Protein AF-A0A2E6DUR4-F1 (afdb_monomer_lite)

Radius of gyration: 25.76 Å; chains: 1; bounding box: 60×38×91 Å

Sequence (386 aa):
MEIESEPWFPSVAAKSVTESSESCPSGFTTHILHVRWDSLPMLLPDGDISSQDWWDSQSATWGDWVEGKPKSVQSNASGWLVDFEHHEAQVLPVDEDGHGRRLANLGCEELHTAIGGVQFEGRDVILVFEKLKMVPIEMDAEHLKMAGESLGRFHTLCGRNIATPNDERAWNQRLDILEPRTRSATKWRAPHSADTQGTITHRNFRLNQCYVREGKILLGGCMGGILNALNPESSPSPALRDVASAVIGLSAEQKRNFCEAWASSAPAHWSSNKALDGHRGGLLIWEYEQYLQSRLYHQSWGKSEPESVTHFLSNVSTLQNGMYRARTIAAGGMICLYIPVVAILYWGFYPEASTPSNVELIGVAIAAGVGWFLRKVYRSLAPTAW

pLDDT: mean 93.43, std 4.22, range [59.94, 98.56]

Foldseek 3Di:
DPVCPFLQALNQQFDDKAFDPDDDFFQWGWIWTDGPPDIFIWIDGPDDPQDPVSLVRGDPKFFDGADDGFPDWDGDNFGIWTDGDFKIKGFFGGFDAQQLVVLVVLVQPQAQGFRMADDDPRGGGMGMGGDDPFAADDLDLVSLLLLLQSLQQVQQSFCVVDWAWDDLPLVLVLQVVLCVLLVFPDRDRAAAFRLFTFTSELQQWESRQWTDDPNHIHRYPSGGGPLCSVRPRPTGGGSLLNLLRHCQPPDPVSNCSNNVSNCVRHDVSCSDPRRQFLRRCHNLVSNVVNLSSQSSSCSSNVHDRDPSSVVSSVCVVVVVVLLVVLVVLLVQLVVLQVVLVVVCCCCVPPPPDDDDDPVRVVSNVVSNVSSVVSVVVSSVSTPGSD

Secondary structure (DSSP, 8-state):
--GGGSTTS-TTTEEEEEE--S---TTEEEEEEEESS-EEEEEEESS-TT-HHHHHT--SEEES---S---EEEE-SSSEEEE-SSEEEEE-S--SS-HHHHHHTTT-TTB---SEEEEETTEEEEEEEE---PEEPPSSHHHHHHHHHHHHHHHHHHHHH--BPP-HHHHHHHHHHHHHHTT-S--------TT--B----SS--GGGEEEETTEEEE-----HHHHHTS--SSPPBTHHHHHHHTTT--HHHHHHHHHHHHHHS-TTTTSTTTS-GGGT-HHHHHHHHHHHHHHHHHHHTPPPPHHHHHHHHHHHHHHHHHHHHHHHHHHHHHHHHHHHHHHHHHHH-TTPPPPPHHHHHHHHHHHHHHHHHHHHHHHTSPP--

Structure (mmCIF, N/CA/C/O backbone):
data_AF-A0A2E6DUR4-F1
#
_entry.id   AF-A0A2E6DUR4-F1
#
loop_
_atom_site.group_PDB
_atom_site.id
_atom_site.type_symbol
_atom_site.label_atom_id
_atom_site.label_alt_id
_atom_site.label_comp_id
_atom_site.label_asym_id
_atom_site.label_entity_id
_atom_site.label_seq_id
_atom_site.pdbx_PDB_ins_code
_atom_site.Cartn_x
_atom_site.Cartn_y
_atom_site.Cartn_z
_atom_site.occupancy
_atom_site.B_iso_or_equiv
_atom_site.auth_seq_id
_atom_site.auth_comp_id
_atom_site.auth_asym_id
_atom_site.auth_atom_id
_atom_site.pdbx_PDB_model_num
ATOM 1 N N . MET A 1 1 ? -18.273 11.984 23.508 1.00 59.94 1 MET A N 1
ATOM 2 C CA . MET A 1 1 ? -16.917 11.773 22.967 1.00 59.94 1 MET A CA 1
ATOM 3 C C . MET A 1 1 ? -16.657 12.892 21.976 1.00 59.94 1 MET A C 1
ATOM 5 O O . MET A 1 1 ? -17.484 13.087 21.094 1.00 59.94 1 MET A O 1
ATOM 9 N N . GLU A 1 2 ? -15.613 13.695 22.170 1.00 82.44 2 GLU A N 1
ATOM 10 C CA . GLU A 1 2 ? -15.270 14.773 21.233 1.00 82.44 2 GLU A CA 1
ATOM 11 C C . GLU A 1 2 ? -14.470 14.166 20.076 1.00 82.44 2 GLU A C 1
ATOM 13 O O . GLU A 1 2 ? -13.243 14.104 20.118 1.00 82.44 2 GLU A O 1
ATOM 18 N N . ILE A 1 3 ? -15.181 13.651 19.069 1.00 90.31 3 ILE A N 1
ATOM 19 C CA . ILE A 1 3 ? -14.592 12.895 17.950 1.00 90.31 3 ILE A CA 1
ATOM 20 C C . ILE A 1 3 ? -13.507 13.679 17.199 1.00 90.31 3 ILE A C 1
ATOM 22 O O . ILE A 1 3 ? -12.587 13.085 16.655 1.00 90.31 3 ILE A O 1
ATOM 26 N N . GLU A 1 4 ? -13.573 15.012 17.206 1.00 90.94 4 GLU A N 1
ATOM 27 C CA . GLU A 1 4 ? -12.606 15.886 16.530 1.00 90.94 4 GLU A CA 1
ATOM 28 C C . GLU A 1 4 ? -11.212 15.857 17.175 1.00 90.94 4 GLU A C 1
ATOM 30 O O . GLU A 1 4 ? -10.221 16.194 16.525 1.00 90.94 4 GLU A O 1
ATOM 35 N N . SER A 1 5 ? -11.135 15.429 18.439 1.00 91.19 5 SER A N 1
ATOM 36 C CA . SER A 1 5 ? -9.884 15.260 19.185 1.00 91.19 5 SER A CA 1
ATOM 37 C C . SER A 1 5 ? -9.220 13.896 18.960 1.00 91.19 5 SER A C 1
ATOM 39 O O . SER A 1 5 ? -8.078 13.685 19.374 1.00 91.19 5 SER A O 1
ATOM 41 N N . GLU A 1 6 ? -9.916 12.966 18.300 1.00 95.81 6 GLU A N 1
ATOM 42 C CA . GLU A 1 6 ? -9.452 11.596 18.130 1.00 95.81 6 GLU A CA 1
ATOM 43 C C . GLU A 1 6 ? -8.286 11.503 17.122 1.00 95.81 6 GLU A C 1
ATOM 45 O O . GLU A 1 6 ? -8.362 12.061 16.024 1.00 95.81 6 GLU A O 1
ATOM 50 N N . PRO A 1 7 ? -7.209 10.751 17.421 1.00 95.56 7 PRO A N 1
ATOM 51 C CA . PRO A 1 7 ? -6.061 10.578 16.529 1.00 95.56 7 PRO A CA 1
ATOM 52 C C . PRO A 1 7 ? -6.374 10.036 15.128 1.00 95.56 7 PRO A C 1
ATOM 54 O O . PRO A 1 7 ? -5.604 10.297 14.201 1.00 95.56 7 PRO A O 1
ATOM 57 N N . TRP A 1 8 ? -7.459 9.278 14.957 1.00 95.12 8 TRP A N 1
ATOM 58 C CA . TRP A 1 8 ? -7.928 8.766 13.664 1.00 95.12 8 TRP A CA 1
ATOM 59 C C . TRP A 1 8 ? -8.834 9.753 12.920 1.00 95.12 8 TRP A C 1
ATOM 61 O O . TRP A 1 8 ? -9.103 9.554 11.737 1.00 95.12 8 TRP A O 1
ATOM 71 N N . PHE A 1 9 ? -9.310 10.819 13.565 1.00 96.94 9 PHE A N 1
ATOM 72 C CA . PHE A 1 9 ? -10.202 11.775 12.923 1.00 96.94 9 PHE A CA 1
ATOM 73 C C . PHE A 1 9 ? -9.397 12.749 12.047 1.00 96.94 9 PHE A C 1
ATOM 75 O O . PHE A 1 9 ? -8.486 13.416 12.547 1.00 96.94 9 PHE A O 1
ATOM 82 N N . PRO A 1 10 ? -9.696 12.870 10.739 1.00 96.81 10 PRO A N 1
ATOM 83 C CA . PRO A 1 10 ? -8.927 13.710 9.826 1.00 96.81 10 PRO A CA 1
ATOM 84 C C . PRO A 1 10 ? -9.324 15.187 9.979 1.00 96.81 10 PRO A C 1
ATOM 86 O O . PRO A 1 10 ? -9.943 15.773 9.090 1.00 96.81 10 PRO A O 1
ATOM 89 N N . SER A 1 11 ? -8.967 15.792 11.113 1.00 95.19 11 SER A N 1
ATOM 90 C CA . SER A 1 11 ? -9.450 17.099 11.591 1.00 95.19 11 SER A CA 1
ATOM 91 C C . SER A 1 11 ? -9.310 18.257 10.599 1.00 95.19 11 SER A C 1
ATOM 93 O O . SER A 1 11 ? -10.122 19.176 10.597 1.00 95.19 11 SER A O 1
ATOM 95 N N . VAL A 1 12 ? -8.311 18.220 9.715 1.00 95.81 12 VAL A N 1
ATOM 96 C CA . VAL A 1 12 ? -8.090 19.270 8.713 1.00 95.81 12 VAL A CA 1
ATOM 97 C C . VAL A 1 12 ? -8.879 19.002 7.431 1.00 95.81 12 VAL A C 1
ATOM 99 O O . VAL A 1 12 ? -9.325 19.949 6.772 1.00 95.81 12 VAL A O 1
ATOM 102 N N . ALA A 1 13 ? -9.052 17.739 7.039 1.00 95.94 13 ALA A N 1
ATOM 103 C CA . ALA A 1 13 ? -9.841 17.376 5.861 1.00 95.94 13 ALA A CA 1
ATOM 104 C C . ALA A 1 13 ? -11.349 17.320 6.137 1.00 95.94 13 ALA A C 1
ATOM 106 O O . ALA A 1 13 ? -12.122 17.532 5.199 1.00 95.94 13 ALA A O 1
ATOM 107 N N . ALA A 1 14 ? -11.759 17.048 7.375 1.00 97.12 14 ALA A N 1
ATOM 108 C CA . ALA A 1 14 ? -13.150 17.031 7.797 1.00 97.12 14 ALA A CA 1
ATOM 109 C C . ALA A 1 14 ? -13.783 18.429 7.677 1.00 97.12 14 ALA A C 1
ATOM 111 O O . ALA A 1 14 ? -13.159 19.449 7.963 1.00 97.12 14 ALA A O 1
ATOM 112 N N . LYS A 1 15 ? -15.030 18.468 7.204 1.00 96.50 15 LYS A N 1
ATOM 113 C CA . LYS A 1 15 ? -15.875 19.669 7.131 1.00 96.50 15 LYS A CA 1
ATOM 114 C C . LYS A 1 15 ? -17.007 19.610 8.149 1.00 96.50 15 LYS A C 1
ATOM 116 O O . LYS A 1 15 ? -17.330 20.627 8.751 1.00 96.50 15 LYS A O 1
ATOM 121 N N . SER A 1 16 ? -17.625 18.442 8.286 1.00 95.69 16 SER A N 1
ATOM 122 C CA . SER A 1 16 ? -18.707 18.186 9.230 1.00 95.69 16 SER A CA 1
ATOM 123 C C . SER A 1 16 ? -18.945 16.686 9.374 1.00 95.69 16 SER A C 1
ATOM 125 O O . SER A 1 16 ? -18.551 15.892 8.515 1.00 95.69 16 SER A O 1
ATOM 127 N N . VAL A 1 17 ? -19.631 16.320 10.452 1.00 97.06 17 VAL A N 1
ATOM 128 C CA . VAL A 1 17 ? -20.234 15.002 10.648 1.00 97.06 17 VAL A CA 1
ATOM 129 C C . VAL A 1 17 ? -21.738 15.201 10.771 1.00 97.06 17 VAL A C 1
ATOM 131 O O . VAL A 1 17 ? -22.178 16.092 11.498 1.00 97.06 17 VAL A O 1
ATOM 134 N N . THR A 1 18 ? -22.518 14.423 10.028 1.00 96.62 18 THR A N 1
ATOM 135 C CA . THR A 1 18 ? -23.985 14.464 10.075 1.00 96.62 18 THR A CA 1
ATOM 136 C C . THR A 1 18 ? -24.544 13.099 10.446 1.00 96.62 18 THR A C 1
ATOM 138 O O . THR A 1 18 ? -23.960 12.075 10.102 1.00 96.62 18 THR A O 1
ATOM 141 N N . GLU A 1 19 ? -25.667 13.079 11.159 1.00 94.69 19 GLU A N 1
ATOM 142 C CA . GLU A 1 19 ? -26.388 11.837 11.437 1.00 94.69 19 GLU A CA 1
ATOM 143 C C . GLU A 1 19 ? -27.011 11.295 10.145 1.00 94.69 19 GLU A C 1
ATOM 145 O O . GLU A 1 19 ? -27.520 12.051 9.313 1.00 94.69 19 GLU A O 1
ATOM 150 N N . SER A 1 20 ? -26.986 9.975 9.991 1.00 93.38 20 SER A N 1
ATOM 151 C CA . SER A 1 20 ? -27.687 9.260 8.926 1.00 93.38 20 SER A CA 1
ATOM 152 C C . SER A 1 20 ? -28.798 8.409 9.532 1.00 93.38 20 SER A C 1
ATOM 154 O O . SER A 1 20 ? -28.677 7.947 10.663 1.00 93.38 20 SER A O 1
ATOM 156 N N . SER A 1 21 ? -29.876 8.190 8.780 1.00 88.44 21 SER A N 1
ATOM 157 C CA . SER A 1 21 ? -30.978 7.292 9.156 1.00 88.44 21 SER A CA 1
ATOM 158 C C . SER A 1 21 ? -30.848 5.897 8.533 1.00 88.44 21 SER A C 1
ATOM 160 O O . SER A 1 21 ? -31.832 5.159 8.465 1.00 88.44 21 SER A O 1
ATOM 162 N N . GLU A 1 22 ? -29.680 5.574 7.981 1.00 90.19 22 GLU A N 1
ATOM 163 C CA . GLU A 1 22 ? -29.369 4.237 7.480 1.00 90.19 22 GLU A CA 1
ATOM 164 C C . GLU A 1 22 ? -29.344 3.214 8.625 1.00 90.19 22 GLU A C 1
ATOM 166 O O . GLU A 1 22 ? -29.237 3.556 9.801 1.00 90.19 22 GLU A O 1
ATOM 171 N N . SER A 1 23 ? -29.479 1.931 8.291 1.00 91.50 23 SER A N 1
ATOM 172 C CA . SER A 1 23 ? -29.328 0.867 9.284 1.00 91.50 23 SER A CA 1
ATOM 173 C C . SER A 1 23 ? -27.894 0.806 9.817 1.00 91.50 23 SER A C 1
ATOM 175 O O . SER A 1 23 ? -26.945 1.052 9.079 1.00 91.50 23 SER A O 1
ATOM 177 N N . CYS A 1 24 ? -27.737 0.401 11.075 1.00 91.94 24 CYS A N 1
ATOM 178 C CA . CYS A 1 24 ? -26.453 0.131 11.723 1.00 91.94 24 CYS A CA 1
ATOM 179 C C . CYS A 1 24 ? -26.454 -1.260 12.380 1.00 91.94 24 CYS A C 1
ATOM 181 O O . CYS A 1 24 ? -27.524 -1.812 12.664 1.00 91.94 24 CYS A O 1
ATOM 183 N N . PRO A 1 25 ? -25.269 -1.835 12.650 1.00 94.31 25 PRO A N 1
ATOM 184 C CA . PRO A 1 25 ? -25.159 -2.990 13.532 1.00 94.31 25 PRO A CA 1
ATOM 185 C C . PRO A 1 25 ? -25.502 -2.606 14.984 1.00 94.31 25 PRO A C 1
ATOM 187 O O . PRO A 1 25 ? -25.448 -1.434 15.361 1.00 94.31 25 PRO A O 1
ATOM 190 N N . SER A 1 26 ? -25.852 -3.603 15.804 1.00 93.75 26 SER A N 1
ATOM 191 C CA . SER A 1 26 ? -26.118 -3.418 17.239 1.00 93.75 26 SER A CA 1
ATOM 192 C C . SER A 1 26 ? -24.950 -2.714 17.934 1.00 93.75 26 SER A C 1
ATOM 194 O O . SER A 1 26 ? -23.806 -3.081 17.699 1.00 93.75 26 SER A O 1
ATOM 196 N N . GLY A 1 27 ? -25.228 -1.730 18.791 1.00 94.75 27 GLY A N 1
ATOM 197 C CA . GLY A 1 27 ? -24.196 -1.001 19.534 1.00 94.75 27 GLY A CA 1
ATOM 198 C C . GLY A 1 27 ? -23.536 0.156 18.771 1.00 94.75 27 GLY A C 1
ATOM 199 O O . GLY A 1 27 ? -22.524 0.694 19.229 1.00 94.75 27 GLY A O 1
ATOM 200 N N . PHE A 1 28 ? -24.073 0.539 17.607 1.00 96.31 28 PHE A N 1
ATOM 201 C CA . PHE A 1 28 ? -23.551 1.624 16.776 1.00 96.31 28 PHE A CA 1
ATOM 202 C C . PHE A 1 28 ? -24.645 2.590 16.320 1.00 96.31 28 PHE A C 1
ATOM 204 O O . PHE A 1 28 ? -25.813 2.236 16.198 1.00 96.31 28 PHE A O 1
ATOM 211 N N . THR A 1 29 ? -24.229 3.810 15.986 1.00 96.25 29 THR A N 1
ATOM 212 C CA . THR A 1 29 ? -25.031 4.820 15.283 1.00 96.25 29 THR A CA 1
ATOM 213 C C . THR A 1 29 ? -24.413 5.144 13.925 1.00 96.25 29 THR A C 1
ATOM 215 O O . THR A 1 29 ? -23.190 5.109 13.762 1.00 96.25 29 THR A O 1
ATOM 218 N N . THR A 1 30 ? -25.258 5.453 12.940 1.00 97.12 30 THR A N 1
ATOM 219 C CA . THR A 1 30 ? -24.854 5.815 11.576 1.00 97.12 30 THR A CA 1
ATOM 220 C C . THR A 1 30 ? -24.615 7.309 11.419 1.00 97.12 30 THR A C 1
ATOM 222 O O . THR A 1 30 ? -25.470 8.136 11.734 1.00 97.12 30 THR A O 1
ATOM 225 N N . HIS A 1 31 ? -23.472 7.653 10.835 1.00 97.38 31 HIS A N 1
ATOM 226 C CA . HIS A 1 31 ? -23.060 9.023 10.546 1.00 97.38 31 HIS A CA 1
ATOM 227 C C . HIS A 1 31 ? -22.457 9.122 9.145 1.00 97.38 31 HIS A C 1
ATOM 229 O O . HIS A 1 31 ? -22.041 8.129 8.551 1.00 97.38 31 HIS A O 1
ATOM 235 N N . ILE A 1 32 ? -22.358 10.340 8.625 1.00 97.56 32 ILE A N 1
ATOM 236 C CA . ILE A 1 32 ? -21.629 10.653 7.398 1.00 97.56 32 ILE A CA 1
ATOM 237 C C . ILE A 1 32 ? -20.531 11.653 7.742 1.00 97.56 32 ILE A C 1
ATOM 239 O O . ILE A 1 32 ? -20.796 12.770 8.191 1.00 97.56 32 ILE A O 1
ATOM 243 N N . LEU A 1 33 ? -19.282 11.255 7.508 1.00 97.56 33 LEU A N 1
ATOM 244 C CA . LEU A 1 33 ? -18.118 12.125 7.593 1.00 97.56 33 LEU A CA 1
ATOM 245 C C . LEU A 1 33 ? -17.934 12.848 6.256 1.00 97.56 33 LEU A C 1
ATOM 247 O O . LEU A 1 33 ? -17.478 12.264 5.271 1.00 97.56 33 LEU A O 1
ATOM 251 N N . HIS A 1 34 ? -18.247 14.140 6.218 1.00 97.56 34 HIS A N 1
ATOM 252 C CA . HIS A 1 34 ? -17.992 14.969 5.046 1.00 97.56 34 HIS A CA 1
ATOM 253 C C . HIS A 1 34 ? -16.555 15.482 5.083 1.00 97.56 34 HIS A C 1
ATOM 255 O O . HIS A 1 34 ? -16.188 16.279 5.950 1.00 97.56 34 HIS A O 1
ATOM 261 N N . VAL A 1 35 ? -15.741 15.075 4.111 1.00 96.19 35 VAL A N 1
ATOM 262 C CA . VAL A 1 35 ? -14.388 15.604 3.907 1.00 96.19 35 VAL A CA 1
ATOM 263 C C . VAL A 1 35 ? -14.365 16.591 2.741 1.00 96.19 35 VAL A C 1
ATOM 265 O O . VAL A 1 35 ? -15.353 16.826 2.044 1.00 96.19 35 VAL A O 1
ATOM 268 N N . ARG A 1 36 ? -13.221 17.235 2.504 1.00 94.19 36 ARG A N 1
ATOM 269 C CA . ARG A 1 36 ? -13.094 18.265 1.459 1.00 94.19 36 ARG A CA 1
ATOM 270 C C . ARG A 1 36 ? -13.521 17.810 0.062 1.00 94.19 36 ARG A C 1
ATOM 272 O O . ARG A 1 36 ? -14.004 18.660 -0.688 1.00 94.19 36 ARG A O 1
ATOM 279 N N . TRP A 1 37 ? -13.346 16.531 -0.256 1.00 93.19 37 TRP A N 1
ATOM 280 C CA . TRP A 1 37 ? -13.525 15.952 -1.590 1.00 93.19 37 TRP A CA 1
ATOM 281 C C . TRP A 1 37 ? -14.505 14.773 -1.646 1.00 93.19 37 TRP A C 1
ATOM 283 O O . TRP A 1 37 ? -14.681 14.231 -2.732 1.00 93.19 37 TRP A O 1
ATOM 293 N N . ASP A 1 38 ? -15.092 14.352 -0.523 1.00 94.19 38 ASP A N 1
ATOM 294 C CA . ASP A 1 38 ? -15.972 13.178 -0.471 1.00 94.19 38 ASP A CA 1
ATOM 295 C C . ASP A 1 38 ? -16.893 13.181 0.755 1.00 94.19 38 ASP A C 1
ATOM 297 O O . ASP A 1 38 ? -16.766 14.036 1.635 1.00 94.19 38 ASP A O 1
ATOM 301 N N . SER A 1 39 ? -17.802 12.210 0.820 1.00 95.81 39 SER A N 1
ATOM 302 C CA . SER A 1 39 ? -18.608 11.893 2.003 1.00 95.81 39 SER A CA 1
ATOM 303 C C . SER A 1 39 ? -18.487 10.406 2.316 1.00 95.81 39 SER A C 1
ATOM 305 O O . SER A 1 39 ? -18.821 9.571 1.482 1.00 95.81 39 SER A O 1
ATOM 307 N N . LEU A 1 40 ? -17.986 10.084 3.507 1.00 96.00 40 LEU A N 1
ATOM 308 C CA . LEU A 1 40 ? -17.667 8.719 3.912 1.00 96.00 40 LEU A CA 1
ATOM 309 C C . LEU A 1 40 ? -18.684 8.232 4.947 1.00 96.00 40 LEU A C 1
ATOM 311 O O . LEU A 1 40 ? -18.904 8.933 5.939 1.00 96.00 40 LEU A O 1
ATOM 315 N N . PRO A 1 41 ? -19.292 7.052 4.762 1.00 95.94 41 PRO A N 1
ATOM 316 C CA . PRO A 1 41 ? -20.170 6.493 5.773 1.00 95.94 41 PRO A CA 1
ATOM 317 C C . PRO A 1 41 ? -19.342 6.062 6.991 1.00 95.94 41 PRO A C 1
ATOM 319 O O . PRO A 1 41 ? -18.295 5.425 6.865 1.00 95.94 41 PRO A O 1
ATOM 322 N N . MET A 1 42 ? -19.818 6.434 8.174 1.00 96.88 42 MET A N 1
ATOM 323 C CA . MET A 1 42 ? -19.118 6.305 9.449 1.00 96.88 42 MET A CA 1
ATOM 324 C C . MET A 1 42 ? -20.037 5.654 10.484 1.00 96.88 42 MET A C 1
ATOM 326 O O . MET A 1 42 ? -21.229 5.951 10.545 1.00 96.88 42 MET A O 1
ATOM 330 N N . LEU A 1 43 ? -19.482 4.771 11.306 1.00 96.69 43 LEU A N 1
ATOM 331 C CA . LEU A 1 43 ? -20.180 4.107 12.401 1.00 96.69 43 LEU A CA 1
ATOM 332 C C . LEU A 1 43 ? -19.497 4.477 13.713 1.00 96.69 43 LEU A C 1
ATOM 334 O O . LEU A 1 43 ? -18.294 4.293 13.863 1.00 96.69 43 LEU A O 1
ATOM 338 N N . LEU A 1 44 ? -20.258 5.005 14.667 1.00 96.75 44 LEU A N 1
ATOM 339 C CA . LEU A 1 44 ? -19.739 5.360 15.989 1.00 96.75 44 LEU A CA 1
ATOM 340 C C . LEU A 1 44 ? -20.403 4.491 17.060 1.00 96.75 44 LEU A C 1
ATOM 342 O O . LEU A 1 44 ? -21.619 4.295 16.971 1.00 96.75 44 LEU A O 1
ATOM 346 N N . PRO A 1 45 ? -19.653 3.990 18.061 1.00 96.31 45 PRO A N 1
ATOM 347 C CA . PRO A 1 45 ? -20.245 3.281 19.189 1.00 96.31 45 PRO A CA 1
ATOM 348 C C . PRO A 1 45 ? -21.333 4.123 19.867 1.00 96.31 45 PRO A C 1
ATOM 350 O O . PRO A 1 45 ? -21.143 5.320 20.094 1.00 96.31 45 PRO A O 1
ATOM 353 N N . ASP A 1 46 ? -22.467 3.506 20.189 1.00 94.75 46 ASP A N 1
ATOM 354 C CA . ASP A 1 46 ? -23.605 4.157 20.861 1.00 94.75 46 ASP A CA 1
ATOM 355 C C . ASP A 1 46 ? -23.524 4.112 22.401 1.00 94.75 46 ASP A C 1
ATOM 357 O O . ASP A 1 46 ? -24.349 4.711 23.094 1.00 94.75 46 ASP A O 1
ATOM 361 N N . GLY A 1 47 ? -22.506 3.431 22.933 1.00 93.88 47 GLY A N 1
ATOM 362 C CA . GLY A 1 47 ? -22.292 3.197 24.355 1.00 93.88 47 GLY A CA 1
ATOM 363 C C . GLY A 1 47 ? -20.812 3.172 24.741 1.00 93.88 47 GLY A C 1
ATOM 364 O O . GLY A 1 47 ? -19.933 3.583 23.983 1.00 93.88 47 GLY A O 1
ATOM 365 N N . ASP A 1 48 ? -20.533 2.715 25.963 1.00 94.81 48 ASP A N 1
ATOM 366 C CA . ASP A 1 48 ? -19.171 2.637 26.494 1.00 94.81 48 ASP A CA 1
ATOM 367 C C . ASP A 1 48 ? -18.474 1.347 26.042 1.00 94.81 48 ASP A C 1
ATOM 369 O O . ASP A 1 48 ? -18.743 0.267 26.566 1.00 94.81 48 ASP A O 1
ATOM 373 N N . ILE A 1 49 ? -17.522 1.476 25.117 1.00 95.81 49 ILE A N 1
ATOM 374 C CA . ILE A 1 49 ? -16.686 0.366 24.629 1.00 95.81 49 ILE A CA 1
ATOM 375 C C . ILE A 1 49 ? -15.730 -0.205 25.695 1.00 95.81 49 ILE A C 1
ATOM 377 O O . ILE A 1 49 ? -15.073 -1.216 25.454 1.00 95.81 49 ILE A O 1
ATOM 381 N N . SER A 1 50 ? -15.656 0.405 26.881 1.00 95.69 50 SER A N 1
ATOM 382 C CA . SER A 1 50 ? -14.974 -0.150 28.061 1.00 95.69 50 SER A CA 1
ATOM 383 C C . SER A 1 50 ? -15.879 -1.084 28.878 1.00 95.69 50 SER A C 1
ATOM 385 O O . SER A 1 50 ? -15.406 -1.746 29.803 1.00 95.69 50 SER A O 1
ATOM 387 N N . SER A 1 51 ? -17.178 -1.139 28.568 1.00 95.62 51 SER A N 1
ATOM 388 C CA . SER A 1 51 ? -18.169 -1.941 29.286 1.00 95.62 51 SER A CA 1
ATOM 389 C C . SER A 1 51 ? -18.338 -3.323 28.666 1.00 95.62 51 SER A C 1
ATOM 391 O O . SER A 1 51 ? -18.561 -3.441 27.463 1.00 95.62 51 SER A O 1
ATOM 393 N N . GLN A 1 52 ? -18.334 -4.369 29.499 1.00 95.19 52 GLN A N 1
ATOM 394 C CA . GLN A 1 52 ? -18.672 -5.731 29.068 1.00 95.19 52 GLN A CA 1
ATOM 395 C C . GLN A 1 52 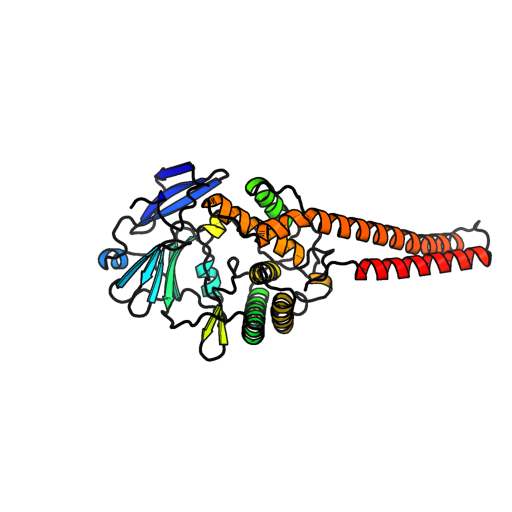? -20.056 -5.792 28.411 1.00 95.19 52 GLN A C 1
ATOM 397 O O . GLN A 1 52 ? -20.205 -6.430 27.376 1.00 95.19 52 GLN A O 1
ATOM 402 N N . ASP A 1 53 ? -21.044 -5.089 28.973 1.00 94.81 53 ASP A N 1
ATOM 403 C CA . ASP A 1 53 ? -22.427 -5.142 28.491 1.00 94.81 53 ASP A CA 1
ATOM 404 C C . ASP A 1 53 ? -22.538 -4.660 27.035 1.00 94.81 53 ASP A C 1
ATOM 406 O O . ASP A 1 53 ? -23.343 -5.179 26.262 1.00 94.81 53 ASP A O 1
ATOM 410 N N . TRP A 1 54 ? -21.703 -3.691 26.634 1.00 96.38 54 TRP A N 1
ATOM 411 C CA . TRP A 1 54 ? -21.662 -3.220 25.250 1.00 96.38 54 TRP A CA 1
ATOM 412 C C . TRP A 1 54 ? -21.118 -4.303 24.310 1.00 96.38 54 TRP A C 1
ATOM 414 O O . TRP A 1 54 ? -21.700 -4.537 23.249 1.00 96.38 54 TRP A O 1
ATOM 424 N N . TRP A 1 55 ? -20.062 -5.015 24.716 1.00 96.69 55 TRP A N 1
ATOM 425 C CA . TRP A 1 55 ? -19.481 -6.125 23.950 1.00 96.69 55 TRP A CA 1
ATOM 426 C C . TRP A 1 55 ? -20.409 -7.340 23.862 1.00 96.69 55 TRP A C 1
ATOM 428 O O . TRP A 1 55 ? -20.492 -7.959 22.802 1.00 96.69 55 TRP A O 1
ATOM 438 N N . ASP A 1 56 ? -21.151 -7.639 24.929 1.00 93.88 56 ASP A N 1
ATOM 439 C CA . ASP A 1 56 ? -22.143 -8.722 24.963 1.00 93.88 56 ASP A CA 1
ATOM 440 C C . ASP A 1 56 ? -23.375 -8.413 24.097 1.00 93.88 56 ASP A C 1
ATOM 442 O O . ASP A 1 56 ? -24.065 -9.324 23.641 1.00 93.88 56 ASP A O 1
ATOM 446 N N . SER A 1 57 ? -23.655 -7.129 23.847 1.00 92.88 57 SER A N 1
ATOM 447 C CA . SER A 1 57 ? -24.762 -6.698 22.983 1.00 92.88 57 SER A CA 1
ATOM 448 C C . SER A 1 57 ? -24.461 -6.796 21.481 1.00 92.88 57 SER A C 1
ATOM 450 O O . SER A 1 57 ? -25.379 -6.672 20.662 1.00 92.88 57 SER A O 1
ATOM 452 N N . GLN A 1 58 ? -23.196 -7.015 21.103 1.00 94.81 58 GLN A N 1
ATOM 453 C CA . GLN A 1 58 ? -22.792 -7.114 19.702 1.00 94.81 58 GLN A CA 1
ATOM 454 C C . GLN A 1 58 ? -23.377 -8.375 19.061 1.00 94.81 58 GLN A C 1
ATOM 456 O O . GLN A 1 58 ? -23.369 -9.462 19.637 1.00 94.81 58 GLN A O 1
ATOM 461 N N . SER A 1 59 ? -23.882 -8.236 17.837 1.00 89.19 59 SER A N 1
ATOM 462 C CA . SER A 1 59 ? -24.500 -9.327 17.082 1.00 89.19 59 SER A CA 1
ATOM 463 C C . SER A 1 59 ? -23.867 -9.472 15.696 1.00 89.19 59 SER A C 1
ATOM 465 O O . SER A 1 59 ? -23.120 -8.604 15.250 1.00 89.19 59 SER A O 1
ATOM 467 N N . ALA A 1 60 ? -24.145 -10.591 15.016 1.00 88.19 60 ALA A N 1
ATOM 468 C CA . ALA A 1 60 ? -23.582 -10.913 13.698 1.00 88.19 60 ALA A CA 1
ATOM 469 C C . ALA A 1 60 ? -22.038 -10.937 13.660 1.00 88.19 60 ALA A C 1
ATOM 471 O O . ALA A 1 60 ? -21.413 -10.536 12.673 1.00 88.19 60 ALA A O 1
ATOM 472 N N . THR A 1 61 ? -21.428 -11.436 14.736 1.00 95.06 61 THR A N 1
ATOM 473 C CA . THR A 1 61 ? -19.986 -11.660 14.808 1.00 95.06 61 THR A CA 1
ATOM 474 C C . THR A 1 61 ? -19.560 -12.793 13.866 1.00 95.06 61 THR A C 1
ATOM 476 O O . THR A 1 61 ? -20.339 -13.689 13.526 1.00 95.06 61 THR A O 1
ATOM 479 N N . TRP A 1 62 ? -18.312 -12.751 13.410 1.00 96.88 62 TRP A N 1
ATOM 480 C CA . TRP A 1 62 ? -17.672 -13.818 12.645 1.00 96.88 62 TRP A CA 1
ATOM 481 C C . TRP A 1 62 ? -16.373 -14.239 13.329 1.00 96.88 62 TRP A C 1
ATOM 483 O O . TRP A 1 62 ? -15.745 -13.416 13.988 1.00 96.88 62 TRP A O 1
ATOM 493 N N . GLY A 1 63 ? -15.961 -15.494 13.130 1.00 96.75 63 GLY A N 1
ATOM 494 C CA . GLY A 1 63 ? -14.728 -16.028 13.712 1.00 96.75 63 GLY A CA 1
ATOM 495 C C . GLY A 1 63 ? -14.758 -16.081 15.241 1.00 96.75 63 GLY A C 1
ATOM 496 O O . GLY A 1 63 ? -15.828 -16.225 15.835 1.00 96.75 63 GLY A O 1
ATOM 497 N N . ASP A 1 64 ? -13.581 -15.969 15.850 1.00 96.12 64 ASP A N 1
ATOM 498 C CA . ASP A 1 64 ? -13.416 -15.976 17.303 1.00 96.12 64 ASP A CA 1
ATOM 499 C C . ASP A 1 64 ? -13.749 -14.602 17.898 1.00 96.12 64 ASP A C 1
ATOM 501 O O . ASP A 1 64 ? -13.406 -13.553 17.348 1.00 96.12 64 ASP A O 1
ATOM 505 N N . TRP A 1 65 ? -14.437 -14.596 19.038 1.00 96.25 65 TRP A N 1
ATOM 506 C CA . TRP A 1 65 ? -14.861 -13.368 19.706 1.00 96.25 65 TRP A CA 1
ATOM 507 C C . TRP A 1 65 ? -14.050 -13.099 20.971 1.00 96.25 65 TRP A C 1
ATOM 509 O O . TRP A 1 65 ? -13.377 -13.980 21.501 1.00 96.25 65 TRP A O 1
ATOM 519 N N . VAL A 1 66 ? -14.116 -11.862 21.459 1.00 95.00 66 VAL A N 1
ATOM 520 C CA . VAL A 1 66 ? -13.424 -11.465 22.685 1.00 95.00 66 VAL A CA 1
ATOM 521 C C . VAL A 1 66 ? -13.974 -12.217 23.898 1.00 95.00 66 VAL A C 1
ATOM 523 O O . VAL A 1 66 ? -15.180 -12.410 24.046 1.00 95.00 66 VAL A O 1
ATOM 526 N N . GLU A 1 67 ? -13.068 -12.603 24.793 1.00 89.31 67 GLU A N 1
ATOM 527 C CA . GLU A 1 67 ? -13.384 -13.237 26.070 1.00 89.31 67 GLU A CA 1
ATOM 528 C C . GLU A 1 67 ? -12.958 -12.342 27.236 1.00 89.31 67 GLU A C 1
ATOM 530 O O . GLU A 1 67 ? -11.874 -11.747 27.234 1.00 89.31 67 GLU A O 1
ATOM 535 N N . GLY A 1 68 ? -13.801 -12.301 28.267 1.00 89.50 68 GLY A N 1
ATOM 536 C CA . GLY A 1 68 ? -13.555 -11.516 29.470 1.00 89.50 68 GLY A CA 1
ATOM 537 C C . GLY A 1 68 ? -13.762 -10.013 29.274 1.00 89.50 68 GLY A C 1
ATOM 538 O O . GLY A 1 68 ? -14.211 -9.548 28.231 1.00 89.50 68 GLY A O 1
ATOM 539 N N . LYS A 1 69 ? -13.436 -9.257 30.328 1.00 94.50 69 LYS A N 1
ATOM 540 C CA . LYS A 1 69 ? -13.711 -7.818 30.409 1.00 94.50 69 LYS A CA 1
ATOM 541 C C . LYS A 1 69 ? -12.682 -6.982 29.651 1.00 94.50 69 LYS A C 1
ATOM 543 O O . LYS A 1 69 ? -11.488 -7.275 29.783 1.00 94.50 69 LYS A O 1
ATOM 548 N N . PRO A 1 70 ? -13.110 -5.901 28.968 1.00 97.38 70 PRO A N 1
ATOM 549 C CA . PRO A 1 70 ? -12.192 -4.884 28.471 1.00 97.38 70 PRO A CA 1
ATOM 550 C C . PRO A 1 70 ? -11.287 -4.382 29.602 1.00 97.38 70 PRO A C 1
ATOM 552 O O . PRO A 1 70 ? -11.757 -4.002 30.676 1.00 97.38 70 PRO A O 1
ATOM 555 N N . LYS A 1 71 ? -9.974 -4.403 29.378 1.00 97.38 71 LYS A N 1
ATOM 556 C CA . LYS A 1 71 ? -8.953 -3.964 30.340 1.00 97.38 71 LYS A CA 1
ATOM 557 C C . LYS A 1 71 ? -8.590 -2.501 30.152 1.00 97.38 71 LYS A C 1
ATOM 559 O O . LYS A 1 71 ? -8.371 -1.789 31.130 1.00 97.38 71 LYS A O 1
ATOM 564 N N . SER A 1 72 ? -8.491 -2.057 28.903 1.00 97.00 72 SER A N 1
ATOM 565 C CA . SER A 1 72 ? -8.213 -0.662 28.573 1.00 97.00 72 SER A CA 1
ATOM 566 C C . SER A 1 72 ? -8.699 -0.322 27.171 1.00 97.00 72 SER A C 1
ATOM 568 O O . SER A 1 72 ? -8.830 -1.203 26.326 1.00 97.00 72 SER A O 1
ATOM 570 N N . VAL A 1 73 ? -8.945 0.963 26.936 1.00 97.44 73 VAL A N 1
ATOM 571 C CA . VAL A 1 73 ? -9.321 1.512 25.633 1.00 97.44 73 VAL A CA 1
ATOM 572 C C . VAL A 1 73 ? -8.323 2.609 25.293 1.00 97.44 73 VAL A C 1
ATOM 574 O O . VAL A 1 73 ? -8.086 3.509 26.101 1.00 97.44 73 VAL A O 1
ATOM 577 N N . GLN A 1 74 ? -7.726 2.534 24.109 1.00 96.69 74 GLN A N 1
ATOM 578 C CA . GLN A 1 74 ? -6.799 3.537 23.595 1.00 96.69 74 GLN A CA 1
ATOM 579 C C . GLN A 1 74 ? -7.211 3.947 22.191 1.00 96.69 74 GLN A C 1
ATOM 581 O O . GLN A 1 74 ? -7.549 3.107 21.365 1.00 96.69 74 GLN A O 1
ATOM 586 N N . SER A 1 75 ? -7.149 5.239 21.894 1.00 96.00 75 SER A N 1
ATOM 587 C CA . SER A 1 75 ? -7.352 5.708 20.528 1.00 96.00 75 SER A CA 1
ATOM 588 C C . SER A 1 75 ? -6.043 5.696 19.746 1.00 96.00 75 SER A C 1
ATOM 590 O O . SER A 1 75 ? -4.983 6.041 20.276 1.00 96.00 75 SER A O 1
ATOM 592 N N . ASN A 1 76 ? -6.104 5.299 18.479 1.00 94.75 76 ASN A N 1
ATOM 593 C CA . ASN A 1 76 ? -4.962 5.230 17.575 1.00 94.75 76 ASN A CA 1
ATOM 594 C C . ASN A 1 76 ? -5.300 5.855 16.211 1.00 94.75 76 ASN A C 1
ATOM 596 O O . ASN A 1 76 ? -6.328 6.499 16.045 1.00 94.75 76 ASN A O 1
ATOM 600 N N . ALA A 1 77 ? -4.411 5.713 15.224 1.00 92.69 77 ALA A N 1
ATOM 601 C CA . ALA A 1 77 ? -4.577 6.336 13.907 1.00 92.69 77 ALA A CA 1
ATOM 602 C C . ALA A 1 77 ? -5.720 5.746 13.055 1.00 92.69 77 ALA A C 1
ATOM 604 O O . ALA A 1 77 ? -6.028 6.303 12.001 1.00 92.69 77 ALA A O 1
ATOM 605 N N . SER A 1 78 ? -6.329 4.643 13.487 1.00 94.12 78 SER A N 1
ATOM 606 C CA . SER A 1 78 ? -7.354 3.921 12.733 1.00 94.12 78 SER A CA 1
ATOM 607 C C . SER A 1 78 ? -8.705 3.825 13.442 1.00 94.12 78 SER A C 1
ATOM 609 O O . SER A 1 78 ? -9.696 3.521 12.783 1.00 94.12 78 SER A O 1
ATOM 611 N N . GLY A 1 79 ? -8.757 4.078 14.750 1.00 96.69 79 GLY A N 1
ATOM 612 C CA . GLY A 1 79 ? -9.961 3.961 15.562 1.00 96.69 79 GLY A CA 1
ATOM 613 C C . GLY A 1 79 ? -9.614 3.770 17.035 1.00 96.69 79 GLY A C 1
ATOM 614 O O . GLY A 1 79 ? -8.634 4.338 17.520 1.00 96.69 79 GLY A O 1
ATOM 615 N N . TRP A 1 80 ? -10.366 2.913 17.723 1.00 97.88 80 TRP A N 1
ATOM 616 C CA . TRP A 1 80 ? -10.090 2.543 19.113 1.00 97.88 80 TRP A CA 1
ATOM 617 C C . TRP A 1 80 ? -9.583 1.109 19.212 1.00 97.88 80 TRP A C 1
ATOM 619 O O . TRP A 1 80 ? -10.188 0.190 18.666 1.00 97.88 80 TRP A O 1
ATOM 629 N N . LEU A 1 81 ? -8.477 0.932 19.926 1.00 97.56 81 LEU A N 1
ATOM 630 C CA . LEU A 1 81 ? -7.934 -0.355 20.324 1.00 97.56 81 LEU A CA 1
ATOM 631 C C . LEU A 1 81 ? -8.412 -0.672 21.740 1.00 97.56 81 LEU A C 1
ATOM 633 O O . LEU A 1 81 ? -8.157 0.092 22.675 1.00 97.56 81 LEU A O 1
ATOM 637 N N . VAL A 1 82 ? -9.100 -1.795 21.888 1.00 98.19 82 VAL A N 1
ATOM 638 C CA . VAL A 1 82 ? -9.608 -2.292 23.164 1.00 98.19 82 VAL A CA 1
ATOM 639 C C . VAL A 1 82 ? -8.826 -3.535 23.550 1.00 98.19 82 VAL A C 1
ATOM 641 O O . VAL A 1 82 ? -8.787 -4.521 22.816 1.00 98.19 82 VAL A O 1
ATOM 644 N N . ASP A 1 83 ? -8.179 -3.462 24.706 1.00 97.56 83 ASP A N 1
ATOM 645 C CA . ASP A 1 83 ? -7.350 -4.533 25.234 1.00 97.56 83 ASP A CA 1
ATOM 646 C C . ASP A 1 83 ? -8.183 -5.526 26.047 1.00 97.56 83 ASP A C 1
ATOM 648 O O . ASP A 1 83 ? -8.933 -5.116 26.934 1.00 97.56 83 ASP A O 1
ATOM 652 N N . PHE A 1 84 ? -7.997 -6.821 25.808 1.00 97.25 84 PHE A N 1
ATOM 653 C CA . PHE A 1 84 ? -8.572 -7.911 26.597 1.00 97.25 84 PHE A CA 1
ATOM 654 C C . PHE A 1 84 ? -7.460 -8.780 27.197 1.00 97.25 84 PHE A C 1
ATOM 656 O O . PHE A 1 84 ? -6.265 -8.483 27.129 1.00 97.25 84 PHE A O 1
ATOM 663 N N . GLU A 1 85 ? -7.840 -9.864 27.872 1.00 94.31 85 GLU A N 1
ATOM 664 C CA . GLU A 1 85 ? -6.863 -10.771 28.469 1.00 94.31 85 GLU A CA 1
ATOM 665 C C . GLU A 1 85 ? -6.037 -11.535 27.434 1.00 94.31 85 GLU A C 1
ATOM 667 O O . GLU A 1 85 ? -4.809 -11.550 27.535 1.00 94.31 85 GLU A O 1
ATOM 672 N N . HIS A 1 86 ? -6.710 -12.103 26.436 1.00 95.19 86 HIS A N 1
ATOM 673 C CA . HIS A 1 86 ? -6.104 -12.916 25.378 1.00 95.19 86 HIS A CA 1
ATOM 674 C C . HIS A 1 86 ? -6.299 -12.328 23.978 1.00 95.19 86 HIS A C 1
ATOM 676 O O . HIS A 1 86 ? -5.784 -12.871 23.006 1.00 95.19 86 HIS A O 1
ATOM 682 N N . HIS A 1 87 ? -7.009 -11.206 23.880 1.00 97.06 87 HIS A N 1
ATOM 683 C CA . HIS A 1 87 ? -7.400 -10.602 22.615 1.00 97.06 87 HIS A CA 1
ATOM 684 C C . HIS A 1 87 ? -7.114 -9.106 22.605 1.00 97.06 87 HIS A C 1
ATOM 686 O O . HIS A 1 87 ? -7.029 -8.463 23.652 1.00 97.06 87 HIS A O 1
ATOM 692 N N . GLU A 1 88 ? -7.021 -8.556 21.406 1.00 96.94 88 GLU A N 1
ATOM 693 C CA . GLU A 1 88 ? -7.092 -7.123 21.152 1.00 96.94 88 GLU A CA 1
ATOM 694 C C . GLU A 1 88 ? -8.180 -6.893 20.105 1.00 96.94 88 GLU A C 1
ATOM 696 O O . GLU A 1 88 ? -8.235 -7.598 19.099 1.00 96.94 88 GLU A O 1
ATOM 701 N N . ALA A 1 89 ? -9.071 -5.931 20.334 1.00 98.25 89 ALA A N 1
ATOM 702 C CA . ALA A 1 89 ? -10.126 -5.599 19.388 1.00 98.25 89 ALA A CA 1
ATOM 703 C C . ALA A 1 89 ? -9.939 -4.182 18.852 1.00 98.25 89 ALA A C 1
ATOM 705 O O . ALA A 1 89 ? -9.878 -3.214 19.608 1.00 98.25 89 ALA A O 1
ATOM 706 N N . GLN A 1 90 ? -9.873 -4.053 17.534 1.00 98.00 90 GLN A N 1
ATOM 707 C CA . GLN A 1 90 ? -9.811 -2.783 16.836 1.00 98.00 90 GLN A CA 1
ATOM 708 C C . GLN A 1 90 ? -11.210 -2.405 16.342 1.00 98.00 90 GLN A C 1
ATOM 710 O O . GLN A 1 90 ? -11.744 -3.026 15.424 1.00 98.00 90 GLN A O 1
ATOM 715 N N . VAL A 1 91 ? -11.780 -1.352 16.921 1.00 98.25 91 VAL A N 1
ATOM 716 C CA . VAL A 1 91 ? -13.019 -0.722 16.454 1.00 98.25 91 VAL A CA 1
ATOM 717 C C . VAL A 1 91 ? -12.664 0.305 15.380 1.00 98.25 91 VAL A C 1
ATOM 719 O O . VAL A 1 91 ? -11.779 1.140 15.591 1.00 98.25 91 VAL A O 1
ATOM 722 N N . LEU A 1 92 ? -13.333 0.234 14.229 1.00 97.94 92 LEU A N 1
ATOM 723 C CA . LEU A 1 92 ? -13.094 1.060 13.047 1.00 97.94 92 LEU A CA 1
ATOM 724 C C . LEU A 1 92 ? -14.287 1.988 12.800 1.00 97.94 92 LEU A C 1
ATOM 726 O O . LEU A 1 92 ? -15.348 1.520 12.389 1.00 97.94 92 LEU A O 1
ATOM 730 N N . PRO A 1 93 ? -14.127 3.307 12.999 1.00 97.25 93 PRO A N 1
ATOM 731 C CA . PRO A 1 93 ? -15.196 4.259 12.718 1.00 97.25 93 PRO A CA 1
ATOM 732 C C . PRO A 1 93 ? -15.552 4.324 11.233 1.00 97.25 93 PRO A C 1
ATOM 734 O O . PRO A 1 93 ? -16.697 4.561 10.862 1.00 97.25 93 PRO A O 1
ATOM 737 N N . VAL A 1 94 ? -14.550 4.151 10.371 1.00 96.94 94 VAL A N 1
ATOM 738 C CA . VAL A 1 94 ? -14.677 4.239 8.918 1.00 96.94 94 VAL A CA 1
ATOM 739 C C . VAL A 1 94 ? -13.847 3.127 8.297 1.00 96.94 94 VAL A C 1
ATOM 741 O O . VAL A 1 94 ? -12.681 2.962 8.649 1.00 96.94 94 VAL A O 1
ATOM 744 N N . ASP A 1 95 ? -14.435 2.421 7.341 1.00 96.31 95 ASP A N 1
ATOM 745 C CA . ASP A 1 95 ? -13.785 1.427 6.493 1.00 96.31 95 ASP A CA 1
ATOM 746 C C . ASP A 1 95 ? -14.423 1.466 5.093 1.00 96.31 95 ASP A C 1
ATOM 748 O O . ASP A 1 95 ? -15.549 1.948 4.935 1.00 96.31 95 ASP A O 1
ATOM 752 N N . GLU A 1 96 ? -13.691 1.017 4.072 1.00 93.69 96 GLU A N 1
ATOM 753 C CA . GLU A 1 96 ? -14.141 1.094 2.675 1.00 93.69 96 GLU A CA 1
ATOM 754 C C . GLU A 1 96 ? -14.831 -0.186 2.177 1.00 93.69 96 GLU A C 1
ATOM 756 O O . GLU A 1 96 ? -15.831 -0.097 1.467 1.00 93.69 96 GLU A O 1
ATOM 761 N N . ASP A 1 97 ? -14.289 -1.368 2.494 1.00 94.56 97 ASP A N 1
ATOM 762 C CA . ASP A 1 97 ? -14.592 -2.599 1.746 1.00 94.56 97 ASP A CA 1
ATOM 763 C C . ASP A 1 97 ? -14.276 -3.915 2.486 1.00 94.56 97 ASP A C 1
ATOM 765 O O . ASP A 1 97 ? -14.207 -4.974 1.847 1.00 94.56 97 ASP A O 1
ATOM 769 N N . GLY A 1 98 ? -14.057 -3.871 3.804 1.00 95.88 98 GLY A N 1
ATOM 770 C CA . GLY A 1 98 ? -13.893 -5.067 4.631 1.00 95.88 98 GLY A CA 1
ATOM 771 C C . GLY A 1 98 ? -12.562 -5.783 4.420 1.00 95.88 98 GLY A C 1
ATOM 772 O O . GLY A 1 98 ? -12.491 -7.020 4.437 1.00 95.88 98 GLY A O 1
ATOM 773 N N . HIS A 1 99 ? -11.507 -5.018 4.123 1.00 96.31 99 HIS A N 1
ATOM 774 C CA . HIS A 1 99 ? -10.209 -5.566 3.735 1.00 96.31 99 HIS A CA 1
ATOM 775 C C . HIS A 1 99 ? -9.533 -6.388 4.838 1.00 96.31 99 HIS A C 1
ATOM 777 O O . HIS A 1 99 ? -8.844 -7.358 4.531 1.00 96.31 99 HIS A O 1
ATOM 783 N N . GLY A 1 100 ? -9.743 -6.056 6.112 1.00 97.06 100 GLY A N 1
ATOM 784 C CA . GLY A 1 100 ? -9.198 -6.805 7.244 1.00 97.06 100 GLY A CA 1
ATOM 785 C C . GLY A 1 100 ? -9.719 -8.240 7.283 1.00 97.06 100 GLY A C 1
ATOM 786 O O . GLY A 1 100 ? -8.923 -9.183 7.314 1.00 97.06 100 GLY A O 1
ATOM 787 N N . ARG A 1 101 ? -11.039 -8.440 7.151 1.00 97.25 101 ARG A N 1
ATOM 788 C CA . ARG A 1 101 ? -11.605 -9.797 7.017 1.00 97.25 101 ARG A CA 1
ATOM 789 C C . ARG A 1 101 ? -11.142 -10.491 5.737 1.00 97.25 101 ARG A C 1
ATOM 791 O O . ARG A 1 101 ? -10.923 -11.702 5.733 1.00 97.25 101 ARG A O 1
ATOM 798 N N . ARG A 1 102 ? -10.979 -9.750 4.634 1.00 96.12 102 ARG A N 1
ATOM 799 C CA . ARG A 1 102 ? -10.452 -10.312 3.379 1.00 96.12 102 ARG A CA 1
ATOM 800 C C . ARG A 1 102 ? -9.044 -10.879 3.566 1.00 96.12 102 ARG A C 1
ATOM 802 O O . ARG A 1 102 ? -8.782 -11.968 3.066 1.00 96.12 102 ARG A O 1
ATOM 809 N N . LEU A 1 103 ? -8.172 -10.175 4.291 1.00 97.31 103 LEU A N 1
ATOM 810 C CA . LEU A 1 103 ? -6.832 -10.659 4.632 1.00 97.31 103 LEU A CA 1
ATOM 811 C C . LEU A 1 103 ? -6.888 -11.867 5.576 1.00 97.31 103 LEU A C 1
ATOM 813 O O . LEU A 1 103 ? -6.169 -12.834 5.339 1.00 97.31 103 LEU A O 1
ATOM 817 N N . ALA A 1 104 ? -7.771 -11.861 6.579 1.00 97.50 104 ALA A N 1
ATOM 818 C CA . ALA A 1 104 ? -7.972 -13.004 7.478 1.00 97.50 104 ALA A CA 1
ATOM 819 C C . ALA A 1 104 ? -8.360 -14.286 6.721 1.00 97.50 104 ALA A C 1
ATOM 821 O O . ALA A 1 104 ? -7.769 -15.347 6.920 1.00 97.50 104 ALA A O 1
ATOM 822 N N . ASN A 1 105 ? -9.284 -14.172 5.763 1.00 96.69 105 ASN A N 1
ATOM 823 C CA . ASN A 1 105 ? -9.746 -15.299 4.951 1.00 96.69 105 ASN A CA 1
ATOM 824 C C . ASN A 1 105 ? -8.661 -15.903 4.039 1.00 96.69 105 ASN A C 1
ATOM 826 O O . ASN A 1 105 ? -8.868 -16.994 3.510 1.00 96.69 105 ASN A O 1
ATOM 830 N N . LEU A 1 106 ? -7.519 -15.231 3.839 1.00 96.38 106 LEU A N 1
ATOM 831 C CA . LEU A 1 106 ? -6.391 -15.816 3.106 1.00 96.38 106 LEU A CA 1
ATOM 832 C C . LEU A 1 106 ? -5.705 -16.942 3.884 1.00 96.38 106 LEU A C 1
ATOM 834 O O . LEU A 1 106 ? -5.039 -17.765 3.259 1.00 96.38 106 LEU A O 1
ATOM 838 N N . GLY A 1 107 ? -5.812 -16.955 5.220 1.00 94.94 107 GLY A N 1
ATOM 839 C CA . GLY A 1 107 ? -5.100 -17.915 6.068 1.00 94.94 107 GLY A CA 1
ATOM 840 C C . GLY A 1 107 ? -3.578 -17.839 5.902 1.00 94.94 107 GLY A C 1
ATOM 841 O O . GLY A 1 107 ? -2.905 -18.866 5.853 1.00 94.94 107 GLY A O 1
ATOM 842 N N . CYS A 1 108 ? -3.031 -16.632 5.726 1.00 95.81 108 CYS A N 1
ATOM 843 C CA . CYS A 1 108 ? -1.603 -16.440 5.486 1.00 95.81 108 CYS A CA 1
ATOM 844 C C . CYS A 1 108 ? -0.807 -16.457 6.795 1.00 95.81 108 CYS A C 1
ATOM 846 O O . CYS A 1 108 ? -0.951 -15.547 7.605 1.00 95.81 108 CYS A O 1
ATOM 848 N N . GLU A 1 109 ? 0.094 -17.428 6.955 1.00 94.81 109 GLU A N 1
ATOM 849 C CA . GLU A 1 109 ? 0.967 -17.539 8.139 1.00 94.81 109 GLU A CA 1
ATOM 850 C C . GLU A 1 109 ? 1.963 -16.377 8.295 1.00 94.81 109 GLU A C 1
ATOM 852 O O . GLU A 1 109 ? 2.509 -16.179 9.376 1.00 94.81 109 GLU A O 1
ATOM 857 N N . GLU A 1 110 ? 2.214 -15.609 7.231 1.00 96.44 110 GLU A N 1
ATOM 858 C CA . GLU A 1 110 ? 3.076 -14.420 7.285 1.00 96.44 110 GLU A CA 1
ATOM 859 C C . GLU A 1 110 ? 2.368 -13.223 7.932 1.00 96.44 110 GLU A C 1
ATOM 861 O O . GLU A 1 110 ? 3.025 -12.273 8.351 1.00 96.44 110 GLU A O 1
ATOM 866 N N . LEU A 1 111 ? 1.034 -13.232 7.997 1.00 96.88 111 LEU A N 1
ATOM 867 C CA . LEU A 1 111 ? 0.253 -12.098 8.471 1.00 96.88 111 LEU A CA 1
ATOM 868 C C . LEU A 1 111 ? -0.245 -12.302 9.902 1.00 96.88 111 LEU A C 1
ATOM 870 O O . LEU A 1 111 ? -0.741 -13.366 10.266 1.00 96.88 111 LEU A O 1
ATOM 874 N N . HIS A 1 112 ? -0.241 -11.225 10.681 1.00 96.25 112 HIS A N 1
ATOM 875 C CA . HIS A 1 112 ? -1.035 -11.126 11.897 1.00 96.25 112 HIS A CA 1
ATOM 876 C C . HIS A 1 112 ? -2.400 -10.508 11.559 1.00 96.25 112 HIS A C 1
ATOM 878 O O . HIS A 1 112 ? -2.572 -9.287 11.544 1.00 96.25 112 HIS A O 1
ATOM 884 N N . THR A 1 113 ? -3.351 -11.376 11.213 1.00 97.00 113 THR A N 1
ATOM 885 C CA . THR A 1 113 ? -4.714 -11.008 10.795 1.00 97.00 113 THR A CA 1
ATOM 886 C C . THR A 1 113 ? -5.723 -11.145 11.928 1.00 97.00 113 THR A C 1
ATOM 888 O O . THR A 1 113 ? -5.438 -11.734 12.970 1.00 97.00 113 THR A O 1
ATOM 891 N N . ALA A 1 114 ? -6.910 -10.581 11.710 1.00 98.00 114 ALA A N 1
ATOM 892 C CA . ALA A 1 114 ? -8.030 -10.737 12.620 1.00 98.00 114 ALA A CA 1
ATOM 893 C C . ALA A 1 114 ? -8.521 -12.195 12.632 1.00 98.00 114 ALA A C 1
ATOM 895 O O . ALA A 1 114 ? -8.673 -12.812 11.580 1.00 98.00 114 ALA A O 1
ATOM 896 N N . ILE A 1 115 ? -8.797 -12.724 13.819 1.00 97.81 115 ILE A N 1
ATOM 897 C CA . ILE A 1 115 ? -9.368 -14.060 14.047 1.00 97.81 115 ILE A CA 1
ATOM 898 C C . ILE A 1 115 ? -10.900 -14.034 14.089 1.00 97.81 115 ILE A C 1
ATOM 900 O O . ILE A 1 115 ? -11.546 -15.067 13.923 1.00 97.81 115 ILE A O 1
ATOM 904 N N . GLY A 1 116 ? -11.481 -12.848 14.260 1.00 98.19 116 GLY A N 1
ATOM 905 C CA . GLY A 1 116 ? -12.917 -12.620 14.232 1.00 98.19 116 GLY A CA 1
ATOM 906 C C . GLY A 1 116 ? -13.267 -11.142 14.166 1.00 98.19 116 GLY A C 1
ATOM 907 O O . GLY A 1 116 ? -12.396 -10.291 13.971 1.00 98.19 116 GLY A O 1
ATOM 908 N N . GLY A 1 117 ? -14.547 -10.807 14.297 1.00 97.94 117 GLY A N 1
ATOM 909 C CA . GLY A 1 117 ? -14.982 -9.420 14.176 1.00 97.94 117 GLY A CA 1
ATOM 910 C C . GLY A 1 117 ? -16.468 -9.222 13.913 1.00 97.94 117 GLY A C 1
ATOM 911 O O . GLY A 1 117 ? -17.264 -10.156 13.964 1.00 97.94 117 GLY A O 1
ATOM 912 N N . VAL A 1 118 ? -16.824 -7.984 13.577 1.00 97.94 118 VAL A N 1
ATOM 913 C CA . VAL A 1 118 ? -18.144 -7.571 13.084 1.00 97.94 118 VAL A CA 1
ATOM 914 C C . VAL A 1 118 ? -17.950 -6.865 11.750 1.00 97.94 118 VAL A C 1
ATOM 916 O O . VAL A 1 118 ? -17.111 -5.970 11.622 1.00 97.94 118 VAL A O 1
ATOM 919 N N . GLN A 1 119 ? -18.746 -7.266 10.760 1.00 96.62 119 GLN A N 1
ATOM 920 C CA . GLN A 1 119 ? -18.856 -6.566 9.488 1.00 96.62 119 GLN A CA 1
ATOM 921 C C . GLN A 1 119 ? -20.273 -6.062 9.279 1.00 96.62 119 GLN A C 1
ATOM 923 O O . GLN A 1 119 ? -21.241 -6.750 9.599 1.00 96.62 119 GLN A O 1
ATOM 928 N N . PHE A 1 120 ? -20.384 -4.896 8.658 1.00 96.31 120 PHE A N 1
ATOM 929 C CA . PHE A 1 120 ? -21.659 -4.317 8.279 1.00 96.31 120 PHE A CA 1
ATOM 930 C C . PHE A 1 120 ? -21.597 -3.828 6.835 1.00 96.31 120 PHE A C 1
ATOM 932 O O . PHE A 1 120 ? -20.707 -3.063 6.475 1.00 96.31 120 PHE A O 1
ATOM 939 N N . GLU A 1 121 ? -22.507 -4.320 5.988 1.00 94.12 121 GLU A N 1
ATOM 940 C CA . GLU A 1 121 ? -22.554 -3.996 4.549 1.00 94.12 121 GLU A CA 1
ATOM 941 C C . GLU A 1 121 ? -21.210 -4.189 3.823 1.00 94.12 121 GLU A C 1
ATOM 943 O O . GLU A 1 121 ? -20.837 -3.432 2.931 1.00 94.12 121 GLU A O 1
ATOM 948 N N . GLY A 1 122 ? -20.459 -5.215 4.226 1.00 94.25 122 GLY A N 1
ATOM 949 C CA . GLY A 1 122 ? -19.149 -5.520 3.656 1.00 94.25 122 GLY A CA 1
ATOM 950 C C . GLY A 1 122 ? -17.996 -4.659 4.176 1.00 94.25 122 GLY A C 1
ATOM 951 O O . GLY A 1 122 ? -16.882 -4.890 3.733 1.00 94.25 122 GLY A O 1
ATOM 952 N N . ARG A 1 123 ? -18.226 -3.730 5.114 1.00 96.25 123 ARG A N 1
ATOM 953 C CA . ARG A 1 123 ? -17.191 -2.930 5.792 1.00 96.25 123 ARG A CA 1
ATOM 954 C C . ARG A 1 123 ? -16.806 -3.550 7.130 1.00 96.25 123 ARG A C 1
ATOM 956 O O . ARG A 1 123 ? -17.671 -4.078 7.834 1.00 96.25 123 ARG A O 1
ATOM 963 N N . ASP A 1 124 ? -15.529 -3.471 7.492 1.00 97.56 124 ASP A N 1
ATOM 964 C CA . ASP A 1 124 ? -15.057 -3.885 8.816 1.00 97.56 124 ASP A CA 1
ATOM 965 C C . ASP A 1 124 ? -15.431 -2.831 9.865 1.00 97.56 124 ASP A C 1
ATOM 967 O O . ASP A 1 124 ? -15.114 -1.654 9.707 1.00 97.56 124 ASP A O 1
ATOM 971 N N . VAL A 1 125 ? -16.098 -3.259 10.941 1.00 97.69 125 VAL A N 1
ATOM 972 C CA . VAL A 1 125 ? -16.513 -2.383 12.056 1.00 97.69 125 VAL A CA 1
ATOM 973 C C . VAL A 1 125 ? -15.724 -2.712 13.316 1.00 97.69 125 VAL A C 1
ATOM 975 O O . VAL A 1 125 ? -15.251 -1.821 14.018 1.00 97.69 125 VAL A O 1
ATOM 978 N N . ILE A 1 126 ? -15.551 -4.004 13.590 1.00 98.44 126 ILE A N 1
ATOM 979 C CA . ILE A 1 126 ? -14.721 -4.515 14.679 1.00 98.44 126 ILE A CA 1
ATOM 980 C C . ILE A 1 126 ? -13.860 -5.637 14.111 1.00 98.44 126 ILE A C 1
ATOM 982 O O . ILE A 1 126 ? -14.381 -6.533 13.449 1.00 98.44 126 ILE A O 1
ATOM 986 N N . LEU A 1 127 ? -12.564 -5.606 14.397 1.00 98.56 127 LEU A N 1
ATOM 987 C CA . LEU A 1 127 ? -11.625 -6.683 14.101 1.00 98.56 127 LEU A CA 1
ATOM 988 C C . LEU A 1 127 ? -11.016 -7.183 15.410 1.00 98.56 127 LEU A C 1
ATOM 990 O O . LEU A 1 127 ? -10.465 -6.391 16.166 1.00 98.56 127 LEU A O 1
ATOM 994 N N . VAL A 1 128 ? -11.119 -8.480 15.675 1.00 98.50 128 VAL A N 1
ATOM 995 C CA . VAL A 1 128 ? -10.569 -9.141 16.864 1.00 98.50 128 VAL A CA 1
ATOM 996 C C . VAL A 1 128 ? -9.292 -9.864 16.471 1.00 98.50 128 VAL A C 1
ATOM 998 O O . VAL A 1 128 ? -9.284 -10.617 15.502 1.00 98.50 128 VAL A O 1
ATOM 1001 N N . PHE A 1 129 ? -8.222 -9.650 17.224 1.00 97.56 129 PHE A N 1
ATOM 1002 C CA . PHE A 1 129 ? -6.906 -10.246 17.030 1.00 97.56 129 PHE A CA 1
ATOM 1003 C C . PHE A 1 129 ? -6.517 -11.055 18.266 1.00 97.56 129 PHE A C 1
ATOM 1005 O O . PHE A 1 129 ? -6.857 -10.694 19.395 1.00 97.56 129 PHE A O 1
ATOM 1012 N N . GLU A 1 130 ? -5.764 -12.135 18.061 1.00 95.69 130 GLU A N 1
ATOM 1013 C CA . GLU A 1 130 ? -5.065 -12.807 19.157 1.00 95.69 130 GLU A CA 1
ATOM 1014 C C . GLU A 1 130 ? -4.025 -11.849 19.748 1.00 95.69 130 GLU A C 1
ATOM 1016 O O . GLU A 1 130 ? -3.225 -11.257 19.019 1.00 95.69 130 GLU A O 1
ATOM 1021 N N . LYS A 1 131 ? -3.997 -11.709 21.073 1.00 93.38 131 LYS A N 1
ATOM 1022 C CA . LYS A 1 131 ? -3.008 -10.859 21.728 1.00 93.38 131 LYS A CA 1
ATOM 1023 C C . LYS A 1 131 ? -1.652 -11.548 21.745 1.00 93.38 131 LYS A C 1
ATOM 1025 O O . LYS A 1 131 ? -1.428 -12.510 22.480 1.00 93.38 131 LYS A O 1
ATOM 1030 N N . LEU A 1 132 ? -0.713 -11.010 20.974 1.00 88.75 132 LEU A N 1
ATOM 1031 C CA . LEU A 1 132 ? 0.624 -11.573 20.833 1.00 88.75 132 LEU A CA 1
ATOM 1032 C C . LEU A 1 132 ? 1.687 -10.643 21.408 1.00 88.75 132 LEU A C 1
ATOM 1034 O O . LEU A 1 132 ? 1.659 -9.426 21.231 1.00 88.75 132 LEU A O 1
ATOM 1038 N N . LYS A 1 133 ? 2.691 -11.230 22.068 1.00 86.81 133 LYS A N 1
ATOM 1039 C CA . LYS A 1 133 ? 3.882 -10.487 22.483 1.00 86.81 133 LYS A CA 1
ATOM 1040 C C . LYS A 1 133 ? 4.774 -10.252 21.266 1.00 86.81 133 LYS A C 1
ATOM 1042 O O . LYS A 1 133 ? 5.668 -11.043 20.976 1.00 86.81 133 LYS A O 1
ATOM 1047 N N . MET A 1 134 ? 4.511 -9.156 20.574 1.00 84.06 134 MET A N 1
ATOM 1048 C CA . MET A 1 134 ? 5.211 -8.772 19.360 1.00 84.06 134 MET A CA 1
ATOM 1049 C C . MET A 1 134 ? 6.426 -7.889 19.664 1.00 84.06 134 MET A C 1
ATOM 1051 O O . MET A 1 134 ? 6.313 -6.884 20.367 1.00 84.06 134 MET A O 1
ATOM 1055 N N . VAL A 1 135 ? 7.596 -8.251 19.129 1.00 92.19 135 VAL A N 1
ATOM 1056 C CA . VAL A 1 135 ? 8.814 -7.427 19.209 1.00 92.19 135 VAL A CA 1
ATOM 1057 C C . VAL A 1 135 ? 8.999 -6.721 17.866 1.00 92.19 135 VAL A C 1
ATOM 1059 O O . VAL A 1 135 ? 9.133 -7.421 16.865 1.00 92.19 135 VAL A O 1
ATOM 1062 N N . PRO A 1 136 ? 8.977 -5.377 17.794 1.00 94.62 136 PRO A N 1
ATOM 1063 C CA . PRO A 1 136 ? 9.213 -4.660 16.542 1.00 94.62 136 PRO A CA 1
ATOM 1064 C C . PRO A 1 136 ? 10.558 -5.039 15.922 1.00 94.62 136 PRO A C 1
ATOM 1066 O O . PRO A 1 136 ? 11.526 -5.265 16.647 1.00 94.62 136 PRO A O 1
ATOM 1069 N N . ILE A 1 137 ? 10.622 -5.090 14.592 1.00 95.44 137 ILE A N 1
ATOM 1070 C CA . ILE A 1 137 ? 11.891 -5.339 13.903 1.00 95.44 137 ILE A CA 1
ATOM 1071 C C . ILE A 1 137 ? 12.881 -4.185 14.090 1.00 95.44 137 ILE A C 1
ATOM 1073 O O . ILE A 1 137 ? 12.492 -3.018 14.192 1.00 95.44 137 ILE A O 1
ATOM 1077 N N . GLU A 1 138 ? 14.171 -4.506 14.056 1.00 94.50 138 GLU A N 1
ATOM 1078 C CA . GLU A 1 138 ? 15.219 -3.506 13.870 1.00 94.50 138 GLU A CA 1
ATOM 1079 C C . GLU A 1 138 ? 15.371 -3.157 12.379 1.00 94.50 138 GLU A C 1
ATOM 1081 O O . GLU A 1 138 ? 14.996 -3.921 11.492 1.00 94.50 138 GLU A O 1
ATOM 1086 N N . MET A 1 139 ? 15.931 -1.983 12.077 1.00 94.75 139 MET A N 1
ATOM 1087 C CA . MET A 1 139 ? 16.135 -1.513 10.694 1.00 94.75 139 MET A CA 1
ATOM 1088 C C . MET A 1 139 ? 17.506 -1.926 10.129 1.00 94.75 139 MET A C 1
ATOM 1090 O O . MET A 1 139 ? 18.100 -1.204 9.319 1.00 94.75 139 MET A O 1
ATOM 1094 N N . ASP A 1 140 ? 18.025 -3.066 10.587 1.00 95.94 140 ASP A N 1
ATOM 1095 C CA . ASP A 1 140 ? 19.270 -3.664 10.109 1.00 95.94 140 ASP A CA 1
ATOM 1096 C C . ASP A 1 140 ? 19.058 -4.514 8.843 1.00 95.94 140 ASP A C 1
ATOM 1098 O O . ASP A 1 140 ? 17.941 -4.754 8.380 1.00 95.94 140 ASP A O 1
ATOM 1102 N N . ALA A 1 141 ? 20.159 -4.961 8.239 1.00 96.94 141 ALA A N 1
ATOM 1103 C CA . ALA A 1 141 ? 20.112 -5.711 6.990 1.00 96.94 141 ALA A CA 1
ATOM 1104 C C . ALA A 1 141 ? 19.453 -7.096 7.119 1.00 96.94 141 ALA A C 1
ATOM 1106 O O . ALA A 1 141 ? 18.915 -7.585 6.128 1.00 96.94 141 ALA A O 1
ATOM 1107 N N . GLU A 1 142 ? 19.516 -7.742 8.284 1.00 97.25 142 GLU A N 1
ATOM 1108 C CA . GLU A 1 142 ? 18.959 -9.080 8.498 1.00 97.25 142 GLU A CA 1
ATOM 1109 C C . GLU A 1 142 ? 17.434 -9.007 8.575 1.00 97.25 142 GLU A C 1
ATOM 1111 O O . GLU A 1 142 ? 16.739 -9.627 7.767 1.00 97.25 142 GLU A O 1
ATOM 1116 N N . HIS A 1 143 ? 16.912 -8.154 9.453 1.00 97.50 143 HIS A N 1
ATOM 1117 C CA . HIS A 1 143 ? 15.480 -7.956 9.636 1.00 97.50 143 HIS A CA 1
ATOM 1118 C C . HIS A 1 143 ? 14.797 -7.417 8.374 1.00 97.50 143 HIS A C 1
ATOM 1120 O O . HIS A 1 143 ? 13.707 -7.872 8.021 1.00 97.50 143 HIS A O 1
ATOM 1126 N N . LEU A 1 144 ? 15.445 -6.502 7.641 1.00 98.19 144 LEU A N 1
ATOM 1127 C CA . LEU A 1 144 ? 14.922 -6.009 6.362 1.00 98.19 144 LEU A CA 1
ATOM 1128 C C . LEU A 1 144 ? 14.829 -7.116 5.308 1.00 98.19 144 LEU A C 1
ATOM 1130 O O . LEU A 1 144 ? 13.853 -7.159 4.557 1.00 98.19 144 LEU A O 1
ATOM 1134 N N . LYS A 1 145 ? 15.808 -8.027 5.257 1.00 98.31 145 LYS A N 1
ATOM 1135 C CA . LYS A 1 145 ? 15.745 -9.183 4.355 1.00 98.31 145 LYS A CA 1
ATOM 1136 C C . LYS A 1 145 ? 14.613 -10.123 4.752 1.00 98.31 145 LYS A C 1
ATOM 1138 O O . LYS A 1 145 ? 13.808 -10.485 3.900 1.00 98.31 145 LYS A O 1
ATOM 1143 N N . MET A 1 146 ? 14.488 -10.445 6.039 1.00 98.12 146 MET A N 1
ATOM 1144 C CA . MET A 1 146 ? 13.410 -11.309 6.525 1.00 98.12 146 MET A CA 1
ATOM 1145 C C . MET A 1 146 ? 12.019 -10.706 6.268 1.00 98.12 146 MET A C 1
ATOM 1147 O O . MET A 1 146 ? 11.100 -11.427 5.882 1.00 98.12 146 MET A O 1
ATOM 1151 N N . ALA A 1 147 ? 11.861 -9.388 6.433 1.00 98.25 147 ALA A N 1
ATOM 1152 C CA . ALA A 1 147 ? 10.619 -8.681 6.127 1.00 98.25 147 ALA A CA 1
ATOM 1153 C C . ALA A 1 147 ? 10.312 -8.687 4.621 1.00 98.25 147 ALA A C 1
ATOM 1155 O O . ALA A 1 147 ? 9.171 -8.937 4.231 1.00 98.25 147 ALA A O 1
ATOM 1156 N N . GLY A 1 148 ? 11.325 -8.467 3.775 1.00 98.38 148 GLY A N 1
ATOM 1157 C CA . GLY A 1 148 ? 11.192 -8.574 2.322 1.00 98.38 148 GLY A CA 1
ATOM 1158 C C . GLY A 1 148 ? 10.741 -9.971 1.901 1.00 98.38 148 GLY A C 1
ATOM 1159 O O . GLY A 1 148 ? 9.773 -10.110 1.153 1.00 98.38 148 GLY A O 1
ATOM 1160 N N . GLU A 1 149 ? 11.377 -11.009 2.444 1.00 98.56 149 GLU A N 1
ATOM 1161 C CA . GLU A 1 149 ? 11.020 -12.400 2.165 1.00 98.56 149 GLU A CA 1
ATOM 1162 C C . GLU A 1 149 ? 9.610 -12.768 2.643 1.00 98.56 149 GLU A C 1
ATOM 1164 O O . GLU A 1 149 ? 8.869 -13.450 1.934 1.00 98.56 149 GLU A O 1
ATOM 1169 N N . SER A 1 150 ? 9.220 -12.306 3.833 1.00 98.38 150 SER A N 1
ATOM 1170 C CA . SER A 1 150 ? 7.871 -12.505 4.371 1.00 98.38 150 SER A CA 1
ATOM 1171 C C . SER A 1 150 ? 6.813 -11.862 3.470 1.00 98.38 150 SER A C 1
ATOM 1173 O O . SER A 1 150 ? 5.860 -12.528 3.055 1.00 98.38 150 SER A O 1
ATOM 1175 N N . LEU A 1 151 ? 7.041 -10.618 3.032 1.00 98.50 151 LEU A N 1
ATOM 1176 C CA . LEU A 1 151 ? 6.160 -9.941 2.080 1.00 98.50 151 LEU A CA 1
ATOM 1177 C C . LEU A 1 151 ? 6.109 -10.665 0.722 1.00 98.50 151 LEU A C 1
ATOM 1179 O O . LEU A 1 151 ? 5.050 -10.756 0.101 1.00 98.50 151 LEU A O 1
ATOM 1183 N N . GLY A 1 152 ? 7.231 -11.215 0.249 1.00 98.25 152 GLY A N 1
ATOM 1184 C CA . GLY A 1 152 ? 7.278 -11.979 -0.998 1.00 98.25 152 GLY A CA 1
ATOM 1185 C C . GLY A 1 152 ? 6.490 -13.290 -0.923 1.00 98.25 152 GLY A C 1
ATOM 1186 O O . GLY A 1 152 ? 5.739 -13.609 -1.851 1.00 98.25 1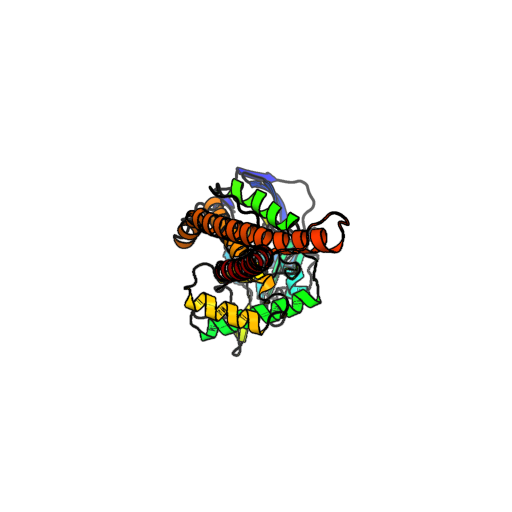52 GLY A O 1
ATOM 1187 N N . ARG A 1 153 ? 6.568 -14.013 0.202 1.00 98.19 153 ARG A N 1
ATOM 1188 C CA . ARG A 1 153 ? 5.752 -15.215 0.455 1.00 98.19 153 ARG A CA 1
ATOM 1189 C C . ARG A 1 153 ? 4.262 -14.888 0.574 1.00 98.19 153 ARG A C 1
ATOM 1191 O O . ARG A 1 153 ? 3.452 -15.586 -0.041 1.00 98.19 153 ARG A O 1
ATOM 1198 N N . PHE A 1 154 ? 3.907 -13.798 1.257 1.00 98.25 154 PHE A N 1
ATOM 1199 C CA . PHE A 1 154 ? 2.537 -13.274 1.282 1.00 98.25 154 PHE A CA 1
ATOM 1200 C C . PHE A 1 154 ? 2.019 -12.991 -0.138 1.00 98.25 154 PHE A C 1
ATOM 1202 O O . PHE A 1 154 ? 0.985 -13.519 -0.545 1.00 98.25 154 PHE A O 1
ATOM 1209 N N . HIS A 1 155 ? 2.780 -12.254 -0.948 1.00 98.00 155 HIS A N 1
ATOM 1210 C CA . HIS A 1 155 ? 2.414 -11.959 -2.336 1.00 98.00 155 HIS A CA 1
ATOM 1211 C C . HIS A 1 155 ? 2.300 -13.210 -3.215 1.00 98.00 155 HIS A C 1
ATOM 1213 O O . HIS A 1 155 ? 1.424 -13.274 -4.081 1.00 98.00 155 HIS A O 1
ATOM 1219 N N . THR A 1 156 ? 3.123 -14.233 -2.976 1.00 97.38 156 THR A N 1
ATOM 1220 C CA . THR A 1 156 ? 2.985 -15.534 -3.644 1.00 97.38 156 THR A CA 1
ATOM 1221 C C . THR A 1 156 ? 1.638 -16.191 -3.334 1.00 97.38 156 THR A C 1
ATOM 1223 O O . THR A 1 156 ? 1.006 -16.737 -4.242 1.00 97.38 156 THR A O 1
ATOM 1226 N N . LEU A 1 157 ? 1.163 -16.125 -2.087 1.00 97.56 157 LEU A N 1
ATOM 1227 C CA . LEU A 1 157 ? -0.166 -16.620 -1.721 1.00 97.56 157 LEU A CA 1
ATOM 1228 C C . LEU A 1 157 ? -1.279 -15.784 -2.369 1.00 97.56 157 LEU A C 1
ATOM 1230 O O . LEU A 1 157 ? -2.222 -16.351 -2.928 1.00 97.56 157 LEU A O 1
ATOM 1234 N N . CYS A 1 158 ? -1.161 -14.456 -2.358 1.00 96.69 158 CYS A N 1
ATOM 1235 C CA . CYS A 1 158 ? -2.141 -13.565 -2.982 1.00 96.69 158 CYS A CA 1
ATOM 1236 C C . CYS A 1 158 ? -2.290 -13.826 -4.480 1.00 96.69 158 CYS A C 1
ATOM 1238 O O . CYS A 1 158 ? -3.412 -13.979 -4.959 1.00 96.69 158 CYS A O 1
ATOM 1240 N N . GLY A 1 159 ? -1.179 -13.974 -5.208 1.00 94.31 159 GLY A N 1
ATOM 1241 C CA . GLY A 1 159 ? -1.194 -14.256 -6.645 1.00 94.31 159 GLY A CA 1
ATOM 1242 C C . GLY A 1 159 ? -1.834 -15.597 -7.015 1.00 94.31 159 GLY A C 1
ATOM 1243 O O . GLY A 1 159 ? -2.350 -15.739 -8.121 1.00 94.31 159 GLY A O 1
ATOM 1244 N N . ARG A 1 160 ? -1.845 -16.573 -6.094 1.00 94.25 160 ARG A N 1
ATOM 1245 C CA . ARG A 1 160 ? -2.576 -17.843 -6.262 1.00 94.25 160 ARG A CA 1
ATOM 1246 C C . ARG A 1 160 ? -4.081 -17.692 -6.045 1.00 94.25 160 ARG A C 1
ATOM 1248 O O . ARG A 1 160 ? -4.839 -18.457 -6.629 1.00 94.25 160 ARG A O 1
ATOM 1255 N N . ASN A 1 161 ? -4.501 -16.735 -5.217 1.00 93.62 161 ASN A N 1
ATOM 1256 C CA . ASN A 1 161 ? -5.911 -16.470 -4.939 1.00 93.62 161 ASN A CA 1
ATOM 1257 C C . ASN A 1 161 ? -6.534 -15.555 -5.997 1.00 93.62 161 ASN A C 1
ATOM 1259 O O . ASN A 1 161 ? -7.574 -15.876 -6.565 1.00 93.62 161 ASN A O 1
ATOM 1263 N N . ILE A 1 162 ? -5.899 -14.414 -6.271 1.00 92.88 162 ILE A N 1
ATOM 1264 C CA . ILE A 1 162 ? -6.360 -13.427 -7.245 1.00 92.88 162 ILE A CA 1
ATOM 1265 C C . ILE A 1 162 ? -5.153 -12.888 -8.009 1.00 92.88 162 ILE A C 1
ATOM 1267 O O . ILE A 1 162 ? -4.256 -12.274 -7.434 1.00 92.88 162 ILE A O 1
ATOM 1271 N N . ALA A 1 163 ? -5.177 -13.050 -9.328 1.00 92.38 163 ALA A N 1
ATOM 1272 C CA . ALA A 1 163 ? -4.276 -12.373 -10.249 1.00 92.38 163 ALA A CA 1
ATOM 1273 C C . ALA A 1 163 ? -5.102 -11.806 -11.403 1.00 92.38 163 ALA A C 1
ATOM 1275 O O . ALA A 1 163 ? -5.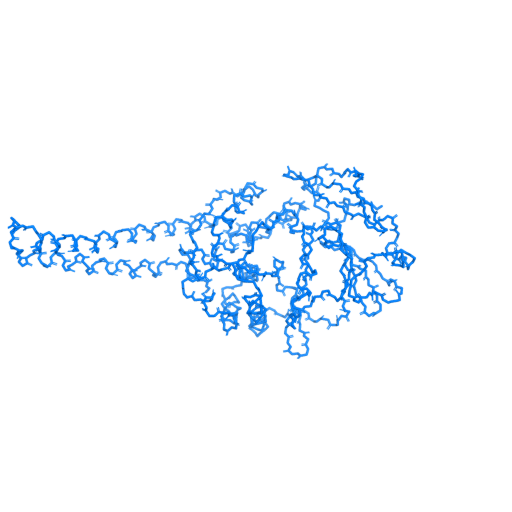644 -12.537 -12.232 1.00 92.38 163 ALA A O 1
ATOM 1276 N N . THR A 1 164 ? -5.222 -10.486 -11.432 1.00 93.31 164 THR A N 1
ATOM 1277 C CA . THR A 1 164 ? -5.886 -9.759 -12.514 1.00 93.31 164 THR A CA 1
ATOM 1278 C C . THR A 1 164 ? -4.873 -9.384 -13.595 1.00 93.31 164 THR A C 1
ATOM 1280 O O . THR A 1 164 ? -3.678 -9.255 -13.306 1.00 93.31 164 THR A O 1
ATOM 1283 N N . PRO A 1 165 ? -5.309 -9.209 -14.855 1.00 91.19 165 PRO A N 1
ATOM 1284 C CA . PRO A 1 165 ? -4.467 -8.613 -15.882 1.00 91.19 165 PRO A CA 1
ATOM 1285 C C . PRO A 1 165 ? -3.936 -7.236 -15.467 1.00 91.19 165 PRO A C 1
ATOM 1287 O O . PRO A 1 165 ? -4.400 -6.624 -14.507 1.00 91.19 165 PRO A O 1
ATOM 1290 N N . ASN A 1 166 ? -2.966 -6.738 -16.226 1.00 91.69 166 ASN A N 1
ATOM 1291 C CA . ASN A 1 166 ? -2.505 -5.369 -16.077 1.00 91.69 166 ASN A CA 1
ATOM 1292 C C . ASN A 1 166 ? -3.669 -4.371 -16.237 1.00 91.69 166 ASN A C 1
ATOM 1294 O O . ASN A 1 166 ? -4.354 -4.405 -17.260 1.00 91.69 166 ASN A O 1
ATOM 1298 N N . ASP A 1 167 ? -3.855 -3.483 -15.257 1.00 91.44 167 ASP A N 1
ATOM 1299 C CA . ASP A 1 167 ? -4.881 -2.433 -15.287 1.00 91.44 167 ASP A CA 1
ATOM 1300 C C . ASP A 1 167 ? -4.249 -1.044 -15.132 1.00 91.44 167 ASP A C 1
ATOM 1302 O O . ASP A 1 167 ? -4.547 -0.265 -14.224 1.00 91.44 167 ASP A O 1
ATOM 1306 N N . GLU A 1 168 ? -3.334 -0.719 -16.051 1.00 91.19 168 GLU A N 1
ATOM 1307 C CA . GLU A 1 168 ? -2.677 0.589 -16.074 1.00 91.19 168 GLU A CA 1
ATOM 1308 C C . GLU A 1 168 ? -3.665 1.759 -16.098 1.00 91.19 168 GLU A C 1
ATOM 1310 O O . GLU A 1 168 ? -3.345 2.845 -15.613 1.00 91.19 168 GLU A O 1
ATOM 1315 N N . ARG A 1 169 ? -4.868 1.564 -16.650 1.00 91.88 169 ARG A N 1
ATOM 1316 C CA . ARG A 1 169 ? -5.886 2.609 -16.720 1.00 91.88 169 ARG A CA 1
ATOM 1317 C C . ARG A 1 169 ? -6.412 2.939 -15.328 1.00 91.88 169 ARG A C 1
ATOM 1319 O O . ARG A 1 169 ? -6.414 4.117 -14.972 1.00 91.88 169 ARG A O 1
ATOM 1326 N N . ALA A 1 170 ? -6.834 1.939 -14.554 1.00 91.62 170 ALA A N 1
ATOM 1327 C CA . ALA A 1 170 ? -7.343 2.166 -13.205 1.00 91.62 170 ALA A CA 1
ATOM 1328 C C . ALA A 1 170 ? -6.258 2.734 -12.277 1.00 91.62 170 ALA A C 1
ATOM 1330 O O . ALA A 1 170 ? -6.508 3.676 -11.523 1.00 91.62 170 ALA A O 1
ATOM 1331 N N . TRP A 1 171 ? -5.021 2.244 -12.388 1.00 91.62 171 TRP A N 1
ATOM 1332 C CA . TRP A 1 171 ? -3.903 2.731 -11.574 1.00 91.62 171 TRP A CA 1
ATOM 1333 C C . TRP A 1 171 ? -3.522 4.180 -11.898 1.00 91.62 171 TRP A C 1
ATOM 1335 O O . TRP A 1 171 ? -3.311 4.991 -10.996 1.00 91.62 171 TRP A O 1
ATOM 1345 N N . ASN A 1 172 ? -3.512 4.553 -13.180 1.00 92.69 172 ASN A N 1
ATOM 1346 C CA . ASN A 1 172 ? -3.313 5.943 -13.585 1.00 92.69 172 ASN A CA 1
ATOM 1347 C C . ASN A 1 172 ? -4.483 6.848 -13.145 1.00 92.69 172 ASN A C 1
ATOM 1349 O O . ASN A 1 172 ? -4.245 7.976 -12.713 1.00 92.69 172 ASN A O 1
ATOM 1353 N N . GLN A 1 173 ? -5.725 6.350 -13.176 1.00 92.19 173 GLN A N 1
ATOM 1354 C CA . GLN A 1 173 ? -6.900 7.076 -12.678 1.00 92.19 173 GLN A CA 1
ATOM 1355 C C . GLN A 1 173 ? -6.831 7.318 -11.160 1.00 92.19 173 GLN A C 1
ATOM 1357 O O . GLN A 1 173 ? -7.257 8.365 -10.674 1.00 92.19 173 GLN A O 1
ATOM 1362 N N . ARG A 1 174 ? -6.241 6.396 -10.394 1.00 91.88 174 ARG A N 1
ATOM 1363 C CA . ARG A 1 174 ? -5.964 6.615 -8.967 1.00 91.88 174 ARG A CA 1
ATOM 1364 C C . ARG A 1 174 ? -5.008 7.793 -8.746 1.00 91.88 174 ARG A C 1
ATOM 1366 O O . ARG A 1 174 ? -5.227 8.596 -7.838 1.00 91.88 174 ARG A O 1
ATOM 1373 N N . LEU A 1 175 ? -3.986 7.951 -9.590 1.00 93.38 175 LEU A N 1
ATOM 1374 C CA . LEU A 1 175 ? -3.096 9.120 -9.547 1.00 93.38 175 LEU A CA 1
ATOM 1375 C C . LEU A 1 175 ? -3.820 10.415 -9.947 1.00 93.38 175 LEU A C 1
ATOM 1377 O O . LEU A 1 175 ? -3.597 11.441 -9.306 1.00 93.38 175 LEU A O 1
ATOM 1381 N N . ASP A 1 176 ? -4.740 10.366 -10.920 1.00 92.56 176 ASP A N 1
ATOM 1382 C CA . ASP A 1 176 ? -5.609 11.505 -11.274 1.00 92.56 176 ASP A CA 1
ATOM 1383 C C . ASP A 1 176 ? -6.429 12.025 -10.077 1.00 92.56 176 ASP A C 1
ATOM 1385 O O . ASP A 1 176 ? -6.770 13.208 -10.036 1.00 92.56 176 ASP A O 1
ATOM 1389 N N . ILE A 1 177 ? -6.720 11.169 -9.091 1.00 92.12 177 ILE A N 1
ATOM 1390 C CA . ILE A 1 177 ? -7.413 11.531 -7.847 1.00 92.12 177 ILE A CA 1
ATOM 1391 C C . ILE A 1 177 ? -6.431 12.075 -6.796 1.00 92.12 177 ILE A C 1
ATOM 1393 O O . ILE A 1 177 ? -6.689 13.113 -6.178 1.00 92.12 177 ILE A O 1
ATOM 1397 N N . LEU A 1 178 ? -5.299 11.397 -6.580 1.00 93.62 178 LEU A N 1
ATOM 1398 C CA . LEU A 1 178 ? -4.324 11.755 -5.541 1.00 93.62 178 LEU A CA 1
ATOM 1399 C C . LEU A 1 178 ? -3.610 13.085 -5.811 1.00 93.62 178 LEU A C 1
ATOM 1401 O O . LEU A 1 178 ? -3.429 13.892 -4.896 1.00 93.62 178 LEU A O 1
ATOM 1405 N N . GLU A 1 179 ? -3.208 13.337 -7.053 1.00 94.88 179 GLU A N 1
ATOM 1406 C CA . GLU A 1 179 ? -2.459 14.535 -7.446 1.00 94.88 179 GLU A CA 1
ATOM 1407 C C . GLU A 1 179 ? -3.183 15.854 -7.095 1.00 94.88 179 GLU A C 1
ATOM 1409 O O . GLU A 1 179 ? -2.575 16.698 -6.427 1.00 94.88 179 GLU A O 1
ATOM 1414 N N . PRO A 1 180 ? -4.469 16.069 -7.453 1.00 92.31 180 PRO A N 1
ATOM 1415 C CA . PRO A 1 180 ? -5.181 17.288 -7.070 1.00 92.31 180 PRO A CA 1
ATOM 1416 C C . PRO A 1 180 ? -5.481 17.358 -5.568 1.00 92.31 180 PRO A C 1
ATOM 1418 O O . PRO A 1 180 ? -5.378 18.443 -4.991 1.00 92.31 180 PRO A O 1
ATOM 1421 N N . ARG A 1 181 ? -5.800 16.230 -4.909 1.00 92.81 181 ARG A N 1
ATOM 1422 C CA . ARG A 1 181 ? -6.072 16.193 -3.456 1.00 92.81 181 ARG A CA 1
ATOM 1423 C C . ARG A 1 181 ? -4.853 16.614 -2.632 1.00 92.81 181 ARG A C 1
ATOM 1425 O O . ARG A 1 181 ? -5.004 17.294 -1.624 1.00 92.81 181 ARG A O 1
ATOM 1432 N N . THR A 1 182 ? -3.657 16.270 -3.105 1.00 92.62 182 THR A N 1
ATOM 1433 C CA . THR A 1 182 ? -2.371 16.583 -2.458 1.00 92.62 182 THR A CA 1
ATOM 1434 C C . THR A 1 182 ? -1.734 17.890 -2.932 1.00 92.62 182 THR A C 1
ATOM 1436 O O . THR A 1 182 ? -0.695 18.294 -2.399 1.00 92.62 182 THR A O 1
ATOM 1439 N N . ARG A 1 183 ? -2.333 18.555 -3.933 1.00 88.06 183 ARG A N 1
ATOM 1440 C CA . ARG A 1 183 ? -1.767 19.716 -4.645 1.00 88.06 183 ARG A CA 1
ATOM 1441 C C . ARG A 1 183 ? -0.371 19.431 -5.210 1.00 88.06 183 ARG A C 1
ATOM 1443 O O . ARG A 1 183 ? 0.522 20.276 -5.146 1.00 88.06 183 ARG A O 1
ATOM 1450 N N . SER A 1 184 ? -0.174 18.226 -5.741 1.00 87.56 184 SER A N 1
ATOM 1451 C CA . SER A 1 184 ? 1.056 17.862 -6.441 1.00 87.56 184 SER A CA 1
ATOM 1452 C C . SER A 1 184 ? 1.301 18.808 -7.621 1.00 87.56 184 SER A C 1
ATOM 1454 O O . SER A 1 184 ? 0.402 19.074 -8.417 1.00 87.56 184 SER A O 1
ATOM 1456 N N . ALA A 1 185 ? 2.536 19.297 -7.756 1.00 84.94 185 ALA A N 1
ATOM 1457 C CA . ALA A 1 185 ? 2.964 20.090 -8.911 1.00 84.94 185 ALA A CA 1
ATOM 1458 C C . ALA A 1 185 ? 3.279 19.221 -10.143 1.00 84.94 185 ALA A C 1
ATOM 1460 O O . ALA A 1 185 ? 3.506 19.740 -11.235 1.00 84.94 185 ALA A O 1
ATOM 1461 N N . THR A 1 186 ? 3.322 17.900 -9.968 1.00 86.94 186 THR A N 1
ATOM 1462 C CA . THR A 1 186 ? 3.649 16.929 -11.010 1.00 86.94 186 THR A CA 1
ATOM 1463 C C . THR A 1 186 ? 2.448 16.045 -11.308 1.00 86.94 186 THR A C 1
ATOM 1465 O O . THR A 1 186 ? 1.644 15.756 -10.420 1.00 86.94 186 THR A O 1
ATOM 1468 N N . LYS A 1 187 ? 2.349 15.625 -12.573 1.00 90.75 187 LYS A N 1
ATOM 1469 C CA . LYS A 1 187 ? 1.449 14.562 -13.016 1.00 90.75 187 LYS A CA 1
ATOM 1470 C C . LYS A 1 187 ? 2.271 13.429 -13.588 1.00 90.75 187 LYS A C 1
ATOM 1472 O O . LYS A 1 187 ? 3.087 13.684 -14.476 1.00 90.75 187 LYS A O 1
ATOM 1477 N N . TRP A 1 188 ? 2.076 12.201 -13.125 1.00 90.06 188 TRP A N 1
ATOM 1478 C CA . TRP A 1 188 ? 2.825 11.054 -13.638 1.00 90.06 188 TRP A CA 1
ATOM 1479 C C . TRP A 1 188 ? 1.906 9.959 -14.153 1.00 90.06 188 TRP A C 1
ATOM 1481 O O . TRP A 1 188 ? 1.180 9.325 -13.400 1.00 90.06 188 TRP A O 1
ATOM 1491 N N . ARG A 1 189 ? 1.971 9.707 -15.461 1.00 88.94 189 ARG A N 1
ATOM 1492 C CA . ARG A 1 189 ? 1.361 8.531 -16.085 1.00 88.94 189 ARG A CA 1
ATOM 1493 C C . ARG A 1 189 ? 2.449 7.593 -16.586 1.00 88.94 189 ARG A C 1
ATOM 1495 O O . ARG A 1 189 ? 3.389 8.039 -17.257 1.00 88.94 189 ARG A O 1
ATOM 1502 N N . ALA A 1 190 ? 2.358 6.322 -16.223 1.00 83.12 190 ALA A N 1
ATOM 1503 C CA . ALA A 1 190 ? 3.307 5.303 -16.646 1.00 83.12 190 ALA A CA 1
ATOM 1504 C C . ALA A 1 190 ? 2.569 4.217 -17.440 1.00 83.12 190 ALA A C 1
ATOM 1506 O O . ALA A 1 190 ? 1.484 3.810 -17.021 1.00 83.12 190 ALA A O 1
ATOM 1507 N N . PRO A 1 191 ? 3.123 3.754 -18.577 1.00 85.81 191 PRO A N 1
ATOM 1508 C CA . PRO A 1 191 ? 2.704 2.470 -19.122 1.00 85.81 191 PRO A CA 1
ATOM 1509 C C . PRO A 1 191 ? 3.156 1.383 -18.151 1.00 85.81 191 PRO A C 1
ATOM 1511 O O . PRO A 1 191 ? 4.226 1.533 -17.558 1.00 85.81 191 PRO A O 1
ATOM 1514 N N . HIS A 1 192 ? 2.408 0.296 -18.015 1.00 87.94 192 HIS A N 1
ATOM 1515 C CA . HIS A 1 192 ? 2.823 -0.812 -17.155 1.00 87.94 192 HIS A CA 1
ATOM 1516 C C . HIS A 1 192 ? 3.182 -2.068 -17.957 1.00 87.94 192 HIS A C 1
ATOM 1518 O O . HIS A 1 192 ? 2.697 -2.298 -19.065 1.00 87.94 192 HIS A O 1
ATOM 1524 N N . SER A 1 193 ? 4.088 -2.891 -17.424 1.00 88.06 193 SER A N 1
ATOM 1525 C CA . SER A 1 193 ? 4.385 -4.195 -18.026 1.00 88.06 193 SER A CA 1
ATOM 1526 C C . SER A 1 193 ? 3.170 -5.120 -17.929 1.00 88.06 193 SER A C 1
ATOM 1528 O O . SER A 1 193 ? 2.480 -5.133 -16.915 1.00 88.06 193 SER A O 1
ATOM 1530 N N . ALA A 1 194 ? 2.967 -5.983 -18.928 1.00 86.50 194 ALA A N 1
ATOM 1531 C CA . ALA A 1 194 ? 1.980 -7.067 -18.837 1.00 86.50 194 ALA A CA 1
ATOM 1532 C C . ALA A 1 194 ? 2.271 -8.030 -17.667 1.00 86.50 194 ALA A C 1
ATOM 1534 O O . ALA A 1 194 ? 1.362 -8.685 -17.166 1.00 86.50 194 ALA A O 1
ATOM 1535 N N . ASP A 1 195 ? 3.530 -8.081 -17.220 1.00 88.88 195 ASP A N 1
ATOM 1536 C CA . ASP A 1 195 ? 3.960 -8.868 -16.061 1.00 88.88 195 ASP A CA 1
ATOM 1537 C C . ASP A 1 195 ? 3.574 -8.203 -14.720 1.00 88.88 195 ASP A C 1
ATOM 1539 O O . ASP A 1 195 ? 3.652 -8.836 -13.669 1.00 88.88 195 ASP A O 1
ATOM 1543 N N . THR A 1 196 ? 3.139 -6.938 -14.743 1.00 89.62 196 THR A N 1
ATOM 1544 C CA . THR A 1 196 ? 2.563 -6.241 -13.590 1.00 89.62 196 THR A CA 1
ATOM 1545 C C . THR A 1 196 ? 1.075 -6.578 -13.519 1.00 89.62 196 THR A C 1
ATOM 1547 O O . THR A 1 196 ? 0.289 -6.102 -14.338 1.00 89.62 196 THR A O 1
ATOM 1550 N N . GLN A 1 197 ? 0.699 -7.399 -12.542 1.00 92.00 197 GLN A N 1
ATOM 1551 C CA . GLN A 1 197 ? -0.663 -7.894 -12.333 1.00 92.00 197 GLN A CA 1
ATOM 1552 C C . GLN A 1 197 ? -1.233 -7.351 -11.025 1.00 92.00 197 GLN A C 1
ATOM 1554 O O . GLN A 1 197 ? -0.510 -7.278 -10.031 1.00 92.00 197 GLN A O 1
ATOM 1559 N N . GLY A 1 198 ? -2.518 -6.996 -11.017 1.00 94.75 198 GLY A N 1
ATOM 1560 C CA . GLY A 1 198 ? -3.213 -6.636 -9.782 1.00 94.75 198 GLY A CA 1
ATOM 1561 C C . GLY A 1 198 ? -3.533 -7.881 -8.954 1.00 94.75 198 GLY A C 1
ATOM 1562 O O . GLY A 1 198 ? -3.918 -8.913 -9.507 1.00 94.75 198 GLY A O 1
ATOM 1563 N N . THR A 1 199 ? -3.397 -7.798 -7.636 1.00 96.19 199 THR A N 1
ATOM 1564 C CA . THR A 1 199 ? -3.657 -8.903 -6.701 1.00 96.19 199 THR A CA 1
ATOM 1565 C C . THR A 1 199 ? -4.204 -8.362 -5.376 1.00 96.19 199 THR A C 1
ATOM 1567 O O . THR A 1 199 ? -4.436 -7.161 -5.233 1.00 96.19 199 THR A O 1
ATOM 1570 N N . ILE A 1 200 ? -4.425 -9.241 -4.401 1.00 95.69 200 ILE A N 1
ATOM 1571 C CA . ILE A 1 200 ? -4.667 -8.820 -3.023 1.00 95.69 200 ILE A CA 1
ATOM 1572 C C . ILE A 1 200 ? -3.341 -8.318 -2.444 1.00 95.69 200 ILE A C 1
ATOM 1574 O O . ILE A 1 200 ? -2.333 -9.021 -2.471 1.00 95.69 200 ILE A O 1
ATOM 1578 N N . THR A 1 201 ? -3.349 -7.099 -1.923 1.00 96.31 201 THR A N 1
ATOM 1579 C CA . THR A 1 201 ? -2.207 -6.459 -1.266 1.00 96.31 201 THR A CA 1
ATOM 1580 C C . THR A 1 201 ? -2.528 -6.223 0.206 1.00 96.31 201 THR A C 1
ATOM 1582 O O . THR A 1 201 ? -3.688 -6.242 0.622 1.00 96.31 201 THR A O 1
ATOM 1585 N N . HIS A 1 202 ? -1.507 -5.984 1.013 1.00 96.12 202 HIS A N 1
ATOM 1586 C CA . HIS A 1 202 ? -1.635 -5.541 2.394 1.00 96.12 202 HIS A CA 1
ATOM 1587 C C . HIS A 1 202 ? -2.261 -4.137 2.479 1.00 96.12 202 HIS A C 1
ATOM 1589 O O . HIS A 1 202 ? -2.944 -3.814 3.448 1.00 96.12 202 HIS A O 1
ATOM 1595 N N . ARG A 1 203 ? -2.067 -3.307 1.442 1.00 91.50 203 ARG A N 1
ATOM 1596 C CA . ARG A 1 203 ? -2.514 -1.909 1.289 1.00 91.50 203 ARG A CA 1
ATOM 1597 C C . ARG A 1 203 ? -1.835 -0.906 2.218 1.00 91.50 203 ARG A C 1
ATOM 1599 O O . ARG A 1 203 ? -1.350 0.116 1.744 1.00 91.50 203 ARG A O 1
ATOM 1606 N N . ASN A 1 204 ? -1.778 -1.213 3.509 1.00 82.56 204 ASN A N 1
ATOM 1607 C CA . ASN A 1 204 ? -1.204 -0.363 4.553 1.00 82.56 204 ASN A CA 1
ATOM 1608 C C . ASN A 1 204 ? 0.171 -0.853 5.025 1.00 82.56 204 ASN A C 1
ATOM 1610 O O . ASN A 1 204 ? 0.518 -0.670 6.184 1.00 82.56 204 ASN A O 1
ATOM 1614 N N . PHE A 1 205 ? 0.937 -1.530 4.163 1.00 94.94 205 PHE A N 1
ATOM 1615 C CA . PHE A 1 205 ? 2.193 -2.157 4.576 1.00 94.94 205 PHE A CA 1
ATOM 1616 C C . PHE A 1 205 ? 3.207 -1.130 5.082 1.00 94.94 205 PHE A C 1
ATOM 1618 O O . PHE A 1 205 ? 3.579 -0.211 4.356 1.00 94.94 205 PHE A O 1
ATOM 1625 N N . ARG A 1 206 ? 3.715 -1.312 6.302 1.00 92.50 206 ARG A N 1
ATOM 1626 C CA . ARG A 1 206 ? 4.828 -0.518 6.830 1.00 92.50 206 ARG A CA 1
ATOM 1627 C C . ARG A 1 206 ? 5.767 -1.389 7.642 1.00 92.50 206 ARG A C 1
ATOM 1629 O O . ARG A 1 206 ? 5.332 -2.222 8.427 1.00 92.50 206 ARG A O 1
ATOM 1636 N N . LEU A 1 207 ? 7.066 -1.120 7.532 1.00 95.50 207 LEU A N 1
ATOM 1637 C CA . LEU A 1 207 ? 8.088 -1.857 8.283 1.00 95.50 207 LEU A CA 1
ATOM 1638 C C . LEU A 1 207 ? 7.937 -1.718 9.805 1.00 95.50 207 LEU A C 1
ATOM 1640 O O . LEU A 1 207 ? 8.282 -2.635 10.538 1.00 95.50 207 LEU A O 1
ATOM 1644 N N . ASN A 1 208 ? 7.363 -0.613 10.291 1.00 92.56 208 ASN A N 1
ATOM 1645 C CA . ASN A 1 208 ? 7.079 -0.432 11.718 1.00 92.56 208 ASN A CA 1
ATOM 1646 C C . ASN A 1 208 ? 5.883 -1.261 12.231 1.00 92.56 208 ASN A C 1
ATOM 1648 O O . ASN A 1 208 ? 5.585 -1.208 13.421 1.00 92.56 208 ASN A O 1
ATOM 1652 N N . GLN A 1 209 ? 5.203 -1.996 11.348 1.00 92.94 209 GLN A N 1
ATOM 1653 C CA . GLN A 1 209 ? 4.169 -2.980 11.675 1.00 92.94 209 GLN A CA 1
ATOM 1654 C C . GLN A 1 209 ? 4.671 -4.418 11.475 1.00 92.94 209 GLN A C 1
ATOM 1656 O O . GLN A 1 209 ? 3.884 -5.357 11.544 1.00 92.94 209 GLN A O 1
ATOM 1661 N N . CYS A 1 210 ? 5.967 -4.606 11.221 1.00 96.69 210 CYS A N 1
ATOM 1662 C CA . CYS A 1 210 ? 6.591 -5.920 11.197 1.00 96.69 210 CYS A CA 1
ATOM 1663 C C . CYS A 1 210 ? 7.099 -6.287 12.591 1.00 96.69 210 CYS A C 1
ATOM 1665 O O . CYS A 1 210 ? 7.706 -5.464 13.285 1.00 96.69 210 CYS A O 1
ATOM 1667 N N . TYR A 1 211 ? 6.916 -7.550 12.964 1.00 95.94 211 TYR A N 1
ATOM 1668 C CA . TYR A 1 211 ? 7.282 -8.052 14.281 1.00 95.94 211 TYR A CA 1
ATOM 1669 C C . TYR A 1 211 ? 8.041 -9.369 14.198 1.00 95.94 211 TYR A C 1
ATOM 1671 O O . TYR A 1 211 ? 7.729 -10.218 13.369 1.00 95.94 211 TYR A O 1
ATOM 1679 N N . VAL A 1 212 ? 9.005 -9.562 15.092 1.00 94.75 212 VAL A N 1
ATOM 1680 C CA . VAL A 1 212 ? 9.711 -10.829 15.265 1.00 94.75 212 VAL A CA 1
ATOM 1681 C C . VAL A 1 212 ? 8.905 -11.740 16.189 1.00 94.75 212 VAL A C 1
ATOM 1683 O O . VAL A 1 212 ? 8.615 -11.380 17.333 1.00 94.75 212 VAL A O 1
ATOM 1686 N N . ARG A 1 213 ? 8.598 -12.952 15.719 1.00 88.69 213 ARG A N 1
ATOM 1687 C CA . ARG A 1 213 ? 8.016 -14.043 16.511 1.00 88.69 213 ARG A CA 1
ATOM 1688 C C . ARG A 1 213 ? 8.693 -15.354 16.140 1.00 88.69 213 ARG A C 1
ATOM 1690 O O . ARG A 1 213 ? 8.707 -15.729 14.974 1.00 88.69 213 ARG A O 1
ATOM 1697 N N . GLU A 1 214 ? 9.247 -16.050 17.132 1.00 87.38 214 GLU A N 1
ATOM 1698 C CA . GLU A 1 214 ? 9.834 -17.393 16.953 1.00 87.38 214 GLU A CA 1
ATOM 1699 C C . GLU A 1 214 ? 10.858 -17.467 15.797 1.00 87.38 214 GLU A C 1
ATOM 1701 O O . GLU A 1 214 ? 10.921 -18.442 15.052 1.00 87.38 214 GLU A O 1
ATOM 1706 N N . GLY A 1 215 ? 11.658 -16.406 15.624 1.00 87.62 215 GLY A N 1
ATOM 1707 C CA . GLY A 1 215 ? 12.662 -16.312 14.557 1.00 87.62 215 GLY A CA 1
ATOM 1708 C C . GLY A 1 215 ? 12.098 -16.029 13.159 1.00 87.62 215 GLY A C 1
ATOM 1709 O O . GLY A 1 215 ? 12.829 -16.140 12.179 1.00 87.62 215 GLY A O 1
ATOM 1710 N N . LYS A 1 216 ? 10.817 -15.663 13.045 1.00 92.19 216 LYS A N 1
ATOM 1711 C CA . LYS A 1 216 ? 10.158 -15.244 11.801 1.00 92.19 216 LYS A CA 1
ATOM 1712 C C . LYS A 1 216 ? 9.639 -13.814 11.913 1.00 92.19 216 LYS A C 1
ATOM 1714 O O . LYS A 1 216 ? 9.443 -13.307 13.016 1.00 92.19 216 LYS A O 1
ATOM 1719 N N . ILE A 1 217 ? 9.391 -13.191 10.763 1.00 95.56 217 ILE A N 1
ATOM 1720 C CA . ILE A 1 217 ? 8.681 -11.915 10.685 1.00 95.56 217 ILE A CA 1
ATOM 1721 C C . ILE A 1 217 ? 7.192 -12.174 10.474 1.00 95.56 217 ILE A C 1
ATOM 1723 O O . ILE A 1 217 ? 6.825 -12.952 9.600 1.00 95.56 217 ILE A O 1
ATOM 1727 N N . LEU A 1 218 ? 6.361 -11.504 11.270 1.00 96.25 218 LEU A N 1
ATOM 1728 C CA . LEU A 1 218 ? 4.924 -11.378 11.065 1.00 96.25 218 LEU A CA 1
ATOM 1729 C C . LEU A 1 218 ? 4.585 -9.956 10.629 1.00 96.25 218 LEU A C 1
ATOM 1731 O O . LEU A 1 218 ? 5.066 -8.986 11.221 1.00 96.25 218 LEU A O 1
ATOM 1735 N N . LEU A 1 219 ? 3.737 -9.841 9.611 1.00 97.38 219 LEU A N 1
ATOM 1736 C CA . LEU A 1 219 ? 3.262 -8.571 9.070 1.00 97.38 219 LEU A CA 1
ATOM 1737 C C . LEU A 1 219 ? 1.944 -8.205 9.765 1.00 97.38 219 LEU A C 1
ATOM 1739 O O . LEU A 1 219 ? 0.934 -8.887 9.591 1.00 97.38 219 LEU A O 1
ATOM 1743 N N . GLY A 1 220 ? 1.959 -7.167 10.597 1.00 95.69 220 GLY A N 1
ATOM 1744 C CA . GLY A 1 220 ? 0.778 -6.641 11.280 1.00 95.69 220 GLY A CA 1
ATOM 1745 C C . GLY A 1 220 ? 0.132 -5.471 10.541 1.00 95.69 220 GLY A C 1
ATOM 1746 O O . GLY A 1 220 ? 0.559 -5.076 9.463 1.00 95.69 220 GLY A O 1
ATOM 1747 N N . GLY A 1 221 ? -0.907 -4.881 11.138 1.00 93.62 221 GLY A N 1
ATOM 1748 C CA . GLY A 1 221 ? -1.645 -3.781 10.504 1.00 93.62 221 GLY A CA 1
ATOM 1749 C C . GLY A 1 221 ? -2.563 -4.235 9.364 1.00 93.62 221 GLY A C 1
ATOM 1750 O O . GLY A 1 221 ? -2.851 -3.455 8.458 1.00 93.62 221 GLY A O 1
ATOM 1751 N N . CYS A 1 222 ? -3.023 -5.488 9.409 1.00 95.75 222 CYS A N 1
ATOM 1752 C CA . CYS A 1 222 ? -3.895 -6.119 8.417 1.00 95.75 222 CYS A CA 1
ATOM 1753 C C . CYS A 1 222 ? -5.343 -5.596 8.486 1.00 95.75 222 CYS A C 1
ATOM 1755 O O . CYS A 1 222 ? -6.266 -6.319 8.855 1.00 95.75 222 CYS A O 1
ATOM 1757 N N . MET A 1 223 ? -5.539 -4.322 8.154 1.00 94.56 223 MET A N 1
ATOM 1758 C CA . MET A 1 223 ? -6.821 -3.618 8.240 1.00 94.56 223 MET A CA 1
ATOM 1759 C C . MET A 1 223 ? -6.860 -2.418 7.285 1.00 94.56 223 MET A C 1
ATOM 1761 O O . MET A 1 223 ? -5.818 -1.854 6.945 1.00 94.56 223 MET A O 1
ATOM 1765 N N . GLY A 1 224 ? -8.060 -2.033 6.839 1.00 91.44 224 GLY A N 1
ATOM 1766 C CA . GLY A 1 224 ? -8.265 -0.903 5.928 1.00 91.44 224 GLY A CA 1
ATOM 1767 C C . GLY A 1 224 ? -8.377 0.429 6.666 1.00 91.44 224 GLY A C 1
ATOM 1768 O O . GLY A 1 224 ? -7.428 1.216 6.709 1.00 91.44 224 GLY A O 1
ATOM 1769 N N . GLY A 1 225 ? -9.541 0.661 7.271 1.00 94.00 225 GLY A N 1
ATOM 1770 C CA . GLY A 1 225 ? -9.790 1.825 8.115 1.00 94.00 225 GLY A CA 1
ATOM 1771 C C . GLY A 1 225 ? -9.853 3.156 7.348 1.00 94.00 225 GLY A C 1
ATOM 1772 O O . GLY A 1 225 ? -9.906 3.208 6.115 1.00 94.00 225 GLY A O 1
ATOM 1773 N N . ILE A 1 226 ? -9.783 4.266 8.092 1.00 94.94 226 ILE A N 1
ATOM 1774 C CA . ILE A 1 226 ? -9.926 5.628 7.548 1.00 94.94 226 ILE A CA 1
ATOM 1775 C C . ILE A 1 226 ? -8.891 5.980 6.467 1.00 94.94 226 ILE A C 1
ATOM 1777 O O . ILE A 1 226 ? -9.208 6.707 5.526 1.00 94.94 226 ILE A O 1
ATOM 1781 N N . LEU A 1 227 ? -7.659 5.466 6.566 1.00 91.06 227 LEU A N 1
ATOM 1782 C CA . LEU A 1 227 ? -6.598 5.768 5.599 1.00 91.06 227 LEU A CA 1
ATOM 1783 C C . LEU A 1 227 ? -6.975 5.309 4.191 1.00 91.06 227 LEU A C 1
ATOM 1785 O O . LEU A 1 227 ? -6.805 6.058 3.228 1.00 91.06 227 LEU A O 1
ATOM 1789 N N . ASN A 1 228 ? -7.536 4.107 4.098 1.00 93.19 228 ASN A N 1
ATOM 1790 C CA . ASN A 1 228 ? -7.996 3.557 2.838 1.00 93.19 228 ASN A CA 1
ATOM 1791 C C . ASN A 1 228 ? -9.296 4.224 2.386 1.00 93.19 228 ASN A C 1
ATOM 1793 O O . ASN A 1 228 ? -9.410 4.608 1.226 1.00 93.19 228 ASN A O 1
ATOM 1797 N N . ALA A 1 229 ? -10.228 4.473 3.310 1.00 94.81 229 ALA A N 1
ATOM 1798 C CA . ALA A 1 229 ? -11.497 5.124 2.992 1.00 94.81 229 ALA A CA 1
ATOM 1799 C C . ALA A 1 229 ? -11.343 6.552 2.438 1.00 94.81 229 ALA A C 1
ATOM 1801 O O . ALA A 1 229 ? -12.144 6.984 1.613 1.00 94.81 229 ALA A O 1
ATOM 1802 N N . LEU A 1 230 ? -10.296 7.293 2.822 1.00 93.44 230 LEU A N 1
ATOM 1803 C CA . LEU A 1 230 ? -10.013 8.616 2.245 1.00 93.44 230 LEU A CA 1
ATOM 1804 C C . LEU A 1 230 ? -9.609 8.558 0.765 1.00 93.44 230 LEU A C 1
ATOM 1806 O O . LEU A 1 230 ? -9.756 9.559 0.051 1.00 93.44 230 LEU A O 1
ATOM 1810 N N . ASN A 1 231 ? -9.071 7.428 0.303 1.00 90.94 231 ASN A N 1
ATOM 1811 C CA . ASN A 1 231 ? -8.690 7.217 -1.088 1.00 90.94 231 ASN A CA 1
ATOM 1812 C C . ASN A 1 231 ? -8.871 5.747 -1.504 1.00 90.94 231 ASN A C 1
ATOM 1814 O O . ASN A 1 231 ? -7.874 5.015 -1.631 1.00 90.94 231 ASN A O 1
ATOM 1818 N N . PRO A 1 232 ? -10.124 5.333 -1.745 1.00 90.31 232 PRO A N 1
ATOM 1819 C CA . PRO A 1 232 ? -10.458 3.929 -1.858 1.00 90.31 232 PRO A CA 1
ATOM 1820 C C . PRO A 1 232 ? -9.859 3.262 -3.093 1.00 90.31 232 PRO A C 1
ATOM 1822 O O . PRO A 1 232 ? -9.579 3.918 -4.105 1.00 90.31 232 PRO A O 1
ATOM 1825 N N . GLU A 1 233 ? -9.617 1.956 -3.017 1.00 87.56 233 GLU A N 1
ATOM 1826 C CA . GLU A 1 233 ? -9.109 1.172 -4.149 1.00 87.56 233 GLU A CA 1
ATOM 1827 C C . GLU A 1 233 ? -10.251 0.623 -5.009 1.00 87.56 233 GLU A C 1
ATOM 1829 O O . GLU A 1 233 ? -10.963 -0.296 -4.620 1.00 87.56 233 GLU A O 1
ATOM 1834 N N . SER A 1 234 ? -10.393 1.148 -6.229 1.00 85.06 234 SER A N 1
ATOM 1835 C CA . SER A 1 234 ? -11.408 0.698 -7.193 1.00 85.06 234 SER A CA 1
ATOM 1836 C C . SER A 1 234 ? -11.010 -0.551 -7.989 1.00 85.06 234 SER A C 1
ATOM 1838 O O . SER A 1 234 ? -11.840 -1.126 -8.689 1.00 85.06 234 SER A O 1
ATOM 1840 N N . SER A 1 235 ? -9.742 -0.956 -7.920 1.00 90.06 235 SER A N 1
ATOM 1841 C CA . SER A 1 235 ? -9.184 -2.104 -8.639 1.00 90.06 235 SER A CA 1
ATOM 1842 C C . SER A 1 235 ? -8.029 -2.714 -7.841 1.00 90.06 235 SER A C 1
ATOM 1844 O O . SER A 1 235 ? -7.298 -1.949 -7.205 1.00 90.06 235 SER A O 1
ATOM 1846 N N . PRO A 1 236 ? -7.782 -4.034 -7.929 1.00 93.62 236 PRO A N 1
ATOM 1847 C CA . PRO A 1 236 ? -6.608 -4.657 -7.326 1.00 93.62 236 PRO A CA 1
ATOM 1848 C C . PRO A 1 236 ? -5.297 -3.976 -7.745 1.00 93.62 236 PRO A C 1
ATOM 1850 O O . PRO A 1 236 ? -4.990 -3.835 -8.932 1.00 93.62 236 PRO A O 1
ATOM 1853 N N . SER A 1 237 ? -4.514 -3.560 -6.754 1.00 94.25 237 SER A N 1
ATOM 1854 C CA . SER A 1 237 ? -3.182 -2.990 -6.960 1.00 94.25 237 SER A CA 1
ATOM 1855 C C . SER A 1 237 ? -2.146 -4.102 -7.179 1.00 94.25 237 SER A C 1
ATOM 1857 O O . SER A 1 237 ? -2.346 -5.229 -6.716 1.00 94.25 237 SER A O 1
ATOM 1859 N N . PRO A 1 238 ? -1.020 -3.847 -7.863 1.00 95.00 238 PRO A N 1
ATOM 1860 C CA . PRO A 1 238 ? 0.050 -4.828 -7.936 1.00 95.00 238 PRO A CA 1
ATOM 1861 C C . PRO A 1 238 ? 0.821 -4.911 -6.619 1.00 95.00 238 PRO A C 1
ATOM 1863 O O . PRO A 1 238 ? 0.936 -3.933 -5.884 1.00 95.00 238 PRO A O 1
ATOM 1866 N N . ALA A 1 239 ? 1.454 -6.062 -6.389 1.00 95.88 239 ALA A N 1
ATOM 1867 C CA . ALA A 1 239 ? 2.353 -6.319 -5.260 1.00 95.88 239 ALA A CA 1
ATOM 1868 C C . ALA A 1 239 ? 3.440 -5.241 -5.065 1.00 95.88 239 ALA A C 1
ATOM 1870 O O . ALA A 1 239 ? 3.846 -4.952 -3.941 1.00 95.88 239 ALA A O 1
ATOM 1871 N N . LEU A 1 240 ? 3.892 -4.604 -6.156 1.00 95.69 240 LEU A N 1
ATOM 1872 C CA . LEU A 1 240 ? 4.864 -3.506 -6.103 1.00 95.69 240 LEU A CA 1
ATOM 1873 C C . LEU A 1 240 ? 4.381 -2.303 -5.285 1.00 95.69 240 LEU A C 1
ATOM 1875 O O . LEU A 1 240 ? 5.215 -1.528 -4.827 1.00 95.69 240 LEU A O 1
ATOM 1879 N N . ARG A 1 241 ? 3.071 -2.147 -5.072 1.00 95.31 241 ARG A N 1
ATOM 1880 C CA . ARG A 1 241 ? 2.523 -1.091 -4.221 1.00 95.31 241 ARG A CA 1
ATOM 1881 C C . ARG A 1 241 ? 2.906 -1.267 -2.751 1.00 95.31 241 ARG A C 1
ATOM 1883 O O . ARG A 1 241 ? 3.328 -0.299 -2.126 1.00 95.31 241 ARG A O 1
ATOM 1890 N N . ASP A 1 242 ? 2.833 -2.486 -2.221 1.00 97.50 242 ASP A N 1
ATOM 1891 C CA . ASP A 1 242 ? 3.263 -2.760 -0.842 1.00 97.50 242 ASP A CA 1
ATOM 1892 C C . ASP A 1 242 ? 4.787 -2.652 -0.711 1.00 97.50 242 ASP A C 1
ATOM 1894 O O . ASP A 1 242 ? 5.286 -2.082 0.257 1.00 97.50 242 ASP A O 1
ATOM 1898 N N . VAL A 1 243 ? 5.534 -3.107 -1.729 1.00 97.56 243 VAL A N 1
ATOM 1899 C CA . VAL A 1 243 ? 6.998 -2.929 -1.794 1.00 97.56 243 VAL A CA 1
ATOM 1900 C C . VAL A 1 243 ? 7.360 -1.443 -1.782 1.00 97.56 243 VAL A C 1
ATOM 1902 O O . VAL A 1 243 ? 8.261 -1.033 -1.059 1.00 97.56 243 VAL A O 1
ATOM 1905 N N . ALA A 1 244 ? 6.641 -0.614 -2.540 1.00 96.62 244 ALA A N 1
ATOM 1906 C CA . ALA A 1 244 ? 6.839 0.830 -2.541 1.00 96.62 244 ALA A CA 1
ATOM 1907 C C . ALA A 1 244 ? 6.553 1.456 -1.173 1.00 96.62 244 ALA A C 1
ATOM 1909 O O . ALA A 1 244 ? 7.275 2.358 -0.758 1.00 96.62 244 ALA A O 1
ATOM 1910 N N . SER A 1 245 ? 5.534 0.966 -0.463 1.00 95.69 245 SER A N 1
ATOM 1911 C CA . SER A 1 245 ? 5.199 1.441 0.882 1.00 95.69 245 SER A CA 1
ATOM 1912 C C . SER A 1 245 ? 6.306 1.104 1.888 1.00 95.69 245 SER A C 1
ATOM 1914 O O . SER A 1 245 ? 6.694 1.943 2.701 1.00 95.69 245 SER A O 1
ATOM 1916 N N . ALA A 1 246 ? 6.897 -0.091 1.761 1.00 96.25 246 ALA A N 1
ATOM 1917 C CA . ALA A 1 246 ? 7.997 -0.566 2.597 1.00 96.25 246 ALA A CA 1
ATOM 1918 C C . ALA A 1 246 ? 9.253 0.308 2.516 1.00 96.25 246 ALA A C 1
ATOM 1920 O O . ALA A 1 246 ? 9.935 0.518 3.517 1.00 96.25 246 ALA A O 1
ATOM 1921 N N . VAL A 1 247 ? 9.586 0.781 1.312 1.00 95.00 247 VAL A N 1
ATOM 1922 C CA . VAL A 1 247 ? 10.878 1.426 1.043 1.00 95.00 247 VAL A CA 1
ATOM 1923 C C . VAL A 1 247 ? 10.880 2.930 1.309 1.00 95.00 247 VAL A C 1
ATOM 1925 O O . VAL A 1 247 ? 11.930 3.567 1.192 1.00 95.00 247 VAL A O 1
ATOM 1928 N N . ILE A 1 248 ? 9.738 3.511 1.694 1.00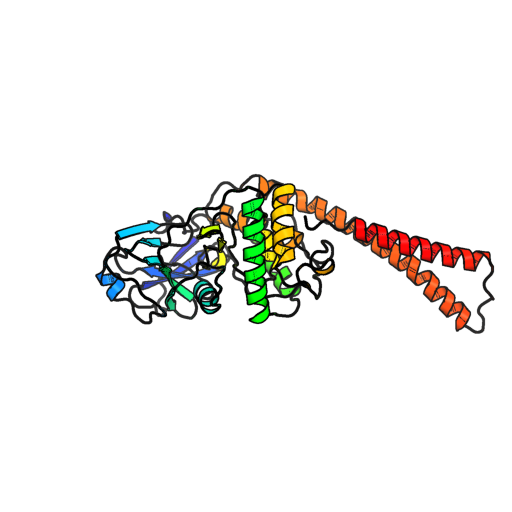 91.06 248 ILE A N 1
ATOM 1929 C CA . ILE A 1 248 ? 9.658 4.930 2.048 1.00 91.06 248 ILE A CA 1
ATOM 1930 C C . ILE A 1 248 ? 10.612 5.229 3.204 1.00 91.06 248 ILE A C 1
ATOM 1932 O O . ILE A 1 248 ? 10.485 4.702 4.306 1.00 91.06 248 ILE A O 1
ATOM 1936 N N . GLY A 1 249 ? 11.546 6.148 2.956 1.00 88.06 249 GLY A N 1
ATOM 1937 C CA . GLY A 1 249 ? 12.492 6.619 3.967 1.00 88.06 249 GLY A CA 1
ATOM 1938 C C . GLY A 1 249 ? 13.675 5.684 4.229 1.00 88.06 249 GLY A C 1
ATOM 1939 O O . GLY A 1 249 ? 14.513 6.028 5.058 1.00 88.06 249 GLY A O 1
ATOM 1940 N N . LEU A 1 250 ? 13.785 4.554 3.521 1.00 93.31 250 LEU A N 1
ATOM 1941 C CA . LEU A 1 250 ? 14.972 3.702 3.583 1.00 93.31 250 LEU A CA 1
ATOM 1942 C C . LEU A 1 250 ? 16.168 4.351 2.877 1.00 93.31 250 LEU A C 1
ATOM 1944 O O . LEU A 1 250 ? 16.021 5.044 1.867 1.00 93.31 250 LEU A O 1
ATOM 1948 N N . SER A 1 251 ? 17.375 4.067 3.372 1.00 94.06 251 SER A N 1
ATOM 1949 C CA . SER A 1 251 ? 18.601 4.337 2.619 1.00 94.06 251 SER A CA 1
ATOM 1950 C C . SER A 1 251 ? 18.670 3.465 1.356 1.00 94.06 251 SER A C 1
ATOM 1952 O O . SER A 1 251 ? 17.978 2.452 1.244 1.00 94.06 251 SER A O 1
ATOM 1954 N N . ALA A 1 252 ? 19.538 3.817 0.403 1.00 93.25 252 ALA A N 1
ATOM 1955 C CA . ALA A 1 252 ? 19.713 3.026 -0.819 1.00 93.25 252 ALA A CA 1
ATOM 1956 C C . ALA A 1 252 ? 20.115 1.566 -0.526 1.00 93.25 252 ALA A C 1
ATOM 1958 O O . ALA A 1 252 ? 19.605 0.642 -1.154 1.00 93.25 252 ALA A O 1
ATOM 1959 N N . GLU A 1 253 ? 20.982 1.348 0.466 1.00 95.50 253 GLU A N 1
ATOM 1960 C CA . GLU A 1 253 ? 21.411 0.007 0.878 1.00 95.50 253 GLU A CA 1
ATOM 1961 C C . GLU A 1 253 ? 20.273 -0.782 1.539 1.00 95.50 253 GLU A C 1
ATOM 1963 O O . GLU A 1 253 ? 20.049 -1.945 1.207 1.00 95.50 253 GLU A O 1
ATOM 1968 N N . GLN A 1 254 ? 19.507 -0.146 2.430 1.00 97.06 254 GLN A N 1
ATOM 1969 C CA . GLN A 1 254 ? 18.351 -0.767 3.083 1.00 97.06 254 GLN A CA 1
ATOM 1970 C C . GLN A 1 254 ? 17.263 -1.135 2.068 1.00 97.06 254 GLN A C 1
ATOM 1972 O O . GLN A 1 254 ? 16.754 -2.256 2.091 1.00 97.06 254 GLN A O 1
ATOM 1977 N N . LYS A 1 255 ? 16.958 -0.220 1.138 1.00 96.50 255 LYS A N 1
ATOM 1978 C CA . LYS A 1 255 ? 16.030 -0.451 0.026 1.00 96.50 255 LYS A CA 1
ATOM 1979 C C . LYS A 1 255 ? 16.470 -1.647 -0.813 1.00 96.50 255 LYS A C 1
ATOM 1981 O O . LYS A 1 255 ? 15.659 -2.527 -1.084 1.00 96.50 255 LYS A O 1
ATOM 1986 N N . ARG A 1 256 ? 17.753 -1.715 -1.181 1.00 96.62 256 ARG A N 1
ATOM 1987 C CA . ARG A 1 256 ? 18.308 -2.848 -1.928 1.00 96.62 256 ARG A CA 1
ATOM 1988 C C . ARG A 1 256 ? 18.168 -4.162 -1.158 1.00 96.62 256 ARG A C 1
ATOM 1990 O O . ARG A 1 256 ? 17.652 -5.120 -1.724 1.00 96.62 256 ARG A O 1
ATOM 1997 N N . ASN A 1 257 ? 18.572 -4.199 0.114 1.00 97.69 257 ASN A N 1
ATOM 1998 C CA . ASN A 1 257 ? 18.479 -5.400 0.950 1.00 97.69 257 ASN A CA 1
ATOM 1999 C C . ASN A 1 257 ? 17.038 -5.923 1.046 1.00 97.69 257 ASN A C 1
ATOM 2001 O O . ASN A 1 257 ? 16.810 -7.115 0.853 1.00 97.69 257 ASN A O 1
ATOM 2005 N N . PHE A 1 258 ? 16.071 -5.034 1.292 1.00 98.38 258 PHE A N 1
ATOM 2006 C CA . PHE A 1 258 ? 14.655 -5.392 1.353 1.00 98.38 258 PHE A CA 1
ATOM 2007 C C . PHE A 1 258 ? 14.133 -5.902 0.002 1.00 98.38 258 PHE A C 1
ATOM 2009 O O . PHE A 1 258 ? 13.538 -6.976 -0.074 1.00 98.38 258 PHE A O 1
ATOM 2016 N N . CYS A 1 259 ? 14.367 -5.157 -1.083 1.00 98.00 259 CYS A N 1
ATOM 2017 C CA . CYS A 1 259 ? 13.800 -5.488 -2.387 1.00 98.00 259 CYS A CA 1
ATOM 2018 C C . CYS A 1 259 ? 14.419 -6.741 -3.023 1.00 98.00 259 CYS A C 1
ATOM 2020 O O . CYS A 1 259 ? 13.701 -7.500 -3.672 1.00 98.00 259 CYS A O 1
ATOM 2022 N N . GLU A 1 260 ? 15.723 -6.986 -2.846 1.00 97.75 260 GLU A N 1
ATOM 2023 C CA . GLU A 1 260 ? 16.364 -8.230 -3.301 1.00 97.75 260 GLU A CA 1
ATOM 2024 C C . GLU A 1 260 ? 15.779 -9.453 -2.575 1.00 97.75 260 GLU A C 1
ATOM 2026 O O . GLU A 1 260 ? 15.520 -10.480 -3.203 1.00 97.75 260 GLU A O 1
ATOM 2031 N N . ALA A 1 261 ? 15.503 -9.323 -1.276 1.00 98.38 261 ALA A N 1
ATOM 2032 C CA . ALA A 1 261 ? 14.906 -10.375 -0.457 1.00 98.38 261 ALA A CA 1
ATOM 2033 C C . ALA A 1 261 ? 13.411 -10.594 -0.765 1.00 98.38 261 ALA A C 1
ATOM 2035 O O . ALA A 1 261 ? 12.920 -11.721 -0.819 1.00 98.38 261 ALA A O 1
ATOM 2036 N N . TRP A 1 262 ? 12.679 -9.523 -1.077 1.00 98.50 262 TRP A N 1
ATOM 2037 C CA . TRP A 1 262 ? 11.333 -9.641 -1.631 1.00 98.50 262 TRP A CA 1
ATOM 2038 C C . TRP A 1 262 ? 11.338 -10.372 -2.979 1.00 98.50 262 TRP A C 1
ATOM 2040 O O . TRP A 1 262 ? 10.585 -11.325 -3.185 1.00 98.50 262 TRP A O 1
ATOM 2050 N N . ALA A 1 263 ? 12.227 -9.976 -3.890 1.00 97.75 263 ALA A N 1
ATOM 2051 C CA . ALA A 1 263 ? 12.322 -10.564 -5.221 1.00 97.75 263 ALA A CA 1
ATOM 2052 C C . ALA A 1 263 ? 12.705 -12.054 -5.206 1.00 97.75 263 ALA A C 1
ATOM 2054 O O . ALA A 1 263 ? 12.327 -12.768 -6.137 1.00 97.75 263 ALA A O 1
ATOM 2055 N N . SER A 1 264 ? 13.424 -12.522 -4.175 1.00 98.00 264 SER A N 1
ATOM 2056 C CA . SER A 1 264 ? 13.844 -13.925 -4.027 1.00 98.00 264 SER A CA 1
ATOM 2057 C C . SER A 1 264 ? 12.698 -14.882 -3.667 1.00 98.00 264 SER A C 1
ATOM 2059 O O . SER A 1 264 ? 12.824 -16.089 -3.871 1.00 98.00 264 SER A O 1
ATOM 2061 N N . SER A 1 265 ? 11.584 -14.356 -3.151 1.00 97.94 265 SER A N 1
ATOM 2062 C CA . SER A 1 265 ? 10.460 -15.133 -2.606 1.00 97.94 265 SER A CA 1
ATOM 2063 C C . SER A 1 265 ? 9.101 -14.790 -3.230 1.00 97.94 265 SER A C 1
ATOM 2065 O O . SER A 1 265 ? 8.143 -15.553 -3.083 1.00 97.94 265 SER A O 1
ATOM 2067 N N . ALA A 1 266 ? 9.007 -13.665 -3.943 1.00 97.25 266 ALA A N 1
ATOM 2068 C CA . ALA A 1 266 ? 7.849 -13.286 -4.743 1.00 97.25 266 ALA A CA 1
ATOM 2069 C C . ALA A 1 266 ? 7.741 -14.118 -6.042 1.00 97.25 266 ALA A C 1
ATOM 2071 O O . ALA A 1 266 ? 8.726 -14.708 -6.497 1.00 97.25 266 ALA A O 1
ATOM 2072 N N . PRO A 1 267 ? 6.570 -14.135 -6.709 1.00 95.25 267 PRO A N 1
ATOM 2073 C CA . PRO A 1 267 ? 6.435 -14.758 -8.022 1.00 95.25 267 PRO A CA 1
ATOM 2074 C C . PRO A 1 267 ? 7.432 -14.177 -9.036 1.00 95.25 267 PRO A C 1
ATOM 2076 O O . PRO A 1 267 ? 7.505 -12.963 -9.228 1.00 95.25 267 PRO A O 1
ATOM 2079 N N . ALA A 1 268 ? 8.172 -15.048 -9.728 1.00 93.69 268 ALA A N 1
ATOM 2080 C CA . ALA A 1 268 ? 9.305 -14.652 -10.571 1.00 93.69 268 ALA A CA 1
ATOM 2081 C C . ALA A 1 268 ? 8.950 -13.662 -11.697 1.00 93.69 268 ALA A C 1
ATOM 2083 O O . ALA A 1 268 ? 9.792 -12.876 -12.131 1.00 93.69 268 ALA A O 1
ATOM 2084 N N . HIS A 1 269 ? 7.712 -13.682 -12.202 1.00 92.25 269 HIS A N 1
ATOM 2085 C CA . HIS A 1 269 ? 7.276 -12.723 -13.218 1.00 92.25 269 HIS A CA 1
ATOM 2086 C C . HIS A 1 269 ? 7.040 -11.321 -12.640 1.00 92.25 269 HIS A C 1
ATOM 2088 O O . HIS A 1 269 ? 7.330 -10.342 -13.329 1.00 92.25 269 HIS A O 1
ATOM 2094 N N . TRP A 1 270 ? 6.624 -11.206 -11.374 1.00 93.38 270 TRP A N 1
ATOM 2095 C CA . TRP A 1 270 ? 6.406 -9.924 -10.685 1.00 93.38 270 TRP A CA 1
ATOM 2096 C C . TRP A 1 270 ? 7.712 -9.220 -10.303 1.00 93.38 270 TRP A C 1
ATOM 2098 O O . TRP A 1 270 ? 7.751 -7.992 -10.260 1.00 93.38 270 TRP A O 1
ATOM 2108 N N . SER A 1 271 ? 8.788 -9.977 -10.080 1.00 93.38 271 SER A N 1
ATOM 2109 C CA . SER A 1 271 ? 10.145 -9.463 -9.842 1.00 93.38 271 SER A CA 1
ATOM 2110 C C . SER A 1 271 ? 11.033 -9.487 -11.096 1.00 93.38 271 SER A C 1
ATOM 2112 O O . SER A 1 271 ? 12.245 -9.289 -11.025 1.00 93.38 271 SER A O 1
ATOM 2114 N N . SER A 1 272 ? 10.447 -9.711 -12.276 1.00 92.75 272 SER A N 1
ATOM 2115 C CA . SER A 1 272 ? 11.197 -9.748 -13.530 1.00 92.75 272 SER A CA 1
ATOM 2116 C C . SER A 1 272 ? 11.742 -8.371 -13.922 1.00 92.75 272 SER A C 1
ATOM 2118 O O . SER A 1 272 ? 11.142 -7.333 -13.645 1.00 92.75 272 SER A O 1
ATOM 2120 N N . ASN A 1 273 ? 12.823 -8.357 -14.710 1.00 89.88 273 ASN A N 1
ATOM 2121 C CA . ASN A 1 273 ? 13.374 -7.120 -15.282 1.00 89.88 273 ASN A CA 1
ATOM 2122 C C . ASN A 1 273 ? 12.334 -6.284 -16.047 1.00 89.88 273 ASN A C 1
ATOM 2124 O O . ASN A 1 273 ? 12.498 -5.077 -16.166 1.00 89.88 273 ASN A O 1
ATOM 2128 N N . LYS A 1 274 ? 11.286 -6.911 -16.601 1.00 89.56 274 LYS A N 1
ATOM 2129 C CA . LYS A 1 274 ? 10.210 -6.201 -17.303 1.00 89.56 274 LYS A CA 1
ATOM 2130 C C . LYS A 1 274 ? 9.224 -5.557 -16.332 1.00 89.56 274 LYS A C 1
ATOM 2132 O O . LYS A 1 274 ? 8.813 -4.432 -16.584 1.00 89.56 274 LYS A O 1
ATOM 2137 N N . ALA A 1 275 ? 8.834 -6.264 -15.271 1.00 90.75 275 ALA A N 1
ATOM 2138 C CA . ALA A 1 275 ? 7.942 -5.741 -14.238 1.00 90.75 275 ALA A CA 1
ATOM 2139 C C . ALA A 1 275 ? 8.599 -4.614 -13.425 1.00 90.75 275 ALA A C 1
ATOM 2141 O O . ALA A 1 275 ? 7.921 -3.681 -13.011 1.00 90.75 275 ALA A O 1
ATOM 2142 N N . LEU A 1 276 ? 9.921 -4.680 -13.244 1.00 92.12 276 LEU A N 1
ATOM 2143 C CA . LEU A 1 276 ? 10.711 -3.696 -12.503 1.00 92.12 276 LEU A CA 1
ATOM 2144 C C . LEU A 1 276 ? 11.232 -2.530 -13.358 1.00 92.12 276 LEU A C 1
ATOM 2146 O O . LEU A 1 276 ? 11.802 -1.588 -12.813 1.00 92.12 276 LEU A O 1
ATOM 2150 N N . ASP A 1 277 ? 11.042 -2.569 -14.679 1.00 88.50 277 ASP A N 1
ATOM 2151 C CA . ASP A 1 277 ? 11.516 -1.529 -15.594 1.00 88.50 277 ASP A CA 1
ATOM 2152 C C . ASP A 1 277 ? 10.856 -0.178 -15.266 1.00 88.50 277 ASP A C 1
ATOM 2154 O O . ASP A 1 277 ? 9.644 0.005 -15.418 1.00 88.50 277 ASP A O 1
ATOM 2158 N N . GLY A 1 278 ? 11.663 0.804 -14.851 1.00 85.31 278 GLY A N 1
ATOM 2159 C CA . GLY A 1 278 ? 11.192 2.150 -14.525 1.00 85.31 278 GLY A CA 1
ATOM 2160 C C . GLY A 1 278 ? 10.542 2.883 -15.705 1.00 85.31 278 GLY A C 1
ATOM 2161 O O . GLY A 1 278 ? 9.718 3.773 -15.500 1.00 85.31 278 GLY A O 1
ATOM 2162 N N . HIS A 1 279 ? 10.834 2.501 -16.953 1.00 85.81 279 HIS A N 1
ATOM 2163 C CA . HIS A 1 279 ? 10.119 3.025 -18.120 1.00 85.81 279 HIS A CA 1
ATOM 2164 C C . HIS A 1 279 ? 8.726 2.415 -18.313 1.00 85.81 279 HIS A C 1
ATOM 2166 O O . HIS A 1 279 ? 7.933 2.984 -19.069 1.00 85.81 279 HIS A O 1
ATOM 2172 N N . ARG A 1 280 ? 8.437 1.289 -17.649 1.00 85.88 280 ARG A N 1
ATOM 2173 C CA . ARG A 1 280 ? 7.203 0.496 -17.748 1.00 85.88 280 ARG A CA 1
ATOM 2174 C C . ARG A 1 280 ? 6.492 0.353 -16.401 1.00 85.88 280 ARG A C 1
ATOM 2176 O O . ARG A 1 280 ? 5.968 -0.715 -16.085 1.00 85.88 280 ARG A O 1
ATOM 2183 N N . GLY A 1 281 ? 6.480 1.425 -15.610 1.00 81.50 281 GLY A N 1
ATOM 2184 C CA . GLY A 1 281 ? 5.658 1.478 -14.402 1.00 81.50 281 GLY A CA 1
ATOM 2185 C C . GLY A 1 281 ? 6.118 0.516 -13.305 1.00 81.50 281 GLY A C 1
ATOM 2186 O O . GLY A 1 281 ? 5.283 0.055 -12.523 1.00 81.50 281 GLY A O 1
ATOM 2187 N N . GLY A 1 282 ? 7.425 0.210 -13.268 1.00 91.50 282 GLY A N 1
ATOM 2188 C CA . GLY A 1 282 ? 8.085 -0.514 -12.179 1.00 91.50 282 GLY A CA 1
ATOM 2189 C C . GLY A 1 282 ? 8.026 0.230 -10.840 1.00 91.50 282 GLY A C 1
ATOM 2190 O O . GLY A 1 282 ? 7.250 1.165 -10.676 1.00 91.50 282 GLY A O 1
ATOM 2191 N N . LEU A 1 283 ? 8.847 -0.156 -9.861 1.00 93.94 283 LEU A N 1
ATOM 2192 C CA . LEU A 1 283 ? 8.686 0.271 -8.458 1.00 93.94 283 LEU A CA 1
ATOM 2193 C C . LEU A 1 283 ? 8.506 1.794 -8.255 1.00 93.94 283 LEU A C 1
ATOM 2195 O O . LEU A 1 283 ? 7.681 2.219 -7.453 1.00 93.94 283 LEU A O 1
ATOM 2199 N N . LEU A 1 284 ? 9.207 2.616 -9.036 1.00 92.44 284 LEU A N 1
ATOM 2200 C CA . LEU A 1 284 ? 9.261 4.067 -8.853 1.00 92.44 284 LEU A CA 1
ATOM 2201 C C . LEU A 1 284 ? 7.908 4.796 -9.004 1.00 92.44 284 LEU A C 1
ATOM 2203 O O . LEU A 1 284 ? 7.685 5.798 -8.324 1.00 92.44 284 LEU A O 1
ATOM 2207 N N . ILE A 1 285 ? 6.996 4.324 -9.870 1.00 93.31 285 ILE A N 1
ATOM 2208 C CA . ILE A 1 285 ? 5.654 4.940 -9.977 1.00 93.31 285 ILE A CA 1
ATOM 2209 C C . ILE A 1 285 ? 4.808 4.638 -8.738 1.00 93.31 285 ILE A C 1
ATOM 2211 O O . ILE A 1 285 ? 4.013 5.469 -8.305 1.00 93.31 285 ILE A O 1
ATOM 2215 N N . TRP A 1 286 ? 5.017 3.466 -8.142 1.00 94.69 286 TRP A N 1
ATOM 2216 C CA . TRP A 1 286 ? 4.354 3.072 -6.910 1.00 94.69 286 TRP A CA 1
ATOM 2217 C C . TRP A 1 286 ? 4.946 3.820 -5.720 1.00 94.69 286 TRP A C 1
ATOM 2219 O O . TRP A 1 286 ? 4.191 4.284 -4.879 1.00 94.69 286 TRP A O 1
ATOM 2229 N N . GLU A 1 287 ? 6.259 4.070 -5.688 1.00 95.00 287 GLU A N 1
ATOM 2230 C CA . GLU A 1 287 ? 6.854 4.978 -4.694 1.00 95.00 287 GLU A CA 1
ATOM 2231 C C . GLU A 1 287 ? 6.215 6.365 -4.780 1.00 95.00 287 GLU A C 1
ATOM 2233 O O . GLU A 1 287 ? 5.800 6.914 -3.763 1.00 95.00 287 GLU A O 1
ATOM 2238 N N . TYR A 1 288 ? 6.049 6.907 -5.992 1.00 95.44 288 TYR A N 1
ATOM 2239 C CA . TYR A 1 288 ? 5.344 8.172 -6.192 1.00 95.44 288 TYR A CA 1
ATOM 2240 C C . TYR A 1 288 ? 3.924 8.155 -5.619 1.00 95.44 288 TYR A C 1
ATOM 2242 O O . TYR A 1 288 ? 3.562 9.061 -4.867 1.00 95.44 288 TYR A O 1
ATOM 2250 N N . GLU A 1 289 ? 3.145 7.115 -5.913 1.00 95.12 289 GLU A N 1
ATOM 2251 C CA . GLU A 1 289 ? 1.804 6.939 -5.355 1.00 95.12 289 GLU A CA 1
ATOM 2252 C C . GLU A 1 289 ? 1.821 6.904 -3.816 1.00 95.12 289 GLU A C 1
ATOM 2254 O O . GLU A 1 289 ? 1.052 7.622 -3.176 1.00 95.12 289 GLU A O 1
ATOM 2259 N N . GLN A 1 290 ? 2.732 6.139 -3.211 1.00 95.38 290 GLN A N 1
ATOM 2260 C CA . GLN A 1 290 ? 2.849 6.014 -1.757 1.00 95.38 290 GLN A CA 1
ATOM 2261 C C . GLN A 1 290 ? 3.310 7.327 -1.093 1.00 95.38 290 GLN A C 1
ATOM 2263 O O . GLN A 1 290 ? 2.800 7.706 -0.035 1.00 95.38 290 GLN A O 1
ATOM 2268 N N . TYR A 1 291 ? 4.191 8.098 -1.739 1.00 95.94 291 TYR A N 1
ATOM 2269 C CA . TYR A 1 291 ? 4.562 9.442 -1.289 1.00 95.94 291 TYR A CA 1
ATOM 2270 C C . TYR A 1 291 ? 3.385 10.429 -1.358 1.00 95.94 291 TYR A C 1
ATOM 2272 O O . TYR A 1 291 ? 3.208 11.230 -0.436 1.00 95.94 291 TYR A O 1
ATOM 2280 N N . LEU A 1 292 ? 2.540 10.356 -2.395 1.00 96.19 292 LEU A N 1
ATOM 2281 C CA . LEU A 1 292 ? 1.303 11.142 -2.461 1.00 96.19 292 LEU A CA 1
ATOM 2282 C C . LEU A 1 292 ? 0.317 10.742 -1.356 1.00 96.19 292 LEU A C 1
ATOM 2284 O O . LEU A 1 292 ? -0.262 11.621 -0.719 1.00 96.19 292 LEU A O 1
ATOM 2288 N N . GLN A 1 293 ? 0.147 9.445 -1.081 1.00 95.31 293 GLN A N 1
ATOM 2289 C CA . GLN A 1 293 ? -0.696 8.986 0.029 1.00 95.31 293 GLN A CA 1
ATOM 2290 C C . GLN A 1 293 ? -0.178 9.486 1.384 1.00 95.31 293 GLN A C 1
ATOM 2292 O O . GLN A 1 293 ? -0.956 9.984 2.198 1.00 95.31 293 GLN A O 1
ATOM 2297 N N . SER A 1 294 ? 1.139 9.435 1.607 1.00 94.69 294 SER A N 1
ATOM 2298 C CA . SER A 1 294 ? 1.761 9.985 2.814 1.00 94.69 294 SER A CA 1
ATOM 2299 C C . SER A 1 294 ? 1.486 11.485 2.950 1.00 94.69 294 SER A C 1
ATOM 2301 O O . SER A 1 294 ? 1.047 11.940 4.006 1.00 94.69 294 SER A O 1
ATOM 2303 N N . ARG A 1 295 ? 1.643 12.269 1.877 1.00 96.00 295 ARG A N 1
ATOM 2304 C CA . ARG A 1 295 ? 1.273 13.693 1.872 1.00 96.00 295 ARG A CA 1
ATOM 2305 C C . ARG A 1 295 ? -0.207 13.910 2.189 1.00 96.00 295 ARG A C 1
ATOM 2307 O O . ARG A 1 295 ? -0.530 14.776 3.000 1.00 96.00 295 ARG A O 1
ATOM 2314 N N . LEU A 1 296 ? -1.101 13.130 1.576 1.00 95.75 296 LEU A N 1
ATOM 2315 C CA . LEU A 1 296 ? -2.542 13.221 1.820 1.00 95.75 296 LEU A CA 1
ATOM 2316 C C . LEU A 1 296 ? -2.861 13.001 3.301 1.00 95.75 296 LEU A C 1
ATOM 2318 O O . LEU A 1 296 ? -3.633 13.769 3.873 1.00 95.75 296 LEU A O 1
ATOM 2322 N N . TYR A 1 297 ? -2.228 12.010 3.932 1.00 94.75 297 TYR A N 1
ATOM 2323 C CA . TYR A 1 297 ? -2.347 11.769 5.368 1.00 94.75 297 TYR A CA 1
ATOM 2324 C C . TYR A 1 297 ? -1.908 12.989 6.189 1.00 94.75 297 TYR A C 1
ATOM 2326 O O . TYR A 1 297 ? -2.685 13.518 6.980 1.00 94.75 297 TYR A O 1
ATOM 2334 N N . HIS A 1 298 ? -0.699 13.509 5.969 1.00 95.25 298 HIS A N 1
ATOM 2335 C CA . HIS A 1 298 ? -0.203 14.652 6.744 1.00 95.25 298 HIS A CA 1
ATOM 2336 C C . HIS A 1 298 ? -1.093 15.893 6.577 1.00 95.25 298 HIS A C 1
ATOM 2338 O O . HIS A 1 298 ? -1.451 16.537 7.562 1.00 95.25 298 HIS A O 1
ATOM 2344 N N . GLN A 1 299 ? -1.548 16.175 5.354 1.00 95.62 299 GLN A N 1
ATOM 2345 C CA . GLN A 1 299 ? -2.463 17.285 5.076 1.00 95.62 299 GLN A CA 1
ATOM 2346 C C . GLN A 1 299 ? -3.851 17.096 5.701 1.00 95.62 299 GLN A C 1
ATOM 2348 O O . GLN A 1 299 ? -4.460 18.082 6.114 1.00 95.62 299 GLN A O 1
ATOM 2353 N N . SER A 1 300 ? -4.356 15.862 5.774 1.00 96.50 300 SER A N 1
ATOM 2354 C CA . SER A 1 300 ? -5.705 15.578 6.284 1.00 96.50 300 SER A CA 1
ATOM 2355 C C . SER A 1 300 ? -5.801 15.679 7.807 1.00 96.50 300 SER A C 1
ATOM 2357 O O . SER A 1 300 ? -6.858 16.038 8.317 1.00 96.50 300 SER A O 1
ATOM 2359 N N . TRP A 1 301 ? -4.696 15.446 8.520 1.00 95.94 301 TRP A N 1
ATOM 2360 C CA . TRP A 1 301 ? -4.600 15.587 9.981 1.00 95.94 301 TRP A CA 1
ATOM 2361 C C . TRP A 1 301 ? -3.867 16.858 10.438 1.00 95.94 301 TRP A C 1
ATOM 2363 O O . TRP A 1 301 ? -3.700 17.067 11.635 1.00 95.94 301 TRP A O 1
ATOM 2373 N N . GLY A 1 302 ? -3.371 17.691 9.517 1.00 94.56 302 GLY A N 1
ATOM 2374 C CA . GLY A 1 302 ? -2.581 18.879 9.871 1.00 94.56 302 GLY A CA 1
ATOM 2375 C C . GLY A 1 302 ? -1.223 18.563 10.502 1.00 94.56 302 GLY A C 1
ATOM 2376 O O . GLY A 1 302 ? -0.702 19.366 11.272 1.00 94.56 302 GLY A O 1
ATOM 2377 N N . LYS A 1 303 ? -0.655 17.392 10.202 1.00 94.75 303 LYS A N 1
ATOM 2378 C CA . LYS A 1 303 ? 0.653 16.959 10.709 1.00 94.75 303 LYS A CA 1
ATOM 2379 C C . LYS A 1 303 ? 1.779 17.495 9.828 1.00 94.75 303 LYS A C 1
ATOM 2381 O O . LYS A 1 303 ? 1.606 17.682 8.625 1.00 94.75 303 LYS A O 1
ATOM 2386 N N . SER A 1 304 ? 2.954 17.687 10.421 1.00 94.75 304 SER A N 1
ATOM 2387 C CA . SER A 1 304 ? 4.166 18.049 9.682 1.00 94.75 304 SER A CA 1
ATOM 2388 C C . SER A 1 304 ? 4.556 16.936 8.711 1.00 94.75 304 SER A C 1
ATOM 2390 O O . SER A 1 304 ? 4.734 15.792 9.123 1.00 94.75 304 SER A O 1
ATOM 2392 N N . GLU A 1 305 ? 4.691 17.269 7.427 1.00 93.50 305 GLU A N 1
ATOM 2393 C CA . GLU A 1 305 ? 5.144 16.327 6.400 1.00 93.50 305 GLU A CA 1
ATOM 2394 C C . GLU A 1 305 ? 6.639 15.992 6.597 1.00 93.50 305 GLU A C 1
ATOM 2396 O O . GLU A 1 305 ? 7.441 16.909 6.795 1.00 93.50 305 GLU A O 1
ATOM 2401 N N . PRO A 1 306 ? 7.045 14.708 6.528 1.00 92.56 306 PRO A N 1
ATOM 2402 C CA . PRO A 1 306 ? 8.449 14.321 6.585 1.00 92.56 306 PRO A CA 1
ATOM 2403 C C . PRO A 1 306 ? 9.254 14.892 5.415 1.00 92.56 306 PRO A C 1
ATOM 2405 O O . PRO A 1 306 ? 8.804 14.869 4.268 1.00 92.56 306 PRO A O 1
ATOM 2408 N N . GLU A 1 307 ? 10.496 15.303 5.680 1.00 92.50 307 GLU A N 1
ATOM 2409 C CA . GLU A 1 307 ? 11.390 15.868 4.659 1.00 92.50 307 GLU A CA 1
ATOM 2410 C C . GLU A 1 307 ? 11.594 14.919 3.470 1.00 92.50 307 GLU A C 1
ATOM 2412 O O . GLU A 1 307 ? 11.612 15.359 2.322 1.00 92.50 307 GLU A O 1
ATOM 2417 N N . SER A 1 308 ? 11.659 13.606 3.718 1.00 91.25 308 SER A N 1
ATOM 2418 C CA . SER A 1 308 ? 11.784 12.589 2.669 1.00 91.25 308 SER A CA 1
ATOM 2419 C C . SER A 1 308 ? 10.626 12.622 1.664 1.00 91.25 308 SER A C 1
ATOM 2421 O O . SER A 1 308 ? 10.854 12.436 0.468 1.00 91.25 308 SER A O 1
ATOM 2423 N N . VAL A 1 309 ? 9.400 12.911 2.119 1.00 93.44 309 VAL A N 1
ATOM 2424 C CA . VAL A 1 309 ? 8.208 13.034 1.264 1.00 93.44 309 VAL A CA 1
ATOM 2425 C C . VAL A 1 309 ? 8.307 14.277 0.391 1.00 93.44 309 VAL A C 1
ATOM 2427 O O . VAL A 1 309 ? 8.136 14.203 -0.829 1.00 93.44 309 VAL A O 1
ATOM 2430 N N . THR A 1 310 ? 8.650 15.416 0.995 1.00 92.62 310 THR A N 1
ATOM 2431 C CA . THR A 1 310 ? 8.824 16.675 0.268 1.00 92.62 310 THR A CA 1
ATOM 2432 C C . THR A 1 310 ? 9.956 16.577 -0.756 1.00 92.62 310 THR A C 1
ATOM 2434 O O . THR A 1 310 ? 9.773 16.969 -1.911 1.00 92.62 310 THR A O 1
ATOM 2437 N N . HIS A 1 311 ? 11.099 16.018 -0.356 1.00 93.06 311 HIS A N 1
ATOM 2438 C CA . HIS A 1 311 ? 12.281 15.848 -1.194 1.00 93.06 311 HIS A CA 1
ATOM 2439 C C . HIS A 1 311 ? 12.029 14.903 -2.373 1.00 93.06 311 HIS A C 1
ATOM 2441 O O . HIS A 1 311 ? 12.451 15.190 -3.492 1.00 93.06 311 HIS A O 1
ATOM 2447 N N . PHE A 1 312 ? 11.329 13.782 -2.171 1.00 93.44 312 PHE A N 1
ATOM 2448 C CA . PHE A 1 312 ? 10.996 12.895 -3.285 1.00 93.44 312 PHE A CA 1
ATOM 2449 C C . PHE A 1 312 ? 10.071 13.598 -4.286 1.00 93.44 312 PHE A C 1
ATOM 2451 O O . PHE A 1 312 ? 10.376 13.663 -5.477 1.00 93.44 312 PHE A O 1
ATOM 2458 N N . LEU A 1 313 ? 8.964 14.178 -3.806 1.00 94.31 313 LEU A N 1
ATOM 2459 C CA . LEU A 1 313 ? 7.936 14.764 -4.670 1.00 94.31 313 LEU A CA 1
ATOM 2460 C C . LEU A 1 313 ? 8.431 15.993 -5.450 1.00 94.31 313 LEU A C 1
ATOM 2462 O O . LEU A 1 313 ? 7.989 16.202 -6.581 1.00 94.31 313 LEU A O 1
ATOM 2466 N N . SER A 1 314 ? 9.371 16.775 -4.906 1.00 92.06 314 SER A N 1
ATOM 2467 C CA . SER A 1 314 ? 10.003 17.889 -5.631 1.00 92.06 314 SER A CA 1
ATOM 2468 C C . SER A 1 314 ? 10.926 17.413 -6.764 1.00 92.06 314 SER A C 1
ATOM 2470 O O . SER A 1 314 ? 11.003 18.052 -7.816 1.00 92.06 314 SER A O 1
ATOM 2472 N N . ASN A 1 315 ? 11.557 16.247 -6.599 1.00 92.06 315 ASN A N 1
ATOM 2473 C CA . ASN A 1 315 ? 12.476 15.655 -7.573 1.00 92.06 315 ASN A CA 1
ATOM 2474 C C . ASN A 1 315 ? 11.790 14.840 -8.682 1.00 92.06 315 ASN A C 1
ATOM 2476 O O . ASN A 1 315 ? 12.434 14.493 -9.675 1.00 92.06 315 ASN A O 1
ATOM 2480 N N . VAL A 1 316 ? 10.484 14.574 -8.573 1.00 92.31 316 VAL A N 1
ATOM 2481 C CA . VAL A 1 316 ? 9.717 13.825 -9.587 1.00 92.31 316 VAL A CA 1
ATOM 2482 C C . VAL A 1 316 ? 9.855 14.436 -10.983 1.00 92.31 316 VAL A C 1
ATOM 2484 O O . VAL A 1 316 ? 10.038 13.707 -11.955 1.00 92.31 316 VAL A O 1
ATOM 2487 N N . SER A 1 317 ? 9.840 15.766 -11.102 1.00 89.56 317 SER A N 1
ATOM 2488 C CA . SER A 1 317 ? 9.993 16.446 -12.398 1.00 89.56 317 SER A CA 1
ATOM 2489 C C . SER A 1 317 ? 11.341 16.132 -13.071 1.00 89.56 317 SER A C 1
ATOM 2491 O O . SER A 1 317 ? 11.404 15.887 -14.277 1.00 89.56 317 SER A O 1
ATOM 2493 N N . THR A 1 318 ? 12.420 16.050 -12.290 1.00 90.75 318 THR A N 1
ATOM 2494 C CA . THR A 1 318 ? 13.754 15.659 -12.761 1.00 90.75 318 THR A CA 1
ATOM 2495 C C . THR A 1 318 ? 13.770 14.209 -13.243 1.00 90.75 318 THR A C 1
ATOM 2497 O O . THR A 1 318 ? 14.299 13.931 -14.323 1.00 90.75 318 THR A O 1
ATOM 2500 N N . LEU A 1 319 ? 13.136 13.295 -12.500 1.00 89.25 319 LEU A N 1
ATOM 2501 C CA . LEU A 1 319 ? 12.997 11.886 -12.893 1.00 89.25 319 LEU A CA 1
ATOM 2502 C C . LEU A 1 319 ? 12.224 11.748 -14.214 1.00 89.25 319 LEU A C 1
ATOM 2504 O O . LEU A 1 319 ? 12.660 11.050 -15.134 1.00 89.25 319 LEU A O 1
ATOM 2508 N N . GLN A 1 320 ? 11.116 12.479 -14.348 1.00 89.19 320 GLN A N 1
ATOM 2509 C CA . GLN A 1 320 ? 10.310 12.544 -15.568 1.00 89.19 320 GLN A CA 1
ATOM 2510 C C . GLN A 1 320 ? 11.101 13.070 -16.766 1.00 89.19 320 GLN A C 1
ATOM 2512 O O . GLN A 1 320 ? 11.072 12.460 -17.838 1.00 89.19 320 GLN A O 1
ATOM 2517 N N . ASN A 1 321 ? 11.873 14.141 -16.578 1.00 88.88 321 ASN A N 1
ATOM 2518 C CA . ASN A 1 321 ? 12.742 14.689 -17.617 1.00 88.88 321 ASN A CA 1
ATOM 2519 C C . ASN A 1 321 ? 13.815 13.684 -18.064 1.00 88.88 321 ASN A C 1
ATOM 2521 O O . ASN A 1 321 ? 14.092 13.569 -19.261 1.00 88.88 321 ASN A O 1
ATOM 2525 N N . GLY A 1 322 ? 14.391 12.923 -17.128 1.00 87.62 322 GLY A N 1
ATOM 2526 C CA . GLY A 1 322 ? 15.325 11.836 -17.431 1.00 87.62 322 GLY A CA 1
ATOM 2527 C C . GLY A 1 322 ? 14.692 10.754 -18.310 1.00 87.62 322 GLY A C 1
ATOM 2528 O O . GLY A 1 322 ? 15.227 10.416 -19.368 1.00 87.62 322 GLY A O 1
ATOM 2529 N N . MET A 1 323 ? 13.502 10.274 -17.937 1.00 88.06 323 MET A N 1
ATOM 2530 C CA . MET A 1 323 ? 12.772 9.283 -18.735 1.00 88.06 323 MET A CA 1
ATOM 2531 C C . MET A 1 323 ? 12.345 9.816 -20.104 1.00 88.06 323 MET A C 1
ATOM 2533 O O . MET A 1 323 ? 12.381 9.072 -21.083 1.00 88.06 323 MET A O 1
ATOM 2537 N N . TYR A 1 324 ? 11.964 11.092 -20.206 1.00 87.44 324 TYR A N 1
ATOM 2538 C CA . TYR A 1 324 ? 11.630 11.712 -21.488 1.00 87.44 324 TYR A CA 1
ATOM 2539 C C . TYR A 1 324 ? 12.832 11.703 -22.442 1.00 87.44 324 TYR A C 1
ATOM 2541 O O . TYR A 1 324 ? 12.711 11.253 -23.581 1.00 87.44 324 TYR A O 1
ATOM 2549 N N . ARG A 1 325 ? 14.020 12.094 -21.960 1.00 87.81 325 ARG A N 1
ATOM 2550 C CA . ARG A 1 325 ? 15.268 12.022 -22.743 1.00 87.81 325 ARG A CA 1
ATOM 2551 C C . ARG A 1 325 ? 15.579 10.591 -23.190 1.00 87.81 325 ARG A C 1
ATOM 2553 O O . ARG A 1 325 ? 15.935 10.379 -24.349 1.00 87.81 325 ARG A O 1
ATOM 2560 N N . ALA A 1 326 ? 15.393 9.610 -22.307 1.00 88.44 326 ALA A N 1
ATOM 2561 C CA . ALA A 1 326 ? 15.576 8.199 -22.641 1.00 88.44 326 ALA A CA 1
ATOM 2562 C C . ALA A 1 326 ? 14.604 7.739 -23.747 1.00 88.44 326 ALA A C 1
ATOM 2564 O O . ALA A 1 326 ? 15.018 7.064 -24.690 1.00 88.44 326 ALA A O 1
ATOM 2565 N N . ARG A 1 327 ? 13.332 8.160 -23.705 1.00 87.50 327 ARG A N 1
ATOM 2566 C CA . ARG A 1 327 ? 12.352 7.864 -24.769 1.00 87.50 327 ARG A CA 1
ATOM 2567 C C . ARG A 1 327 ? 12.752 8.470 -26.117 1.00 87.50 327 ARG A C 1
ATOM 2569 O O . ARG A 1 327 ? 12.580 7.808 -27.137 1.00 87.50 327 ARG A O 1
ATOM 2576 N N . THR A 1 328 ? 13.343 9.665 -26.140 1.00 89.44 328 THR A N 1
ATOM 2577 C CA . THR A 1 328 ? 13.886 10.260 -27.376 1.00 89.44 328 THR A CA 1
ATOM 2578 C C . THR A 1 328 ? 15.013 9.409 -27.968 1.00 89.44 328 THR A C 1
ATOM 2580 O O . THR A 1 328 ? 15.042 9.180 -29.177 1.00 89.44 328 THR A O 1
ATOM 2583 N N . ILE A 1 329 ? 15.900 8.867 -27.126 1.00 90.50 329 ILE A N 1
ATOM 2584 C CA . ILE A 1 329 ? 16.954 7.930 -27.553 1.00 90.50 329 ILE A CA 1
ATOM 2585 C C . ILE A 1 329 ? 16.340 6.647 -28.127 1.00 90.50 329 ILE A C 1
ATOM 2587 O O . ILE A 1 329 ? 16.776 6.174 -29.177 1.00 90.50 329 ILE A O 1
ATOM 2591 N N . ALA A 1 330 ? 15.300 6.106 -27.484 1.00 89.88 330 ALA A N 1
ATOM 2592 C CA . ALA A 1 330 ? 14.583 4.938 -27.989 1.00 89.88 330 ALA A CA 1
ATOM 2593 C C . ALA A 1 330 ? 13.950 5.199 -29.365 1.00 89.88 330 ALA A C 1
ATOM 2595 O O . ALA A 1 330 ? 14.081 4.364 -30.258 1.00 89.88 330 ALA A O 1
ATOM 2596 N N . ALA A 1 331 ? 13.312 6.358 -29.557 1.00 91.19 331 ALA A N 1
ATOM 2597 C CA . ALA A 1 331 ? 12.714 6.746 -30.832 1.00 91.19 331 ALA A CA 1
ATOM 2598 C C . ALA A 1 331 ? 13.767 6.852 -31.949 1.00 91.19 331 ALA A C 1
ATOM 2600 O O . ALA A 1 331 ? 13.583 6.267 -33.016 1.00 91.19 331 ALA A O 1
ATOM 2601 N N . GLY A 1 332 ? 14.902 7.509 -31.680 1.00 91.88 332 GLY A N 1
ATOM 2602 C CA . GLY A 1 332 ? 16.031 7.559 -32.615 1.00 91.88 332 GLY A CA 1
ATOM 2603 C C . GLY A 1 332 ? 16.562 6.165 -32.959 1.00 91.88 332 GLY A C 1
ATOM 2604 O O . GLY A 1 332 ? 16.742 5.839 -34.130 1.00 91.88 332 GLY A O 1
ATOM 2605 N N . GLY A 1 333 ? 16.714 5.298 -31.951 1.00 92.38 333 GLY A N 1
ATOM 2606 C CA . GLY A 1 333 ? 17.109 3.905 -32.149 1.00 92.38 333 GLY A CA 1
ATOM 2607 C C . GLY A 1 333 ? 16.140 3.123 -33.041 1.00 92.38 333 GLY A C 1
ATOM 2608 O O . GLY A 1 333 ? 16.579 2.394 -33.927 1.00 92.38 333 GLY A O 1
ATOM 2609 N N . MET A 1 334 ? 14.828 3.307 -32.860 1.00 92.88 334 MET A N 1
ATOM 2610 C CA . MET A 1 334 ? 13.808 2.667 -33.698 1.00 92.88 334 MET A CA 1
ATOM 2611 C C . MET A 1 334 ? 13.866 3.150 -35.149 1.00 92.88 334 MET A C 1
ATOM 2613 O O . MET A 1 334 ? 13.816 2.317 -36.049 1.00 92.88 334 MET A O 1
ATOM 2617 N N . ILE A 1 335 ? 14.022 4.456 -35.393 1.00 93.94 335 ILE A N 1
ATOM 2618 C CA . ILE A 1 335 ? 14.177 5.006 -36.752 1.00 93.94 335 ILE A CA 1
ATOM 2619 C C . ILE A 1 335 ? 15.394 4.376 -37.443 1.00 93.94 335 ILE A C 1
ATOM 2621 O O . ILE A 1 335 ? 15.279 3.860 -38.555 1.00 93.94 335 ILE A O 1
ATOM 2625 N N . CYS A 1 336 ? 16.538 4.342 -36.755 1.00 94.81 336 CYS A N 1
ATOM 2626 C CA . CYS A 1 336 ? 17.772 3.747 -37.266 1.00 94.81 336 CYS A CA 1
ATOM 2627 C C . CYS A 1 336 ? 17.655 2.240 -37.555 1.00 94.81 336 CYS A C 1
ATOM 2629 O O . CYS A 1 336 ? 18.349 1.747 -38.437 1.00 94.81 336 CYS A O 1
ATOM 2631 N N . LEU A 1 337 ? 16.781 1.510 -36.850 1.00 94.31 337 LEU A N 1
ATOM 2632 C CA . LEU A 1 337 ? 16.505 0.092 -37.115 1.00 94.31 337 LEU A CA 1
ATOM 2633 C C . LEU A 1 337 ? 15.493 -0.123 -38.252 1.00 94.31 337 LEU A C 1
ATOM 2635 O O . LEU A 1 337 ? 15.610 -1.105 -38.982 1.00 94.31 337 LEU A O 1
ATOM 2639 N N . TYR A 1 338 ? 14.518 0.775 -38.424 1.00 94.56 338 TYR A N 1
ATOM 2640 C CA . TYR A 1 338 ? 13.489 0.652 -39.462 1.00 94.56 338 TYR A CA 1
ATOM 2641 C C . TYR A 1 338 ? 13.977 1.050 -40.857 1.00 94.56 338 TYR A C 1
ATOM 2643 O O . TYR A 1 338 ? 13.597 0.394 -41.824 1.00 94.56 338 TYR A O 1
ATOM 2651 N N . ILE A 1 339 ? 14.828 2.076 -40.977 1.00 93.31 339 ILE A N 1
ATOM 2652 C CA . ILE A 1 339 ? 15.387 2.510 -42.271 1.00 93.31 339 ILE A CA 1
ATOM 2653 C C . ILE A 1 339 ? 16.050 1.338 -43.028 1.00 93.31 339 ILE A C 1
ATOM 2655 O O . ILE A 1 339 ? 15.695 1.126 -44.187 1.00 93.31 339 ILE A O 1
ATOM 2659 N N . PRO A 1 340 ? 16.926 0.523 -42.402 1.00 93.75 340 PRO A N 1
ATOM 2660 C CA . PRO A 1 340 ? 17.469 -0.695 -43.001 1.00 93.75 340 PRO A CA 1
ATOM 2661 C C . PRO A 1 340 ? 16.421 -1.659 -43.550 1.00 93.75 340 PRO A C 1
ATOM 2663 O O . PRO A 1 340 ? 16.557 -2.141 -44.669 1.00 93.75 340 PRO A O 1
ATOM 2666 N N . VAL A 1 341 ? 15.367 -1.931 -42.775 1.00 93.31 341 VAL A N 1
ATOM 2667 C CA . VAL A 1 341 ? 14.305 -2.865 -43.173 1.00 93.31 341 VAL A CA 1
ATOM 2668 C C . VAL A 1 341 ? 13.570 -2.329 -44.397 1.00 93.31 341 VAL A C 1
ATOM 2670 O O . VAL A 1 341 ? 13.396 -3.058 -45.367 1.00 93.31 341 VAL A O 1
ATOM 2673 N N . VAL A 1 342 ? 13.190 -1.050 -44.385 1.00 93.56 342 VAL A N 1
ATOM 2674 C CA . VAL A 1 342 ? 12.510 -0.410 -45.519 1.00 93.56 342 VAL A CA 1
ATOM 2675 C C . VAL A 1 342 ? 13.404 -0.394 -46.761 1.00 93.56 342 VAL A C 1
ATOM 2677 O O . VAL A 1 342 ? 12.923 -0.710 -47.844 1.00 93.56 342 VAL A O 1
ATOM 2680 N N . 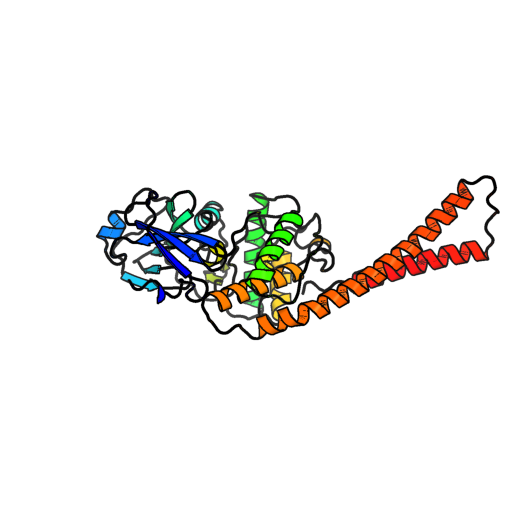ALA A 1 343 ? 14.699 -0.095 -46.616 1.00 91.94 343 ALA A N 1
ATOM 2681 C CA . ALA A 1 343 ? 15.653 -0.096 -47.725 1.00 91.94 343 ALA A CA 1
ATOM 2682 C C . ALA A 1 343 ? 15.819 -1.493 -48.350 1.00 91.94 343 ALA A C 1
ATOM 2684 O O . ALA A 1 343 ? 15.753 -1.636 -49.568 1.00 91.94 343 ALA A O 1
ATOM 2685 N N . ILE A 1 344 ? 15.956 -2.536 -47.522 1.00 90.12 344 ILE A N 1
ATOM 2686 C CA . ILE A 1 344 ? 16.048 -3.928 -47.988 1.00 90.12 344 ILE A CA 1
ATOM 2687 C C . ILE A 1 344 ? 14.757 -4.353 -48.696 1.00 90.12 344 ILE A C 1
ATOM 2689 O O . ILE A 1 344 ? 14.821 -4.979 -49.751 1.00 90.12 344 ILE A O 1
ATOM 2693 N N . LEU A 1 345 ? 13.588 -4.004 -48.147 1.00 92.19 345 LEU A N 1
ATOM 2694 C CA . LEU A 1 345 ? 12.302 -4.301 -48.781 1.00 92.19 345 LEU A CA 1
ATOM 2695 C C . LEU A 1 345 ? 12.145 -3.562 -50.116 1.00 92.19 345 LEU A C 1
ATOM 2697 O O . LEU A 1 345 ? 11.693 -4.161 -51.086 1.00 92.19 345 LEU A O 1
ATOM 2701 N N . TYR A 1 346 ? 12.553 -2.295 -50.188 1.00 91.75 346 TYR A N 1
ATOM 2702 C CA . TYR A 1 346 ? 12.543 -1.526 -51.430 1.00 91.75 346 TYR A CA 1
ATOM 2703 C C . TYR A 1 346 ? 13.408 -2.193 -52.508 1.00 91.75 346 TYR A C 1
ATOM 2705 O O . TYR A 1 346 ? 12.915 -2.459 -53.602 1.00 91.75 346 TYR A O 1
ATOM 2713 N N . TRP A 1 347 ? 14.654 -2.554 -52.187 1.00 92.06 347 TRP A N 1
ATOM 2714 C CA . TRP A 1 347 ? 15.543 -3.235 -53.134 1.00 92.06 347 TRP A CA 1
ATOM 2715 C C . TRP A 1 347 ? 15.089 -4.656 -53.490 1.00 92.06 347 TRP A C 1
ATOM 2717 O O . TRP A 1 347 ? 15.353 -5.120 -54.594 1.00 92.06 347 TRP A O 1
ATOM 2727 N N . GLY A 1 348 ? 14.424 -5.359 -52.569 1.00 89.56 348 GLY A N 1
ATOM 2728 C CA . GLY A 1 348 ? 13.976 -6.737 -52.777 1.00 89.56 348 GLY A CA 1
ATOM 2729 C C . GLY A 1 348 ? 12.664 -6.873 -53.552 1.00 89.56 348 GLY A C 1
ATOM 2730 O O . GLY A 1 348 ? 12.468 -7.882 -54.225 1.00 89.56 348 GLY A O 1
ATOM 2731 N N . PHE A 1 349 ? 11.763 -5.889 -53.456 1.00 90.38 349 PHE A N 1
ATOM 2732 C CA . PHE A 1 349 ? 10.400 -5.997 -53.990 1.00 90.38 349 PHE A CA 1
ATOM 2733 C C . PHE A 1 349 ? 10.051 -4.977 -55.075 1.00 90.38 349 PHE A C 1
ATOM 2735 O O . PHE A 1 349 ? 9.045 -5.176 -55.757 1.00 90.38 349 PHE A O 1
ATOM 2742 N N . TYR A 1 350 ? 10.827 -3.903 -55.257 1.00 89.56 350 TYR A N 1
ATOM 2743 C CA . TYR A 1 350 ? 10.520 -2.890 -56.266 1.00 89.56 350 TYR A CA 1
ATOM 2744 C C . TYR A 1 350 ? 11.291 -3.162 -57.572 1.00 89.56 350 TYR A C 1
ATOM 2746 O O . TYR A 1 350 ? 12.517 -3.063 -57.575 1.00 89.56 350 TYR A O 1
ATOM 2754 N N . PRO A 1 351 ? 10.616 -3.487 -58.696 1.00 80.56 351 PRO A N 1
ATOM 2755 C CA . PRO A 1 351 ? 11.282 -3.932 -59.929 1.00 80.56 351 PRO A CA 1
ATOM 2756 C C . PRO A 1 351 ? 12.214 -2.893 -60.566 1.00 80.56 351 PRO A C 1
ATOM 2758 O O . PRO A 1 351 ? 13.140 -3.254 -61.284 1.00 80.56 351 PRO A O 1
ATOM 2761 N N . GLU A 1 352 ? 11.963 -1.608 -60.309 1.00 87.81 352 GLU A N 1
ATOM 2762 C CA . GLU A 1 352 ? 12.763 -0.485 -60.815 1.00 87.81 352 GLU A CA 1
ATOM 2763 C C . GLU A 1 352 ? 13.849 -0.027 -59.828 1.00 87.81 352 GLU A C 1
ATOM 2765 O O . GLU A 1 352 ? 14.552 0.950 -60.087 1.00 87.81 352 GLU A O 1
ATOM 2770 N N . ALA A 1 353 ? 13.994 -0.696 -58.679 1.00 83.44 353 ALA A N 1
ATOM 2771 C CA . ALA A 1 353 ? 15.025 -0.337 -57.721 1.00 83.44 353 ALA A CA 1
ATOM 2772 C C . ALA A 1 353 ? 16.420 -0.610 -58.299 1.00 83.44 353 ALA A C 1
ATOM 2774 O O . ALA A 1 353 ? 16.730 -1.712 -58.756 1.00 83.44 353 ALA A O 1
ATOM 2775 N N . SER A 1 354 ? 17.293 0.394 -58.238 1.00 84.88 354 SER A N 1
ATOM 2776 C CA . SER A 1 354 ? 18.705 0.223 -58.565 1.00 84.88 354 SER A CA 1
ATOM 2777 C C . SER A 1 354 ? 19.365 -0.759 -57.598 1.00 84.88 354 SER A C 1
ATOM 2779 O O . SER A 1 354 ? 19.099 -0.727 -56.393 1.00 84.88 354 SER A O 1
ATOM 2781 N N . THR A 1 355 ? 20.276 -1.592 -58.106 1.00 85.25 355 THR A N 1
ATOM 2782 C CA . THR A 1 355 ? 21.116 -2.444 -57.257 1.00 85.25 355 THR A CA 1
ATOM 2783 C C . THR A 1 355 ? 21.903 -1.576 -56.277 1.00 85.25 355 THR A C 1
ATOM 2785 O O . THR A 1 355 ? 22.561 -0.632 -56.730 1.00 85.25 355 THR A O 1
ATOM 2788 N N . PRO A 1 356 ? 21.875 -1.878 -54.969 1.00 88.50 356 PRO A N 1
ATOM 2789 C CA . PRO A 1 356 ? 22.539 -1.045 -53.984 1.00 88.50 356 PRO A CA 1
ATOM 2790 C C . PRO A 1 356 ? 24.053 -1.062 -54.178 1.00 88.50 356 PRO A C 1
ATOM 2792 O O . PRO A 1 356 ? 24.677 -2.112 -54.344 1.00 88.50 356 PRO A O 1
ATOM 2795 N N . SER A 1 357 ? 24.652 0.119 -54.123 1.00 91.88 357 SER A N 1
ATOM 2796 C CA . SER A 1 357 ? 26.096 0.298 -54.074 1.00 91.88 357 SER A CA 1
ATOM 2797 C C . SER A 1 357 ? 26.668 -0.164 -52.727 1.00 91.88 357 SER A C 1
ATOM 2799 O O . SER A 1 357 ? 25.982 -0.204 -51.703 1.00 91.88 357 SER A O 1
ATOM 2801 N N . ASN A 1 358 ? 27.976 -0.439 -52.691 1.00 90.62 358 ASN A N 1
ATOM 2802 C CA . ASN A 1 358 ? 28.670 -0.780 -51.442 1.00 90.62 358 ASN A CA 1
ATOM 2803 C C . ASN A 1 358 ? 28.517 0.314 -50.371 1.00 90.62 358 ASN A C 1
ATOM 2805 O O . ASN A 1 358 ? 28.424 0.004 -49.188 1.00 90.62 358 ASN A O 1
ATOM 2809 N N . VAL A 1 359 ? 28.466 1.588 -50.777 1.00 91.44 359 VAL A N 1
ATOM 2810 C CA . VAL A 1 359 ? 28.285 2.723 -49.859 1.00 91.44 359 VAL A CA 1
ATOM 2811 C C . VAL A 1 359 ? 26.897 2.693 -49.219 1.00 91.44 359 VAL A C 1
ATOM 2813 O O . VAL A 1 359 ? 26.782 2.886 -48.011 1.00 91.44 359 VAL A O 1
ATOM 2816 N N . GLU A 1 360 ? 25.853 2.396 -49.993 1.00 90.69 360 GLU A N 1
ATOM 2817 C CA . GLU A 1 360 ? 24.481 2.283 -49.482 1.00 90.69 360 GLU A CA 1
ATOM 2818 C C . GLU A 1 360 ? 24.323 1.084 -48.542 1.00 90.69 360 GLU A C 1
ATOM 2820 O O . GLU A 1 360 ? 23.735 1.224 -47.469 1.00 90.69 360 GLU A O 1
ATOM 2825 N N . LEU A 1 361 ? 24.914 -0.069 -48.881 1.00 91.50 361 LEU A N 1
ATOM 2826 C CA . LEU A 1 361 ? 24.928 -1.248 -48.006 1.00 91.50 361 LEU A CA 1
ATOM 2827 C C . LEU A 1 361 ? 25.645 -0.968 -46.678 1.00 91.50 361 LEU A C 1
ATOM 2829 O O . LEU A 1 361 ? 25.140 -1.328 -45.613 1.00 91.50 361 LEU A O 1
ATOM 2833 N N . ILE A 1 362 ? 26.795 -0.285 -46.722 1.00 92.88 362 ILE A N 1
ATOM 2834 C CA . ILE A 1 362 ? 27.525 0.137 -45.520 1.00 92.88 362 ILE A CA 1
ATOM 2835 C C . ILE A 1 362 ? 26.687 1.130 -44.705 1.00 92.88 362 ILE A C 1
ATOM 2837 O O . ILE A 1 362 ? 26.586 0.980 -43.489 1.00 92.88 362 ILE A O 1
ATOM 2841 N N . GLY A 1 363 ? 26.045 2.107 -45.350 1.00 92.56 363 GLY A N 1
ATOM 2842 C CA . GLY A 1 363 ? 25.167 3.071 -44.683 1.00 92.56 363 GLY A CA 1
ATOM 2843 C C . GLY A 1 363 ? 24.003 2.399 -43.950 1.00 92.56 363 GLY A C 1
ATOM 2844 O O . GLY A 1 363 ? 23.737 2.713 -42.789 1.00 92.56 363 GLY A O 1
ATOM 2845 N N . VAL A 1 364 ? 23.366 1.412 -44.586 1.00 93.25 364 VAL A N 1
ATOM 2846 C CA . VAL A 1 364 ? 22.308 0.585 -43.987 1.00 93.25 364 VAL A CA 1
ATOM 2847 C C . VAL A 1 364 ? 22.829 -0.212 -42.785 1.00 93.25 364 VAL A C 1
ATOM 2849 O O . VAL A 1 364 ? 22.194 -0.217 -41.727 1.00 93.25 364 VAL A O 1
ATOM 2852 N N . ALA A 1 365 ? 24.001 -0.840 -42.901 1.00 93.44 365 ALA A N 1
ATOM 2853 C CA . ALA A 1 365 ? 24.610 -1.584 -41.800 1.00 93.44 365 ALA A CA 1
ATOM 2854 C C . ALA A 1 365 ? 24.979 -0.674 -40.612 1.00 93.44 365 ALA A C 1
ATOM 2856 O O . ALA A 1 365 ? 24.727 -1.030 -39.459 1.00 93.44 365 ALA A O 1
ATOM 2857 N N . ILE A 1 366 ? 25.519 0.520 -40.879 1.00 94.94 366 ILE A N 1
ATOM 2858 C CA . ILE A 1 366 ? 25.834 1.522 -39.851 1.00 94.94 366 ILE A CA 1
ATOM 2859 C C . ILE A 1 366 ? 24.557 1.983 -39.150 1.00 94.94 366 ILE A C 1
ATOM 2861 O O . ILE A 1 366 ? 24.527 2.009 -37.921 1.00 94.94 366 ILE A O 1
ATOM 2865 N N . ALA A 1 367 ? 23.494 2.299 -39.895 1.00 94.25 367 ALA A N 1
ATOM 2866 C CA . ALA A 1 367 ? 22.214 2.692 -39.310 1.00 94.25 367 ALA A CA 1
ATOM 2867 C C . ALA A 1 367 ? 21.670 1.598 -38.377 1.00 94.25 367 ALA A C 1
ATOM 2869 O O . ALA A 1 367 ? 21.327 1.887 -37.229 1.00 94.25 367 ALA A O 1
ATOM 2870 N N . ALA A 1 368 ? 21.697 0.331 -38.805 1.00 94.06 368 ALA A N 1
ATOM 2871 C CA . ALA A 1 368 ? 21.299 -0.793 -37.960 1.00 94.06 368 ALA A CA 1
ATOM 2872 C C . ALA A 1 368 ? 22.166 -0.906 -36.689 1.00 94.06 368 ALA A C 1
ATOM 2874 O O . ALA A 1 368 ? 21.636 -1.081 -35.588 1.00 94.06 368 ALA A O 1
ATOM 2875 N N . GLY A 1 369 ? 23.490 -0.756 -36.821 1.00 95.81 369 GLY A N 1
ATOM 2876 C CA . GLY A 1 369 ? 24.434 -0.787 -35.701 1.00 95.81 369 GLY A CA 1
ATOM 2877 C C . GLY A 1 369 ? 24.206 0.341 -34.690 1.00 95.81 369 GLY A C 1
ATOM 2878 O O . GLY A 1 369 ? 24.144 0.088 -33.484 1.00 95.81 369 GLY A O 1
ATOM 2879 N N . VAL A 1 370 ? 24.000 1.571 -35.171 1.00 95.06 370 VAL A N 1
ATOM 2880 C CA . VAL A 1 370 ? 23.640 2.732 -34.342 1.00 95.06 370 VAL A CA 1
ATOM 2881 C C . VAL A 1 370 ? 22.305 2.489 -33.645 1.00 95.06 370 VAL A C 1
ATOM 2883 O O . VAL A 1 370 ? 22.203 2.691 -32.437 1.00 95.06 370 VAL A O 1
ATOM 2886 N N . GLY A 1 371 ? 21.297 1.990 -34.360 1.00 93.69 371 GLY A N 1
ATOM 2887 C CA . GLY A 1 371 ? 19.989 1.682 -33.788 1.00 93.69 371 GLY A CA 1
ATOM 2888 C C . GLY A 1 371 ? 20.057 0.646 -32.661 1.00 93.69 371 GLY A C 1
ATOM 2889 O O . GLY A 1 371 ? 19.467 0.838 -31.593 1.00 93.69 371 GLY A O 1
ATOM 2890 N N . TRP A 1 372 ? 20.840 -0.419 -32.849 1.00 94.62 372 TRP A N 1
ATOM 2891 C CA . TRP A 1 372 ? 21.097 -1.419 -31.811 1.00 94.62 372 TRP A CA 1
ATOM 2892 C C . TRP A 1 372 ? 21.815 -0.820 -30.593 1.00 94.62 372 TRP A C 1
ATOM 2894 O O . TRP A 1 372 ? 21.402 -1.059 -29.453 1.00 94.62 372 TRP A O 1
ATOM 2904 N N . PHE A 1 373 ? 22.843 0.004 -30.821 1.00 95.12 373 PHE A N 1
ATOM 2905 C CA . PHE A 1 373 ? 23.575 0.686 -29.754 1.00 95.12 373 PHE A CA 1
ATOM 2906 C C . PH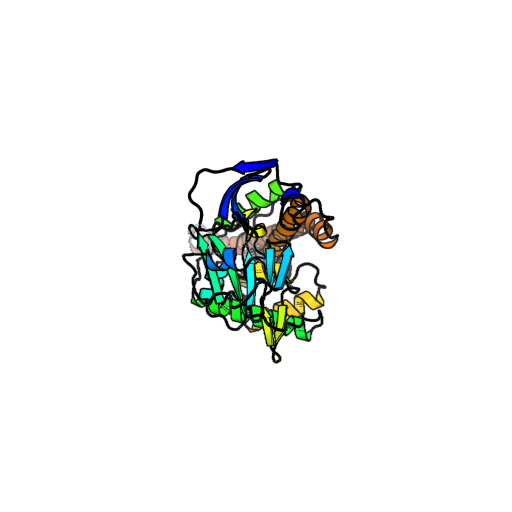E A 1 373 ? 22.669 1.631 -28.952 1.00 95.12 373 PHE A C 1
ATOM 2908 O O . PHE A 1 373 ? 22.616 1.533 -27.726 1.00 95.12 373 PHE A O 1
ATOM 2915 N N . LEU A 1 374 ? 21.882 2.478 -29.622 1.00 93.38 374 LEU A N 1
ATOM 2916 C CA . LEU A 1 374 ? 20.934 3.390 -28.975 1.00 93.38 374 LEU A CA 1
ATOM 2917 C C . LEU A 1 374 ? 19.887 2.635 -28.148 1.00 93.38 374 LEU A C 1
ATOM 2919 O O . LEU A 1 374 ? 19.537 3.068 -27.052 1.00 93.38 374 LEU A O 1
ATOM 2923 N N . ARG A 1 375 ? 19.432 1.462 -28.608 1.00 90.81 375 ARG A N 1
ATOM 2924 C CA . ARG A 1 375 ? 18.520 0.608 -27.831 1.00 90.81 375 ARG A CA 1
ATOM 2925 C C . ARG A 1 375 ? 19.170 0.068 -26.554 1.00 90.81 375 ARG A C 1
ATOM 2927 O O . ARG A 1 375 ? 18.488 -0.058 -25.535 1.00 90.81 375 ARG A O 1
ATOM 2934 N N . LYS A 1 376 ? 20.467 -0.252 -26.589 1.00 89.56 376 LYS A N 1
ATOM 2935 C CA . LYS A 1 376 ? 21.230 -0.658 -25.399 1.00 89.56 376 LYS A CA 1
ATOM 2936 C C . LYS A 1 376 ? 21.380 0.511 -24.421 1.00 89.56 376 LYS A C 1
ATOM 2938 O O . LYS A 1 376 ? 21.115 0.325 -23.237 1.00 89.56 376 LYS A O 1
ATOM 2943 N N . VAL A 1 377 ? 21.710 1.701 -24.928 1.00 90.38 377 VAL A N 1
ATOM 2944 C CA . VAL A 1 377 ? 21.794 2.939 -24.133 1.00 90.38 377 VAL A CA 1
ATOM 2945 C C . VAL A 1 377 ? 20.452 3.257 -23.472 1.00 90.38 377 VAL A C 1
ATOM 2947 O O . VAL A 1 377 ? 20.407 3.494 -22.271 1.00 90.38 377 VAL A O 1
ATOM 2950 N N . TYR A 1 378 ? 19.346 3.182 -24.216 1.00 88.88 378 TYR A N 1
ATOM 2951 C CA . TYR A 1 378 ? 18.000 3.379 -23.672 1.00 88.88 378 TYR A CA 1
ATOM 2952 C C . TYR A 1 378 ? 17.720 2.462 -22.474 1.00 88.88 378 TYR A C 1
ATOM 2954 O O . TYR A 1 378 ? 17.304 2.940 -21.426 1.00 88.88 378 TYR A O 1
ATOM 2962 N N . ARG A 1 379 ? 18.016 1.161 -22.592 1.00 83.81 379 ARG A N 1
ATOM 2963 C CA . ARG A 1 379 ? 17.815 0.207 -21.489 1.00 83.81 379 ARG A CA 1
ATOM 2964 C C . ARG A 1 379 ? 18.676 0.520 -20.266 1.00 83.81 379 ARG A C 1
ATOM 2966 O O . ARG A 1 379 ? 18.208 0.326 -19.155 1.00 83.81 379 ARG A O 1
ATOM 2973 N N . SER A 1 380 ? 19.904 1.007 -20.453 1.00 85.31 380 SER A N 1
ATOM 2974 C CA . SER A 1 380 ? 20.760 1.418 -19.329 1.00 85.31 380 SER A CA 1
ATOM 2975 C C . SER A 1 380 ? 20.338 2.734 -18.671 1.00 85.31 380 SER A C 1
ATOM 2977 O O . SER A 1 380 ? 20.796 3.026 -17.575 1.00 85.31 380 SER A O 1
ATOM 2979 N N . LEU A 1 381 ? 19.496 3.533 -19.336 1.00 86.06 381 LEU A N 1
ATOM 2980 C CA . LEU A 1 381 ? 18.953 4.786 -18.802 1.00 86.06 381 LEU A CA 1
ATOM 2981 C C . LEU A 1 381 ? 17.628 4.593 -18.053 1.00 86.06 381 LEU A C 1
ATOM 2983 O O . LEU A 1 381 ? 17.094 5.566 -17.514 1.00 86.06 381 LEU A O 1
ATOM 2987 N N . ALA A 1 382 ? 17.090 3.371 -18.023 1.00 81.50 382 ALA A N 1
ATOM 2988 C CA . ALA A 1 382 ? 15.943 3.053 -17.189 1.00 81.50 382 ALA A CA 1
ATOM 2989 C C . ALA A 1 382 ? 16.308 3.300 -15.717 1.00 81.50 382 ALA A C 1
ATOM 2991 O O . ALA A 1 382 ? 17.370 2.845 -15.282 1.00 81.50 382 ALA A O 1
ATOM 2992 N N . PRO A 1 383 ? 15.461 4.008 -14.944 1.00 81.19 383 PRO A N 1
ATOM 2993 C CA . PRO A 1 383 ? 15.663 4.118 -13.508 1.00 81.19 383 PRO A CA 1
ATOM 2994 C C . PRO A 1 383 ? 15.813 2.724 -12.897 1.00 81.19 383 PRO A C 1
ATOM 2996 O O . PRO A 1 383 ? 14.999 1.838 -13.172 1.00 81.19 383 PRO A O 1
ATOM 2999 N N . THR A 1 384 ? 16.861 2.526 -12.098 1.00 78.88 384 THR A N 1
ATOM 3000 C CA . THR A 1 384 ? 17.057 1.277 -11.361 1.00 78.88 384 THR A CA 1
ATOM 3001 C C . THR A 1 384 ? 15.935 1.120 -10.348 1.00 78.88 384 THR A C 1
ATOM 3003 O O . THR A 1 384 ? 15.537 2.090 -9.703 1.00 78.88 384 THR A O 1
ATOM 3006 N N . ALA A 1 385 ? 15.421 -0.099 -10.203 1.00 77.62 385 ALA A N 1
ATOM 3007 C CA . ALA A 1 385 ? 14.371 -0.358 -9.229 1.00 77.62 385 ALA A CA 1
ATOM 3008 C C . ALA A 1 385 ? 14.888 -0.157 -7.788 1.00 77.62 385 ALA A C 1
ATOM 3010 O O . ALA A 1 385 ? 14.180 0.427 -6.966 1.00 77.62 385 ALA A O 1
ATOM 3011 N N . TRP A 1 386 ? 16.129 -0.574 -7.506 1.00 85.25 386 TRP A N 1
ATOM 3012 C CA . TRP A 1 386 ? 16.855 -0.380 -6.244 1.00 85.25 386 TRP A CA 1
ATOM 3013 C C . TRP A 1 386 ? 18.360 -0.613 -6.409 1.00 85.25 386 TRP A C 1
ATOM 3015 O O . TRP A 1 386 ? 18.768 -1.250 -7.411 1.00 85.25 386 TRP A O 1
#